Protein AF-0000000083213639 (afdb_homodimer)

pLDDT: mean 84.42, std 16.59, range [25.47, 98.56]

Organism: NCBI:txid56615

Foldseek 3Di:
DDDPPPCVVCPVPVVVVVVVVVPLPDPLLLLLLLLVLLLLQLLLLQLDDQADPLSDADPDLQDDGHVVLLSLLLNLLSLLLRVLSVVVVDPDDLVVVLVVLLVQLVVLQVVFQCLQQVLCVVLVNDVPDSPPPQQGARQGSSNLSSLLSNLLSVCVSVVPDPPLQLLVLQVVLLVQQVVWDPPPVLGTSQQVVQCVPPNLSRAPHSVSRAHLRGDSCSNRQSNSSSNVSNVVNPPCVPPDDQDPSNVVSVVSLVCQCVCVVPDRQHSSNSGSVVSNVSSVVSVVSSVVSSVLCPDPDPVSPVSSVLSSLCSVASVVLSSCSSNVLSVCVSVPNLVVQLVVQLVVVVVVPDDDPSVSSSVSSSVSSSVSSVVCSVVSVVCVVVVDDD/DDPPPPCPVPCVPVVVVVVVVVPLPDPLLLLLLLLVLLLLQLLLLQLDDQADPLSDADPDLQDDGHVVLLSLLLNLLSLLLRVLSVVVPDPDDLVVVLVVLLVQLVVLQVVFQCLQQVLCVVLVNDVPDSPPPQQGARQGSSNLSSLLSNLLSVCVSVVPDPPLQLLVLQVVLLVQQVVWDPPPVLGTSQQVVQCVPPNLSRAPHSVSRAHLRGDSCSNRQSNSSSNVSNVVNNPCVPPDDCDPSNVVSVVSLVCQCCCVVPDRQHSSNSGSVVSNVSSVVSVVSSVVSSVLCPDPDPVSPVSSVLSSLCSVASVVLSSCSSNVLSVCVSVPNLVVQLVVQLVVVVVVPDDDPSVSSSVSSSVSSSVSSVVCSVVSVVCVVVPDDD

Structure (mmCIF, N/CA/C/O backbone):
data_AF-0000000083213639-model_v1
#
loop_
_entity.id
_entity.type
_entity.pdbx_description
1 polymer 'Unchara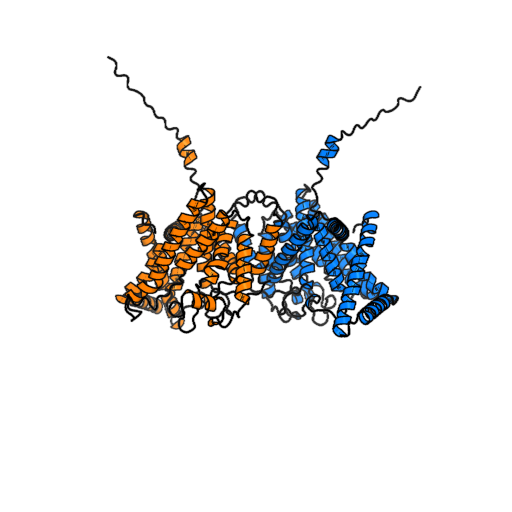cterized protein'
#
loop_
_atom_site.group_PDB
_atom_site.id
_atom_site.type_symbol
_atom_site.label_atom_id
_atom_site.label_alt_id
_atom_site.label_comp_id
_atom_site.label_asym_id
_atom_site.label_entity_id
_atom_site.label_seq_id
_atom_site.pdbx_PDB_ins_code
_atom_site.Cartn_x
_atom_site.Cartn_y
_atom_site.Cartn_z
_atom_site.occupancy
_atom_site.B_iso_or_equiv
_atom_site.auth_seq_id
_atom_site.auth_comp_id
_atom_site.auth_asym_id
_atom_site.auth_atom_id
_atom_site.pdbx_PDB_model_num
ATOM 1 N N . MET A 1 1 ? 17.875 -75.5 29.766 1 25.47 1 MET A N 1
ATOM 2 C CA . MET A 1 1 ? 18.438 -74.375 29 1 25.47 1 MET A CA 1
ATOM 3 C C . MET A 1 1 ? 17.328 -73.438 28.531 1 25.47 1 MET A C 1
ATOM 5 O O . MET A 1 1 ? 17.547 -72.625 27.641 1 25.47 1 MET A O 1
ATOM 9 N N . ALA A 1 2 ? 16.078 -73.562 29.016 1 28.48 2 ALA A N 1
ATOM 10 C CA . ALA A 1 2 ? 14.914 -72.938 28.359 1 28.48 2 ALA A CA 1
ATOM 11 C C . ALA A 1 2 ? 15.031 -71.438 28.297 1 28.48 2 ALA A C 1
ATOM 13 O O . ALA A 1 2 ? 15.75 -70.812 29.094 1 28.48 2 ALA A O 1
ATOM 14 N N . HIS A 1 3 ? 14.305 -70.812 27.25 1 28.39 3 HIS A N 1
ATOM 15 C CA . HIS A 1 3 ? 14.086 -69.625 26.438 1 28.39 3 HIS A CA 1
ATOM 16 C C . HIS A 1 3 ? 13.453 -68.5 27.266 1 28.39 3 HIS A C 1
ATOM 18 O O . HIS A 1 3 ? 12.344 -68.688 27.781 1 28.39 3 HIS A O 1
ATOM 24 N N . LYS A 1 4 ? 14.32 -67.688 28.047 1 30.27 4 LYS A N 1
ATOM 25 C CA . LYS A 1 4 ? 14.086 -66.438 28.734 1 30.27 4 LYS A CA 1
ATOM 26 C C . LYS A 1 4 ? 13.289 -65.5 27.859 1 30.27 4 LYS A C 1
ATOM 28 O O . LYS A 1 4 ? 13.758 -65.062 26.797 1 30.27 4 LYS A O 1
ATOM 33 N N . THR A 1 5 ? 11.984 -65.562 27.875 1 30.14 5 THR A N 1
ATOM 34 C CA . THR A 1 5 ? 11.023 -64.75 27.172 1 30.14 5 THR A CA 1
ATOM 35 C C . THR A 1 5 ? 11.25 -63.281 27.5 1 30.14 5 THR A C 1
ATOM 37 O O . THR A 1 5 ? 11.25 -62.875 28.672 1 30.14 5 THR A O 1
ATOM 40 N N . LYS A 1 6 ? 12.031 -62.438 26.625 1 26.78 6 LYS A N 1
ATOM 41 C CA . LYS A 1 6 ? 12.383 -61.031 26.469 1 26.78 6 LYS A CA 1
ATOM 42 C C . LYS A 1 6 ? 11.141 -60.125 26.562 1 26.78 6 LYS A C 1
ATOM 44 O O . LYS A 1 6 ? 10.297 -60.125 25.672 1 26.78 6 LYS A O 1
ATOM 49 N N . LYS A 1 7 ? 10.578 -60.062 27.75 1 35.59 7 LYS A N 1
ATOM 50 C CA . LYS A 1 7 ? 9.492 -59.125 28.016 1 35.59 7 LYS A CA 1
ATOM 51 C C . LYS A 1 7 ? 9.875 -57.688 27.641 1 35.59 7 LYS A C 1
ATOM 53 O O . LYS A 1 7 ? 10.57 -57 28.406 1 35.59 7 LYS A O 1
ATOM 58 N N . THR A 1 8 ? 10.383 -57.438 26.328 1 28.53 8 THR A N 1
ATOM 59 C CA . THR A 1 8 ? 10.664 -56.062 25.922 1 28.53 8 THR A CA 1
ATOM 60 C C . THR A 1 8 ? 9.391 -55.219 25.969 1 28.53 8 THR A C 1
ATOM 62 O O . THR A 1 8 ? 8.578 -55.281 25.047 1 28.53 8 THR A O 1
ATOM 65 N N . ASP A 1 9 ? 8.648 -55.188 27.047 1 30.16 9 ASP A N 1
ATOM 66 C CA . ASP A 1 9 ? 7.41 -54.406 27.141 1 30.16 9 ASP A CA 1
ATOM 67 C C . ASP A 1 9 ? 7.691 -52.906 26.969 1 30.16 9 ASP A C 1
ATOM 69 O O . ASP A 1 9 ? 8.172 -52.281 27.906 1 30.16 9 ASP A O 1
ATOM 73 N N . LYS A 1 10 ? 8.234 -52.469 25.766 1 32.28 10 LYS A N 1
ATOM 74 C CA . LYS A 1 10 ? 8.336 -51.031 25.469 1 32.28 10 LYS A CA 1
ATOM 75 C C . LYS A 1 10 ? 7.004 -50.312 25.703 1 32.28 10 LYS A C 1
ATOM 77 O O . LYS A 1 10 ? 6.094 -50.406 24.875 1 32.28 10 LYS A O 1
ATOM 82 N N . ASP A 1 11 ? 6.504 -50.344 26.938 1 33.81 11 ASP A N 1
ATOM 83 C CA . ASP A 1 11 ? 5.375 -49.5 27.375 1 33.81 11 ASP A CA 1
ATOM 84 C C . ASP A 1 11 ? 5.59 -48.031 27 1 33.81 11 ASP A C 1
ATOM 86 O O . ASP A 1 11 ? 6.285 -47.312 27.719 1 33.81 11 ASP A O 1
ATOM 90 N N . VAL A 1 12 ? 5.867 -47.812 25.688 1 35.75 12 VAL A N 1
ATOM 91 C CA . VAL A 1 12 ? 5.91 -46.406 25.297 1 35.75 12 VAL A CA 1
ATOM 92 C C . VAL A 1 12 ? 4.668 -45.688 25.828 1 35.75 12 VAL A C 1
ATOM 94 O O . VAL A 1 12 ? 3.541 -46.125 25.562 1 35.75 12 VAL A O 1
ATOM 97 N N . ASP A 1 13 ? 4.773 -45.156 27 1 34.94 13 ASP A N 1
ATOM 98 C CA . ASP A 1 13 ? 3.795 -44.375 27.719 1 34.94 13 ASP A CA 1
ATOM 99 C C . ASP A 1 13 ? 3.047 -43.438 26.781 1 34.94 13 ASP A C 1
ATOM 101 O O . ASP A 1 13 ? 3.666 -42.688 26 1 34.94 13 ASP A O 1
ATOM 105 N N . PRO A 1 14 ? 1.747 -43.625 26.578 1 36.12 14 PRO A N 1
ATOM 106 C CA . PRO A 1 14 ? 0.884 -42.875 25.688 1 36.12 14 PRO A CA 1
ATOM 107 C C . PRO A 1 14 ? 0.997 -41.375 25.906 1 36.12 14 PRO A C 1
ATOM 109 O O . PRO A 1 14 ? 0.531 -40.562 25.078 1 36.12 14 PRO A O 1
ATOM 112 N N . VAL A 1 15 ? 1.339 -40.969 27.125 1 37.34 15 VAL A N 1
ATOM 113 C CA . VAL A 1 15 ? 1.387 -39.531 27.375 1 37.34 15 VAL A CA 1
ATOM 114 C C . VAL A 1 15 ? 2.475 -38.906 26.516 1 37.34 15 VAL A C 1
ATOM 116 O O . VAL A 1 15 ? 2.422 -37.719 26.219 1 37.34 15 VAL A O 1
ATOM 119 N N . LYS A 1 16 ? 3.607 -39.562 26.5 1 35.69 16 LYS A N 1
ATOM 120 C CA . LYS A 1 16 ? 4.672 -38.938 25.703 1 35.69 16 LYS A CA 1
ATOM 121 C C . LYS A 1 16 ? 4.277 -38.844 24.234 1 35.69 16 LYS A C 1
ATOM 123 O O . LYS A 1 16 ? 4.809 -38 23.5 1 35.69 16 LYS A O 1
ATOM 128 N N . VAL A 1 17 ? 3.572 -39.969 23.75 1 35.81 17 VAL A N 1
ATOM 129 C CA . VAL A 1 17 ? 3.145 -39.906 22.359 1 35.81 17 VAL A CA 1
ATOM 130 C C . VAL A 1 17 ? 2.156 -38.75 22.172 1 35.81 17 VAL A C 1
ATOM 132 O O . VAL A 1 17 ? 2.178 -38.062 21.156 1 35.81 17 VAL A O 1
ATOM 135 N N . ALA A 1 18 ? 1.214 -38.625 23.188 1 34.91 18 ALA A N 1
ATOM 136 C CA . ALA A 1 18 ? 0.197 -37.562 23.047 1 34.91 18 ALA A CA 1
ATOM 137 C C . ALA A 1 18 ? 0.821 -36.188 23.125 1 34.91 18 ALA A C 1
ATOM 139 O O . ALA A 1 18 ? 0.376 -35.25 22.438 1 34.91 18 ALA A O 1
ATOM 140 N N . GLU A 1 19 ? 1.646 -35.906 24.078 1 33.06 19 GLU A N 1
ATOM 141 C CA . GLU A 1 19 ? 2.301 -34.594 24.219 1 33.06 19 GLU A CA 1
ATOM 142 C C . GLU A 1 19 ? 3.125 -34.25 22.984 1 33.06 19 GLU A C 1
ATOM 144 O O . GLU A 1 19 ? 3.191 -33.094 22.578 1 33.06 19 GLU A O 1
ATOM 149 N N . SER A 1 20 ? 4.008 -35.125 22.625 1 33.97 20 SER A N 1
ATOM 150 C CA . SER A 1 20 ? 4.91 -34.844 21.516 1 33.97 20 SER A CA 1
ATOM 151 C C . SER A 1 20 ? 4.133 -34.562 20.234 1 33.97 20 SER A C 1
ATOM 153 O O . SER A 1 20 ? 4.652 -33.938 19.297 1 33.97 20 SER A O 1
ATOM 155 N N . ASP A 1 21 ? 3.098 -35.375 20.016 1 31.77 21 ASP A N 1
ATOM 156 C CA . ASP A 1 21 ? 2.318 -35.219 18.797 1 31.77 21 ASP A CA 1
ATOM 157 C C . ASP A 1 21 ? 1.623 -33.844 18.766 1 31.77 21 ASP A C 1
ATOM 159 O O . ASP A 1 21 ? 0.653 -33.656 18.016 1 31.77 21 ASP A O 1
ATOM 163 N N . ILE A 1 22 ? 1.519 -33.156 19.875 1 35.47 22 ILE A N 1
ATOM 164 C CA . ILE A 1 22 ? 1.156 -31.781 19.578 1 35.47 22 ILE A CA 1
ATOM 165 C C . ILE A 1 22 ? 1.924 -31.297 18.344 1 35.47 22 ILE A C 1
ATOM 167 O O . ILE A 1 22 ? 3.066 -30.844 18.453 1 35.47 22 ILE A O 1
ATOM 171 N N . LEU A 1 23 ? 2.275 -32.125 17.516 1 36.22 23 LEU A N 1
ATOM 172 C CA . LEU A 1 23 ? 2.75 -31.844 16.156 1 36.22 23 LEU A CA 1
ATOM 173 C C . LEU A 1 23 ? 2.303 -30.453 15.711 1 36.22 23 LEU A C 1
ATOM 175 O O . LEU A 1 23 ? 1.14 -30.094 15.875 1 36.22 23 LEU A O 1
ATOM 179 N N . ALA A 1 24 ? 3.084 -29.438 15.734 1 42.44 24 ALA A N 1
ATOM 180 C CA . ALA A 1 24 ? 2.998 -28.094 15.195 1 42.44 24 ALA A CA 1
ATOM 181 C C . ALA A 1 24 ? 2.02 -28.031 14.031 1 42.44 24 ALA A C 1
ATOM 183 O O . ALA A 1 24 ? 2.254 -28.625 12.977 1 42.44 24 ALA A O 1
ATOM 184 N N . LYS A 1 25 ? 0.728 -28.156 14.164 1 50.5 25 LYS A N 1
ATOM 185 C CA . LYS A 1 25 ? -0.432 -28.141 13.273 1 50.5 25 LYS A CA 1
ATOM 186 C C . LYS A 1 25 ? -0.209 -27.203 12.094 1 50.5 25 LYS A C 1
ATOM 188 O O . LYS A 1 25 ? -0.109 -25.984 12.273 1 50.5 25 LYS A O 1
ATOM 193 N N . ARG A 1 26 ? 0.481 -27.703 11.102 1 60.97 26 ARG A N 1
ATOM 194 C CA . ARG A 1 26 ? 0.518 -27.078 9.781 1 60.97 26 ARG A CA 1
ATOM 195 C C . ARG A 1 26 ? -0.817 -26.422 9.445 1 60.97 26 ARG A C 1
ATOM 197 O O . ARG A 1 26 ? -1.874 -27.031 9.609 1 60.97 26 ARG A O 1
ATOM 204 N N . ASP A 1 27 ? -0.83 -25.156 9.445 1 79.38 27 ASP A N 1
ATOM 205 C CA . ASP A 1 27 ? -2.02 -24.406 9.047 1 79.38 27 ASP A CA 1
ATOM 206 C C . ASP A 1 27 ? -2.586 -24.938 7.73 1 79.38 27 ASP A C 1
ATOM 208 O O . ASP A 1 27 ? -2.029 -24.688 6.66 1 79.38 27 ASP A O 1
ATOM 212 N N . ARG A 1 28 ? -3.58 -25.812 7.766 1 88.44 28 ARG A N 1
ATOM 213 C CA . ARG A 1 28 ? -4.238 -26.438 6.625 1 88.44 28 ARG A CA 1
ATOM 214 C C . ARG A 1 28 ? -4.645 -25.391 5.59 1 88.44 28 ARG A C 1
ATOM 216 O O . ARG A 1 28 ? -4.77 -25.703 4.402 1 88.44 28 ARG A O 1
ATOM 223 N N . SER A 1 29 ? -4.84 -24.203 6.074 1 91.88 29 SER A N 1
ATOM 224 C CA . SER A 1 29 ? -5.324 -23.156 5.176 1 91.88 29 SER A CA 1
ATOM 225 C C . SER A 1 29 ? -4.277 -22.797 4.129 1 91.88 29 SER A C 1
ATOM 227 O O . SER A 1 29 ? -4.621 -22.359 3.025 1 91.88 29 SER A O 1
ATOM 229 N N . ILE A 1 30 ? -3.023 -22.969 4.426 1 92.5 30 ILE A N 1
ATOM 230 C CA . ILE A 1 30 ? -1.942 -22.641 3.504 1 92.5 30 ILE A CA 1
ATOM 231 C C . ILE A 1 30 ? -1.906 -23.656 2.365 1 92.5 30 ILE A C 1
ATOM 233 O O . ILE A 1 30 ? -1.78 -23.281 1.195 1 92.5 30 ILE A O 1
ATOM 237 N N . ASP A 1 31 ? -2.092 -24.891 2.707 1 92.88 31 ASP A N 1
ATOM 238 C CA . ASP A 1 31 ? -2.121 -25.922 1.681 1 92.88 31 ASP A CA 1
ATOM 239 C C . ASP A 1 31 ? -3.363 -25.797 0.803 1 92.88 31 ASP A C 1
ATOM 241 O O . ASP A 1 31 ? -3.309 -26.047 -0.402 1 92.88 31 ASP A O 1
ATOM 245 N N . VAL A 1 32 ? -4.402 -25.484 1.418 1 95.06 32 VAL A N 1
ATOM 246 C CA . VAL A 1 32 ? -5.637 -25.266 0.669 1 95.06 32 VAL A CA 1
ATOM 247 C C . VAL A 1 32 ? -5.461 -24.094 -0.301 1 95.06 32 VAL A C 1
ATOM 249 O O . VAL A 1 32 ? -5.91 -24.172 -1.446 1 95.06 32 VAL A O 1
ATOM 252 N N . LEU A 1 33 ? -4.844 -23.078 0.166 1 95.94 33 LEU A N 1
ATOM 253 C CA . LEU A 1 33 ? -4.574 -21.922 -0.696 1 95.94 33 LEU A CA 1
ATOM 254 C C . LEU A 1 33 ? -3.678 -22.328 -1.863 1 95.94 33 LEU A C 1
ATOM 256 O O . LEU A 1 33 ? -3.918 -21.922 -3.002 1 95.94 33 LEU A O 1
ATOM 260 N N . ARG A 1 34 ? -2.707 -23.016 -1.59 1 94.69 34 ARG A N 1
ATOM 261 C CA . ARG A 1 34 ? -1.811 -23.5 -2.635 1 94.69 34 ARG A CA 1
ATOM 262 C C . ARG A 1 34 ? -2.566 -24.344 -3.66 1 94.69 34 ARG A C 1
ATOM 264 O O . ARG A 1 34 ? -2.326 -24.234 -4.863 1 94.69 34 ARG A O 1
ATOM 271 N N . GLY A 1 35 ? -3.385 -25.203 -3.162 1 94.69 35 GLY A N 1
ATOM 272 C CA . GLY A 1 35 ? -4.199 -26.016 -4.051 1 94.69 35 GLY A CA 1
ATOM 273 C C . GLY A 1 35 ? -5.125 -25.203 -4.934 1 94.69 35 GLY A C 1
ATOM 274 O O . GLY A 1 35 ? -5.254 -25.484 -6.125 1 94.69 35 GLY A O 1
ATOM 275 N N . LEU A 1 36 ? -5.746 -24.25 -4.312 1 94.94 36 LEU A N 1
ATOM 276 C CA . LEU A 1 36 ? -6.621 -23.344 -5.059 1 94.94 36 LEU A CA 1
ATOM 277 C C . LEU A 1 36 ? -5.844 -22.609 -6.148 1 94.94 36 LEU A C 1
ATOM 279 O O . LEU A 1 36 ? -6.336 -22.453 -7.27 1 94.94 36 LEU A O 1
ATOM 283 N N . THR A 1 37 ? -4.699 -22.141 -5.785 1 95.44 37 THR A N 1
ATOM 284 C CA . THR A 1 37 ? -3.861 -21.406 -6.727 1 95.44 37 THR A CA 1
ATOM 285 C C . THR A 1 37 ? -3.408 -22.312 -7.863 1 95.44 37 THR A C 1
ATOM 287 O O . THR A 1 37 ? -3.371 -21.891 -9.023 1 95.44 37 THR A O 1
ATOM 290 N N . CYS A 1 38 ? -3.121 -23.484 -7.555 1 93.19 38 CYS A N 1
ATOM 291 C CA . CYS A 1 38 ? -2.705 -24.453 -8.562 1 93.19 38 CYS A CA 1
ATOM 292 C C . CYS A 1 38 ? -3.836 -24.75 -9.539 1 93.19 38 CYS A C 1
ATOM 294 O O . CYS A 1 38 ? -3.621 -24.781 -10.75 1 93.19 38 CYS A O 1
ATOM 296 N N . LEU A 1 39 ? -4.969 -24.984 -9.016 1 92.94 39 LEU A N 1
ATOM 297 C CA . LEU A 1 39 ? -6.129 -25.234 -9.859 1 92.94 39 LEU A CA 1
ATOM 298 C C . LEU A 1 39 ? -6.391 -24.047 -10.781 1 92.94 39 LEU A C 1
ATOM 300 O O . LEU A 1 39 ? -6.734 -24.219 -11.953 1 92.94 39 LEU A O 1
ATOM 304 N N . ALA A 1 40 ? -6.277 -22.891 -10.211 1 94.19 40 ALA A N 1
ATOM 305 C CA . ALA A 1 40 ? -6.488 -21.688 -11 1 94.19 40 ALA A CA 1
ATOM 306 C C . ALA A 1 40 ? -5.418 -21.531 -12.086 1 94.19 40 ALA A C 1
ATOM 308 O O . ALA A 1 40 ? -5.703 -21.062 -13.188 1 94.19 40 ALA A O 1
ATOM 309 N N . MET A 1 41 ? -4.258 -21.906 -11.75 1 92.88 41 MET A N 1
ATOM 310 C CA . MET A 1 41 ? -3.18 -21.844 -12.734 1 92.88 41 MET A CA 1
ATOM 311 C C . MET A 1 41 ? -3.434 -22.812 -13.875 1 92.88 41 MET A C 1
ATOM 313 O O . MET A 1 41 ? -3.174 -22.5 -15.039 1 92.88 41 MET A O 1
ATOM 317 N N . VAL A 1 42 ? -3.889 -23.953 -13.57 1 91 42 VAL A N 1
ATOM 318 C CA . VAL A 1 42 ? -4.23 -24.938 -14.594 1 91 42 VAL A CA 1
ATOM 319 C C . VAL A 1 42 ? -5.309 -24.359 -15.516 1 91 42 VAL A C 1
ATOM 321 O O . VAL A 1 42 ? -5.227 -24.5 -16.734 1 91 42 VAL A O 1
ATOM 324 N N . LEU A 1 43 ? -6.238 -23.75 -14.93 1 90.88 43 LEU A N 1
ATOM 325 C CA . LEU A 1 43 ? -7.32 -23.141 -15.695 1 90.88 43 LEU A CA 1
ATOM 326 C C . LEU A 1 43 ? -6.781 -22.078 -16.641 1 90.88 43 LEU A C 1
ATOM 328 O O . LEU A 1 43 ? -7.145 -22.047 -17.828 1 90.88 43 LEU A O 1
ATOM 332 N N . VAL A 1 44 ? -5.93 -21.234 -16.156 1 90.94 44 VAL A N 1
ATOM 333 C CA . VAL A 1 44 ? -5.402 -20.125 -16.938 1 90.94 44 VAL A CA 1
ATOM 334 C C . VAL A 1 44 ? -4.496 -20.656 -18.047 1 90.94 44 VAL A C 1
ATOM 336 O O . VAL A 1 44 ? -4.531 -20.156 -19.188 1 90.94 44 VAL A O 1
ATOM 339 N N . ASN A 1 45 ? -3.74 -21.672 -17.812 1 87.31 45 ASN A N 1
ATOM 340 C CA . ASN A 1 45 ? -2.748 -22.188 -18.75 1 87.31 45 ASN A CA 1
ATOM 341 C C . ASN A 1 45 ? -3.398 -23.016 -19.859 1 87.31 45 ASN A C 1
ATOM 343 O O . ASN A 1 45 ? -2.883 -23.078 -20.969 1 87.31 45 ASN A O 1
ATOM 347 N N . THR A 1 46 ? -4.586 -23.562 -19.609 1 86.06 46 THR A N 1
ATOM 348 C CA . THR A 1 46 ? -5.145 -24.5 -20.578 1 86.06 46 THR A CA 1
ATOM 349 C C . THR A 1 46 ? -6.488 -24 -21.094 1 86.06 46 THR A C 1
ATOM 351 O O . THR A 1 46 ? -7.191 -24.734 -21.797 1 86.06 46 THR A O 1
ATOM 354 N N . ALA A 1 47 ? -7.062 -22.797 -20.734 1 80.88 47 ALA A N 1
ATOM 355 C CA . ALA A 1 47 ? -8.375 -22.266 -21.109 1 80.88 47 ALA A CA 1
ATOM 356 C C . ALA A 1 47 ? -8.477 -22.078 -22.609 1 80.88 47 ALA A C 1
ATOM 358 O O . ALA A 1 47 ? -9.578 -21.922 -23.156 1 80.88 47 ALA A O 1
ATOM 359 N N . GLY A 1 48 ? -7.672 -22.359 -23.438 1 74 48 GLY A N 1
ATOM 360 C CA . GLY A 1 48 ? -7.762 -22.266 -24.875 1 74 48 GLY A CA 1
ATOM 361 C C . GLY A 1 48 ? -7.488 -20.875 -25.406 1 74 48 GLY A C 1
ATOM 362 O O . GLY A 1 48 ? -7.238 -19.953 -24.641 1 74 48 GLY A O 1
ATOM 363 N N . PRO A 1 49 ? -7.605 -20.734 -26.688 1 75.81 49 PRO A N 1
ATOM 364 C CA . PRO A 1 49 ? -7.246 -19.469 -27.344 1 75.81 49 PRO A CA 1
ATOM 365 C C . PRO A 1 49 ? -8.305 -18.391 -27.141 1 75.81 49 PRO A C 1
ATOM 367 O O . PRO A 1 49 ? -7.965 -17.203 -27.047 1 75.81 49 PRO A O 1
ATOM 370 N N . VAL A 1 50 ? -9.539 -18.828 -27.109 1 79.19 50 VAL A N 1
ATOM 371 C CA . VAL A 1 50 ? -10.609 -17.859 -26.891 1 79.19 50 VAL A CA 1
ATOM 372 C C . VAL A 1 50 ? -10.953 -17.797 -25.406 1 79.19 50 VAL A C 1
ATOM 374 O O . VAL A 1 50 ? -11.586 -18.719 -24.875 1 79.19 50 VAL A O 1
ATOM 377 N N . ARG A 1 51 ? -10.406 -16.766 -24.781 1 83.06 51 ARG A N 1
ATOM 378 C CA . ARG A 1 51 ? -10.625 -16.688 -23.344 1 83.06 51 ARG A CA 1
ATOM 379 C C . ARG A 1 51 ? -10.992 -15.273 -22.922 1 83.06 51 ARG A C 1
ATOM 381 O O . ARG A 1 51 ? -10.641 -14.305 -23.594 1 83.06 51 ARG A O 1
ATOM 388 N N . PRO A 1 52 ? -11.758 -15.219 -21.906 1 85.94 52 PRO A N 1
ATOM 389 C CA . PRO A 1 52 ? -12.078 -13.891 -21.359 1 85.94 52 PRO A CA 1
ATOM 390 C C . PRO A 1 52 ? -10.844 -13.125 -20.906 1 85.94 52 PRO A C 1
ATOM 392 O O . PRO A 1 52 ? -9.797 -13.719 -20.641 1 85.94 52 PRO A O 1
ATOM 395 N N . SER A 1 53 ? -10.977 -11.875 -20.797 1 85.69 53 SER A N 1
ATOM 396 C CA . SER A 1 53 ? -9.867 -10.977 -20.484 1 85.69 53 SER A CA 1
ATOM 397 C C . SER A 1 53 ? -9.305 -11.266 -19.094 1 85.69 53 SER A C 1
ATOM 399 O O . SER A 1 53 ? -8.102 -11.117 -18.859 1 85.69 53 SER A O 1
ATOM 401 N N . TRP A 1 54 ? -10.172 -11.711 -18.188 1 88.38 54 TRP A N 1
ATOM 402 C CA . TRP A 1 54 ? -9.719 -11.914 -16.812 1 88.38 54 TRP A CA 1
ATOM 403 C C . TRP A 1 54 ? -8.859 -13.172 -16.719 1 88.38 54 TRP A C 1
ATOM 405 O O . TRP A 1 54 ? -8.133 -13.352 -15.734 1 88.38 54 TRP A O 1
ATOM 415 N N . LEU A 1 55 ? -8.852 -14 -17.75 1 90.75 55 LEU A N 1
ATOM 416 C CA . LEU A 1 55 ? -8.047 -15.211 -17.766 1 90.75 55 LEU A CA 1
ATOM 417 C C . LEU A 1 55 ? -6.789 -15.023 -18.609 1 90.75 55 LEU A C 1
ATOM 419 O O . LEU A 1 55 ? -5.949 -15.922 -18.688 1 90.75 55 LEU A O 1
ATOM 423 N N . SER A 1 56 ? -6.684 -13.906 -19.172 1 88.75 56 SER A N 1
ATOM 424 C CA . SER A 1 56 ? -5.535 -13.633 -20.031 1 88.75 56 SER A CA 1
ATOM 425 C C . SER A 1 56 ? -4.574 -12.648 -19.359 1 88.75 56 SER A C 1
ATOM 427 O O . SER A 1 56 ? -4.992 -11.812 -18.562 1 88.75 56 SER A O 1
ATOM 429 N N . HIS A 1 57 ? -3.35 -12.82 -19.734 1 87.62 57 HIS A N 1
ATOM 430 C CA . HIS A 1 57 ? -2.338 -11.883 -19.266 1 87.62 57 HIS A CA 1
ATOM 431 C C . HIS A 1 57 ? -2.289 -10.633 -20.141 1 87.62 57 HIS A C 1
ATOM 433 O O . HIS A 1 57 ? -2.389 -10.734 -21.359 1 87.62 57 HIS A O 1
ATOM 439 N N . PRO A 1 58 ? -2.158 -9.5 -19.516 1 87.88 58 PRO A N 1
ATOM 440 C CA . PRO A 1 58 ? -1.995 -8.289 -20.312 1 87.88 58 PRO A CA 1
ATOM 441 C C . PRO A 1 58 ? -0.694 -8.281 -21.125 1 87.88 58 PRO A C 1
ATOM 443 O O . PRO A 1 58 ? 0.318 -8.82 -20.656 1 87.88 58 PRO A O 1
ATOM 446 N N . THR A 1 59 ? -0.795 -7.621 -22.25 1 84.38 59 THR A N 1
ATOM 447 C CA . THR A 1 59 ? 0.363 -7.574 -23.141 1 84.38 59 THR A CA 1
ATOM 448 C C . THR A 1 59 ? 1.102 -6.25 -23 1 84.38 59 THR A C 1
ATOM 450 O O . THR A 1 59 ? 2.213 -6.094 -23.516 1 84.38 59 THR A O 1
ATOM 453 N N . SER A 1 60 ? 0.462 -5.355 -22.297 1 89.31 60 SER A N 1
ATOM 454 C CA . SER A 1 60 ? 1.059 -4.039 -22.125 1 89.31 60 SER A CA 1
ATOM 455 C C . SER A 1 60 ? 1.14 -3.664 -20.641 1 89.31 60 SER A C 1
ATOM 457 O O . SER A 1 60 ? 0.346 -4.145 -19.828 1 89.31 60 SER A O 1
ATOM 459 N N . ILE A 1 61 ? 2.127 -2.799 -20.391 1 90.75 61 ILE A N 1
ATOM 460 C CA . ILE A 1 61 ? 2.35 -2.375 -19 1 90.75 61 ILE A CA 1
ATOM 461 C C . ILE A 1 61 ? 1.28 -1.364 -18.594 1 90.75 61 ILE A C 1
ATOM 463 O O . ILE A 1 61 ? 1.128 -1.056 -17.422 1 90.75 61 ILE A O 1
ATOM 467 N N . HIS A 1 62 ? 0.529 -0.885 -19.516 1 88.31 62 HIS A N 1
ATOM 468 C CA . HIS A 1 62 ? -0.466 0.149 -19.25 1 88.31 62 HIS A CA 1
ATOM 469 C C . HIS A 1 62 ? -1.831 -0.464 -18.953 1 88.31 62 HIS A C 1
ATOM 471 O O . HIS A 1 62 ? -2.762 0.244 -18.562 1 88.31 62 HIS A O 1
ATOM 477 N N . GLN A 1 63 ? -1.975 -1.748 -19.109 1 89.38 63 GLN A N 1
ATOM 478 C CA . GLN A 1 63 ? -3.221 -2.445 -18.812 1 89.38 63 GLN A CA 1
ATOM 479 C C . GLN A 1 63 ? -3.275 -2.867 -17.344 1 89.38 63 GLN A C 1
ATOM 481 O O . GLN A 1 63 ? -2.248 -3.195 -16.75 1 89.38 63 GLN A O 1
ATOM 486 N N . PRO A 1 64 ? -4.438 -2.789 -16.828 1 89.94 64 PRO A N 1
ATOM 487 C CA . PRO A 1 64 ? -4.57 -3.211 -15.43 1 89.94 64 PRO A CA 1
ATOM 488 C C . PRO A 1 64 ? -4.293 -4.699 -15.234 1 89.94 64 PRO A C 1
ATOM 490 O O . PRO A 1 64 ? -4.383 -5.477 -16.188 1 89.94 64 PRO A O 1
ATOM 493 N N . ILE A 1 65 ? -3.973 -5.027 -14.047 1 93.94 65 ILE A N 1
ATOM 494 C CA . ILE A 1 65 ? -3.68 -6.426 -13.742 1 93.94 65 ILE A CA 1
ATOM 495 C C . ILE A 1 65 ? -4.961 -7.25 -13.82 1 93.94 65 ILE A C 1
ATOM 497 O O . ILE A 1 65 ? -6.051 -6.746 -13.539 1 93.94 65 ILE A O 1
ATOM 501 N N . THR A 1 66 ? -4.852 -8.445 -14.219 1 94.75 66 THR A N 1
ATOM 502 C CA . THR A 1 66 ? -5.984 -9.359 -14.344 1 94.75 66 THR A CA 1
ATOM 503 C C . THR A 1 66 ? -5.91 -10.461 -13.289 1 94.75 66 THR A C 1
ATOM 505 O O . THR A 1 66 ? -4.953 -10.523 -12.516 1 94.75 66 THR A O 1
ATOM 508 N N . PHE A 1 67 ? -6.953 -11.281 -13.266 1 95.44 67 PHE A N 1
ATOM 509 C CA . PHE A 1 67 ? -7.004 -12.406 -12.344 1 95.44 67 PHE A CA 1
ATOM 510 C C . PHE A 1 67 ? -5.824 -13.344 -12.57 1 95.44 67 PHE A C 1
ATOM 512 O O . PHE A 1 67 ? -5.195 -13.797 -11.609 1 95.44 67 PHE A O 1
ATOM 519 N N . ALA A 1 68 ? -5.473 -13.57 -13.781 1 94.94 68 ALA A N 1
ATOM 520 C CA . ALA A 1 68 ? -4.375 -14.461 -14.141 1 94.94 68 ALA A CA 1
ATOM 521 C C . ALA A 1 68 ? -3.049 -13.961 -13.578 1 94.94 68 ALA A C 1
ATOM 523 O O . ALA A 1 68 ? -2.182 -14.758 -13.211 1 94.94 68 ALA A O 1
ATOM 524 N N . ASP A 1 69 ? -2.943 -12.727 -13.422 1 96 69 ASP A N 1
ATOM 525 C CA . ASP A 1 69 ? -1.693 -12.117 -12.977 1 96 69 ASP A CA 1
ATOM 526 C C . ASP A 1 69 ? -1.513 -12.266 -11.469 1 96 69 ASP A C 1
ATOM 528 O O . ASP A 1 69 ? -0.413 -12.07 -10.945 1 96 69 ASP A O 1
ATOM 532 N N . THR A 1 70 ? -2.564 -12.594 -10.766 1 97.12 70 THR A N 1
ATOM 533 C CA . THR A 1 70 ? -2.502 -12.609 -9.305 1 97.12 70 THR A CA 1
ATOM 534 C C . THR A 1 70 ? -2.082 -13.992 -8.805 1 97.12 70 THR A C 1
ATOM 536 O O . THR A 1 70 ? -1.726 -14.148 -7.637 1 97.12 70 THR A O 1
ATOM 539 N N . LEU A 1 71 ? -2.014 -14.961 -9.664 1 96.44 71 LEU A N 1
ATOM 540 C CA . LEU A 1 71 ? -1.836 -16.344 -9.234 1 96.44 71 LEU A CA 1
ATOM 541 C C . LEU A 1 71 ? -0.375 -16.625 -8.898 1 96.44 71 LEU A C 1
ATOM 543 O O . LEU A 1 71 ? -0.071 -17.203 -7.855 1 96.44 71 LEU A O 1
ATOM 547 N N . PHE A 1 72 ? 0.545 -16.188 -9.766 1 96.38 72 PHE A N 1
ATOM 548 C CA . PHE A 1 72 ? 1.967 -16.422 -9.539 1 96.38 72 PHE A CA 1
ATOM 549 C C . PHE A 1 72 ? 2.428 -15.758 -8.242 1 96.38 72 PHE A C 1
ATOM 551 O O . PHE A 1 72 ? 3.029 -16.406 -7.391 1 96.38 72 PHE A O 1
ATOM 558 N N . PRO A 1 73 ? 2.111 -14.523 -8.047 1 97 73 PRO A N 1
ATOM 559 C CA . PRO A 1 73 ? 2.512 -13.883 -6.789 1 97 73 PRO A CA 1
ATOM 560 C C . PRO A 1 73 ? 1.857 -14.523 -5.566 1 97 73 PRO A C 1
ATOM 562 O O . PRO A 1 73 ? 2.451 -14.547 -4.488 1 97 73 PRO A O 1
ATOM 565 N N . CYS A 1 74 ? 0.668 -14.984 -5.746 1 97.38 74 CYS A N 1
ATOM 566 C CA . CYS A 1 74 ? 0.001 -15.672 -4.645 1 97.38 74 CYS A CA 1
ATOM 567 C C . CYS A 1 74 ? 0.751 -16.938 -4.254 1 97.38 74 CYS A C 1
ATOM 569 O O . CYS A 1 74 ? 0.878 -17.25 -3.07 1 97.38 74 CYS A O 1
ATOM 571 N N . PHE A 1 75 ? 1.197 -17.625 -5.203 1 95.94 75 PHE A N 1
ATOM 572 C CA . PHE A 1 75 ? 1.969 -18.844 -4.934 1 95.94 75 PHE A CA 1
ATOM 573 C C . PHE A 1 75 ? 3.254 -18.516 -4.188 1 95.9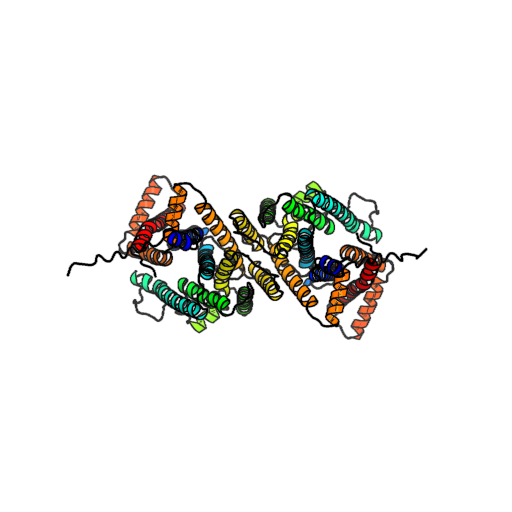4 75 PHE A C 1
ATOM 575 O O . PHE A 1 75 ? 3.621 -19.203 -3.234 1 95.94 75 PHE A O 1
ATOM 582 N N . VAL A 1 76 ? 3.898 -17.484 -4.656 1 96.19 76 VAL A N 1
ATOM 583 C CA . VAL A 1 76 ? 5.133 -17.047 -4.012 1 96.19 76 VAL A CA 1
ATOM 584 C C . VAL A 1 76 ? 4.832 -16.578 -2.588 1 96.19 76 VAL A C 1
ATOM 586 O O . VAL A 1 76 ? 5.59 -16.875 -1.66 1 96.19 76 VAL A O 1
ATOM 589 N N . PHE A 1 77 ? 3.781 -15.875 -2.412 1 96.44 77 PHE A N 1
ATOM 590 C CA . PHE A 1 77 ? 3.318 -15.43 -1.104 1 96.44 77 PHE A CA 1
ATOM 591 C C . PHE A 1 77 ? 3.082 -16.609 -0.177 1 96.44 77 PHE A C 1
ATOM 593 O O . PHE A 1 77 ? 3.463 -16.578 0.995 1 96.44 77 PHE A O 1
ATOM 600 N N . THR A 1 78 ? 2.479 -17.641 -0.659 1 94.38 78 THR A N 1
ATOM 601 C CA . THR A 1 78 ? 2.176 -18.828 0.118 1 94.38 78 THR A CA 1
ATOM 602 C C . THR A 1 78 ? 3.459 -19.547 0.53 1 94.38 78 THR A C 1
ATOM 604 O O . THR A 1 78 ? 3.527 -20.141 1.609 1 94.38 78 THR A O 1
ATOM 607 N N . SER A 1 79 ? 4.41 -19.531 -0.356 1 91.56 79 SER A N 1
ATOM 608 C CA . SER A 1 79 ? 5.703 -20.094 0.002 1 91.56 79 SER A CA 1
ATOM 609 C C . SER A 1 79 ? 6.309 -19.375 1.206 1 91.56 79 SER A C 1
ATOM 611 O O . SER A 1 79 ? 6.949 -20.016 2.049 1 91.56 79 SER A O 1
ATOM 613 N N . GLY A 1 80 ? 6.125 -18.125 1.261 1 91.75 80 GLY A N 1
ATOM 614 C CA . GLY A 1 80 ? 6.559 -17.359 2.42 1 91.75 80 GLY A CA 1
ATOM 615 C C . GLY A 1 80 ? 5.812 -17.719 3.689 1 91.75 80 GLY A C 1
ATOM 616 O O . GLY A 1 80 ? 6.418 -17.859 4.754 1 91.75 80 GLY A O 1
ATOM 617 N N . LEU A 1 81 ? 4.512 -17.891 3.564 1 90.69 81 LEU A N 1
ATOM 618 C CA . LEU A 1 81 ? 3.691 -18.297 4.699 1 90.69 81 LEU A CA 1
ATOM 619 C C . LEU A 1 81 ? 4.184 -19.625 5.266 1 90.69 81 LEU A C 1
ATOM 621 O O . LEU A 1 81 ? 4.312 -19.781 6.484 1 90.69 81 LEU A O 1
ATOM 625 N N . ALA A 1 82 ? 4.508 -20.531 4.379 1 86.62 82 ALA A N 1
ATOM 626 C CA . ALA A 1 82 ? 4.93 -21.875 4.758 1 86.62 82 ALA A CA 1
ATOM 627 C C . ALA A 1 82 ? 6.309 -21.844 5.414 1 86.62 82 ALA A C 1
ATOM 629 O O . ALA A 1 82 ? 6.562 -22.594 6.363 1 86.62 82 ALA A O 1
ATOM 630 N N . SER A 1 83 ? 7.129 -21.016 4.91 1 83.94 83 SER A N 1
ATOM 631 C CA . SER A 1 83 ? 8.484 -20.938 5.445 1 83.94 83 SER A CA 1
ATOM 632 C C . SER A 1 83 ? 8.484 -20.406 6.875 1 83.94 83 SER A C 1
ATOM 634 O O . SER A 1 83 ? 9.305 -20.812 7.695 1 83.94 83 SER A O 1
ATOM 636 N N . ALA A 1 84 ? 7.641 -19.531 7.156 1 80.56 84 ALA A N 1
ATOM 637 C CA . ALA A 1 84 ? 7.539 -18.969 8.5 1 80.56 84 ALA A CA 1
ATOM 638 C C . ALA A 1 84 ? 7.094 -20.031 9.5 1 80.56 84 ALA A C 1
ATOM 640 O O . ALA A 1 84 ? 7.582 -20.062 10.633 1 80.56 84 ALA A O 1
ATOM 641 N N . GLN A 1 85 ? 6.285 -20.859 9.109 1 74.88 85 GLN A N 1
ATOM 642 C CA . GLN A 1 85 ? 5.785 -21.922 9.977 1 74.88 85 GLN A CA 1
ATOM 643 C C . GLN A 1 85 ? 6.859 -22.969 10.242 1 74.88 85 GLN A C 1
ATOM 645 O O . GLN A 1 85 ? 6.961 -23.5 11.352 1 74.88 85 GLN A O 1
ATOM 650 N N . SER A 1 86 ? 7.672 -23.188 9.266 1 72.5 86 SER A N 1
ATOM 651 C CA . SER A 1 86 ? 8.742 -24.156 9.398 1 72.5 86 SER A CA 1
ATOM 652 C C . SER A 1 86 ? 9.852 -23.656 10.312 1 72.5 86 SER A C 1
ATOM 654 O O . SER A 1 86 ? 10.422 -24.422 11.094 1 72.5 86 SER A O 1
ATOM 656 N N . LYS A 1 87 ? 10.172 -22.406 10.156 1 69.44 87 LYS A N 1
ATOM 657 C CA . LYS A 1 87 ? 11.227 -21.797 10.969 1 69.44 87 LYS A CA 1
ATOM 658 C C . LYS A 1 87 ? 10.844 -21.812 12.445 1 69.44 87 LYS A C 1
ATOM 660 O O . LYS A 1 87 ? 11.711 -21.906 13.312 1 69.44 87 LYS A O 1
ATOM 665 N N . LYS A 1 88 ? 9.633 -21.656 12.625 1 63.34 88 LYS A N 1
ATOM 666 C CA . LYS A 1 88 ? 9.156 -21.688 14 1 63.34 88 LYS A CA 1
ATOM 667 C C . LYS A 1 88 ? 9.445 -23.047 14.648 1 63.34 88 LYS A C 1
ATOM 669 O O . LYS A 1 88 ? 9.734 -23.109 15.844 1 63.34 88 LYS A O 1
ATOM 674 N N . ASN A 1 89 ? 9.586 -24.031 13.734 1 58.47 89 ASN A N 1
ATOM 675 C CA . ASN A 1 89 ? 9.703 -25.406 14.25 1 58.47 89 ASN A CA 1
ATOM 676 C C . ASN A 1 89 ? 11.141 -25.891 14.203 1 58.47 89 ASN A C 1
ATOM 678 O O . ASN A 1 89 ? 11.492 -26.859 14.875 1 58.47 89 ASN A O 1
ATOM 682 N N . GLU A 1 90 ? 11.844 -25.266 13.219 1 61.72 90 GLU A N 1
ATOM 683 C CA . GLU A 1 90 ? 13.156 -25.859 12.984 1 61.72 90 GLU A CA 1
ATOM 684 C C . GLU A 1 90 ? 14.258 -25.031 13.633 1 61.72 90 GLU A C 1
ATOM 686 O O . GLU A 1 90 ? 14.266 -23.797 13.531 1 61.72 90 GLU A O 1
ATOM 691 N N . GLN A 1 91 ? 14.844 -25.516 14.531 1 59.38 91 GLN A N 1
ATOM 692 C CA . GLN A 1 91 ? 16.062 -24.984 15.133 1 59.38 91 GLN A CA 1
ATOM 693 C C . GLN A 1 91 ? 17.281 -25.266 14.258 1 59.38 91 GLN A C 1
ATOM 695 O O . GLN A 1 91 ? 18.312 -25.719 14.758 1 59.38 91 GLN A O 1
ATOM 700 N N . SER A 1 92 ? 17.016 -25.422 12.992 1 61.41 92 SER A N 1
ATOM 701 C CA . SER A 1 92 ? 18.188 -25.828 12.242 1 61.41 92 SER A CA 1
ATOM 702 C C . SER A 1 92 ? 19.172 -24.672 12.086 1 61.41 92 SER A C 1
ATOM 704 O O . SER A 1 92 ? 18.781 -23.5 12.148 1 61.41 92 SER A O 1
ATOM 706 N N . GLY A 1 93 ? 20.422 -24.922 12.016 1 71.5 93 GLY A N 1
ATOM 707 C CA . GLY A 1 93 ? 21.5 -23.953 11.852 1 71.5 93 GLY A CA 1
ATOM 708 C C . GLY A 1 93 ? 21.375 -23.141 10.57 1 71.5 93 GLY A C 1
ATOM 709 O O . GLY A 1 93 ? 20.75 -23.594 9.609 1 71.5 93 GLY A O 1
ATOM 710 N N . ARG A 1 94 ? 21.781 -22.031 10.461 1 76.44 94 ARG A N 1
ATOM 711 C CA . ARG A 1 94 ? 21.719 -21.078 9.359 1 76.44 94 ARG A CA 1
ATOM 712 C C . ARG A 1 94 ? 22.344 -21.656 8.094 1 76.44 94 ARG A C 1
ATOM 714 O O . ARG A 1 94 ? 21.781 -21.531 7.004 1 76.44 94 ARG A O 1
ATOM 721 N N . ASN A 1 95 ? 23.406 -22.375 8.18 1 79.56 95 ASN A N 1
ATOM 722 C CA . ASN A 1 95 ? 24.125 -22.906 7.02 1 79.56 95 ASN A CA 1
ATOM 723 C C . ASN A 1 95 ? 23.391 -24.078 6.395 1 79.56 95 ASN A C 1
ATOM 725 O O . ASN A 1 95 ? 23.375 -24.234 5.172 1 79.56 95 ASN A O 1
ATOM 729 N N . THR A 1 96 ? 22.828 -24.812 7.16 1 78.56 96 THR A N 1
ATOM 730 C CA . THR A 1 96 ? 22.094 -25.969 6.664 1 78.56 96 THR A CA 1
ATOM 731 C C . THR A 1 96 ? 20.859 -25.531 5.891 1 78.56 96 THR A C 1
ATOM 733 O O . THR A 1 96 ? 20.531 -26.109 4.852 1 78.56 96 THR A O 1
ATOM 736 N N . SER A 1 97 ? 20.312 -24.531 6.348 1 84.94 97 SER A N 1
ATOM 737 C CA . SER A 1 97 ? 19.141 -24.016 5.668 1 84.94 97 SER A CA 1
ATOM 738 C C . SER A 1 97 ? 19.5 -23.438 4.301 1 84.94 97 SER A C 1
ATOM 740 O O . SER A 1 97 ? 18.766 -23.625 3.33 1 84.94 97 SER A O 1
ATOM 742 N N . LEU A 1 98 ? 20.641 -22.781 4.234 1 90 98 LEU A N 1
ATOM 743 C CA . LEU A 1 98 ? 21.078 -22.172 2.982 1 90 98 LEU A CA 1
ATOM 744 C C . LEU A 1 98 ? 21.422 -23.234 1.95 1 90 98 LEU A C 1
ATOM 746 O O . LEU A 1 98 ? 21.094 -23.094 0.771 1 90 98 LEU A O 1
ATOM 750 N N . LYS A 1 99 ? 22.078 -24.281 2.359 1 91.31 99 LYS A N 1
ATOM 751 C CA . LYS A 1 99 ? 22.438 -25.359 1.448 1 91.31 99 LYS A CA 1
ATOM 752 C C . LYS A 1 99 ? 21.203 -26.062 0.914 1 91.31 99 LYS A C 1
ATOM 754 O O . LYS A 1 99 ? 21.125 -26.375 -0.277 1 91.31 99 LYS A O 1
ATOM 759 N N . ARG A 1 100 ? 20.297 -26.281 1.732 1 88.44 100 ARG A N 1
ATOM 760 C CA . ARG A 1 100 ? 19.047 -26.953 1.33 1 88.44 100 ARG A CA 1
ATOM 761 C C . ARG A 1 100 ? 18.281 -26.094 0.328 1 88.44 100 ARG A C 1
ATOM 763 O O . ARG A 1 100 ? 17.734 -26.625 -0.649 1 88.44 100 ARG A O 1
ATOM 770 N N . THR A 1 101 ? 18.234 -24.859 0.576 1 91.38 101 THR A N 1
ATOM 771 C CA . THR A 1 101 ? 17.5 -23.953 -0.305 1 91.38 101 THR A CA 1
ATOM 772 C C . THR A 1 101 ? 18.219 -23.797 -1.642 1 91.38 101 THR A C 1
ATOM 774 O O . THR A 1 101 ? 17.578 -23.656 -2.686 1 91.38 101 THR A O 1
ATOM 777 N N . LEU A 1 102 ? 19.547 -23.844 -1.578 1 93.94 102 LEU A N 1
ATOM 778 C CA . LEU A 1 102 ? 20.328 -23.75 -2.807 1 93.94 102 LEU A CA 1
ATOM 779 C C . LEU A 1 102 ? 20.078 -24.969 -3.701 1 93.94 102 LEU A C 1
ATOM 781 O O . LEU A 1 102 ? 19.891 -24.812 -4.91 1 93.94 102 LEU A O 1
ATOM 785 N N . ILE A 1 103 ? 20.031 -26.094 -3.141 1 93.94 103 ILE A N 1
ATOM 786 C CA . ILE A 1 103 ? 19.781 -27.312 -3.893 1 93.94 103 ILE A CA 1
ATOM 787 C C . ILE A 1 103 ? 18.375 -27.281 -4.473 1 93.94 103 ILE A C 1
ATOM 789 O O . ILE A 1 103 ? 18.156 -27.641 -5.629 1 93.94 103 ILE A O 1
ATOM 793 N N . ARG A 1 104 ? 17.469 -26.875 -3.689 1 90.19 104 ARG A N 1
ATOM 794 C CA . ARG A 1 104 ? 16.094 -26.75 -4.16 1 90.19 104 ARG A CA 1
ATOM 795 C C . ARG A 1 104 ? 16 -25.766 -5.316 1 90.19 104 ARG A C 1
ATOM 797 O O . ARG A 1 104 ? 15.273 -26 -6.285 1 90.19 104 ARG A O 1
ATOM 804 N N . ALA A 1 105 ? 16.719 -24.672 -5.195 1 94.31 105 ALA A N 1
ATOM 805 C CA . ALA A 1 105 ? 16.703 -23.656 -6.242 1 94.31 105 ALA A CA 1
ATOM 806 C C . ALA A 1 105 ? 17.281 -24.203 -7.547 1 94.31 105 ALA A C 1
ATOM 808 O O . ALA A 1 105 ? 16.734 -23.938 -8.625 1 94.31 105 ALA A O 1
ATOM 809 N N . ILE A 1 106 ? 18.312 -24.953 -7.414 1 94.94 106 ILE A N 1
ATOM 810 C CA . ILE A 1 106 ? 18.938 -25.547 -8.594 1 94.94 106 ILE A CA 1
ATOM 811 C C . ILE A 1 106 ? 17.984 -26.547 -9.227 1 94.94 106 ILE A C 1
ATOM 813 O O . ILE A 1 106 ? 17.812 -26.562 -10.453 1 94.94 106 ILE A O 1
ATOM 817 N N . LYS A 1 107 ? 17.359 -27.328 -8.461 1 93.81 107 LYS A N 1
ATOM 818 C CA . LYS A 1 107 ? 16.391 -28.312 -8.961 1 93.81 107 LYS A CA 1
ATOM 819 C C . LYS A 1 107 ? 15.227 -27.625 -9.656 1 93.81 107 LYS A C 1
ATOM 821 O O . LYS A 1 107 ? 14.812 -28.047 -10.742 1 93.81 107 LYS A O 1
ATOM 826 N N . LEU A 1 108 ? 14.711 -26.609 -9.078 1 93.5 108 LEU A N 1
ATOM 827 C CA . LEU A 1 108 ? 13.578 -25.906 -9.648 1 93.5 108 LEU A CA 1
ATOM 828 C C . LEU A 1 108 ? 13.961 -25.234 -10.969 1 93.5 108 LEU A C 1
ATOM 830 O O . LEU A 1 108 ? 13.164 -25.203 -11.914 1 93.5 108 LEU A O 1
ATOM 834 N N . ASN A 1 109 ? 15.188 -24.688 -10.969 1 93.94 109 ASN A N 1
ATOM 835 C CA . ASN A 1 109 ? 15.656 -24.062 -12.203 1 93.94 109 ASN A CA 1
ATOM 836 C C . ASN A 1 109 ? 15.789 -25.078 -13.328 1 93.94 109 ASN A C 1
ATOM 838 O O . ASN A 1 109 ? 15.391 -24.797 -14.469 1 93.94 109 ASN A O 1
ATOM 842 N N . LEU A 1 110 ? 16.312 -26.203 -13.023 1 93.38 110 LEU A N 1
ATOM 843 C CA . LEU A 1 110 ? 16.5 -27.25 -14.023 1 93.38 110 LEU A CA 1
ATOM 844 C C . LEU A 1 110 ? 15.148 -27.781 -14.508 1 93.38 110 LEU A C 1
ATOM 846 O O . LEU A 1 110 ? 14.945 -27.984 -15.711 1 93.38 110 LEU A O 1
ATOM 850 N N . ILE A 1 111 ? 14.242 -27.969 -13.633 1 91.62 111 ILE A N 1
ATOM 851 C CA . ILE A 1 111 ? 12.906 -28.438 -13.992 1 91.62 111 ILE A CA 1
ATOM 852 C C . ILE A 1 111 ? 12.195 -27.391 -14.828 1 91.62 111 ILE A C 1
ATOM 854 O O . ILE A 1 111 ? 11.477 -27.719 -15.773 1 91.62 111 ILE A O 1
ATOM 858 N N . GLY A 1 112 ? 12.391 -26.156 -14.484 1 92.06 112 GLY A N 1
ATOM 859 C CA . GLY A 1 112 ? 11.781 -25.078 -15.242 1 92.06 112 GLY A CA 1
ATOM 860 C C . GLY A 1 112 ? 12.273 -25 -16.672 1 92.06 112 GLY A C 1
ATOM 861 O O . GLY A 1 112 ? 11.484 -24.797 -17.594 1 92.06 112 GLY A O 1
ATOM 862 N N . ILE A 1 113 ? 13.547 -25.172 -16.828 1 90.62 113 ILE A N 1
ATOM 863 C CA . ILE A 1 113 ? 14.133 -25.172 -18.172 1 90.62 113 ILE A CA 1
ATOM 864 C C . ILE A 1 113 ? 13.609 -26.359 -18.969 1 90.62 113 ILE A C 1
ATOM 866 O O . ILE A 1 113 ? 13.273 -26.234 -20.141 1 90.62 113 ILE A O 1
ATOM 870 N N . ALA A 1 114 ? 13.516 -27.484 -18.297 1 87.31 114 ALA A N 1
ATOM 871 C CA . ALA A 1 114 ? 12.992 -28.672 -18.969 1 87.31 114 ALA A CA 1
ATOM 872 C C . ALA A 1 114 ? 11.523 -28.5 -19.344 1 87.31 114 ALA A C 1
ATOM 874 O O . ALA A 1 114 ? 11.094 -28.922 -20.406 1 87.31 114 ALA A O 1
ATOM 875 N N . TYR A 1 115 ? 10.828 -27.875 -18.5 1 85.25 115 TYR A N 1
ATOM 876 C CA . TYR A 1 115 ? 9.406 -27.625 -18.703 1 85.25 115 TYR A CA 1
ATOM 877 C C . TYR A 1 115 ? 9.18 -26.734 -19.922 1 85.25 115 TYR A C 1
ATOM 879 O O . TYR A 1 115 ? 8.305 -27.016 -20.75 1 85.25 115 TYR A O 1
ATOM 887 N N . ASN A 1 116 ? 9.938 -25.734 -20.094 1 85.19 116 ASN A N 1
ATOM 888 C CA . ASN A 1 116 ? 9.742 -24.766 -21.156 1 85.19 116 ASN A CA 1
ATOM 889 C C . ASN A 1 116 ? 10.25 -25.297 -22.5 1 85.19 116 ASN A C 1
ATOM 891 O O . ASN A 1 116 ? 9.773 -24.875 -23.547 1 85.19 116 ASN A O 1
ATOM 895 N N . ASN A 1 117 ? 11.164 -26.188 -22.484 1 84.62 117 ASN A N 1
ATOM 896 C CA . ASN A 1 117 ? 11.812 -26.578 -23.734 1 84.62 117 ASN A CA 1
ATOM 897 C C . ASN A 1 117 ? 11.5 -28.016 -24.109 1 84.62 117 ASN A C 1
ATOM 899 O O . ASN A 1 117 ? 11.211 -28.312 -25.266 1 84.62 117 ASN A O 1
ATOM 903 N N . LEU A 1 118 ? 11.469 -28.844 -23.203 1 78.25 118 LEU A N 1
ATOM 904 C CA . LEU A 1 118 ? 11.344 -30.266 -23.516 1 78.25 118 LEU A CA 1
ATOM 905 C C . LEU A 1 118 ? 9.891 -30.641 -23.797 1 78.25 118 LEU A C 1
ATOM 907 O O . LEU A 1 118 ? 9.609 -31.375 -24.734 1 78.25 118 LEU A O 1
ATOM 911 N N . ILE A 1 119 ? 8.984 -30.062 -23.094 1 72.31 119 ILE A N 1
ATOM 912 C CA . ILE A 1 119 ? 7.582 -30.469 -23.203 1 72.31 119 ILE A CA 1
ATOM 913 C C . ILE A 1 119 ? 7.023 -30.047 -24.562 1 72.31 119 ILE A C 1
ATOM 915 O O . ILE A 1 119 ? 6.465 -30.875 -25.281 1 72.31 119 ILE A O 1
ATOM 919 N N . PRO A 1 120 ? 7.242 -28.859 -24.938 1 72.19 120 PRO A N 1
ATOM 920 C CA . PRO A 1 120 ? 6.727 -28.484 -26.25 1 72.19 120 PRO A CA 1
ATOM 921 C C . PRO A 1 120 ? 7.434 -29.203 -27.391 1 72.19 120 PRO A C 1
ATOM 923 O O . PRO A 1 120 ? 6.82 -29.484 -28.422 1 72.19 120 PRO A O 1
ATOM 926 N N . ARG A 1 121 ? 8.594 -29.516 -27.281 1 74 121 ARG A N 1
ATOM 927 C CA . ARG A 1 121 ? 9.344 -30.172 -28.344 1 74 121 ARG A CA 1
ATOM 928 C C . ARG A 1 121 ? 8.945 -31.641 -28.453 1 74 121 ARG A C 1
ATOM 930 O O . ARG A 1 121 ? 8.906 -32.188 -29.562 1 74 121 ARG A O 1
ATOM 937 N N . LEU A 1 122 ? 8.727 -32.188 -27.328 1 70.81 122 LEU A N 1
ATOM 938 C CA . LEU A 1 122 ? 8.258 -33.562 -27.344 1 70.81 122 LEU A CA 1
ATOM 939 C C . LEU A 1 122 ? 6.867 -33.656 -27.969 1 70.81 122 LEU A C 1
ATOM 941 O O . LEU A 1 122 ? 6.527 -34.656 -28.594 1 70.81 122 LEU A O 1
ATOM 945 N N . ALA A 1 123 ? 6.141 -32.562 -27.781 1 64.5 123 ALA A N 1
ATOM 946 C CA . ALA A 1 123 ? 4.793 -32.531 -28.344 1 64.5 123 ALA A CA 1
ATOM 947 C C . ALA A 1 123 ? 4.828 -32.188 -29.828 1 64.5 123 ALA A C 1
ATOM 949 O O . ALA A 1 123 ? 3.797 -32.219 -30.5 1 64.5 123 ALA A O 1
ATOM 950 N N . GLY A 1 124 ? 5.992 -32.031 -30.359 1 61.62 124 GLY A N 1
ATOM 951 C CA . GLY A 1 124 ? 6.152 -31.797 -31.797 1 61.62 124 GLY A CA 1
ATOM 952 C C . GLY A 1 124 ? 5.891 -30.359 -32.188 1 61.62 124 GLY A C 1
ATOM 953 O O . GLY A 1 124 ? 5.699 -30.062 -33.375 1 61.62 124 GLY A O 1
ATOM 954 N N . LEU A 1 125 ? 5.633 -29.516 -31.234 1 57.78 125 LEU A N 1
ATOM 955 C CA . LEU A 1 125 ? 5.227 -28.156 -31.562 1 57.78 125 LEU A CA 1
ATOM 956 C C . LEU A 1 125 ? 6.414 -27.328 -32.031 1 57.78 125 LEU A C 1
ATOM 958 O O . LEU A 1 125 ? 6.242 -26.344 -32.781 1 57.78 125 LEU A O 1
ATOM 962 N N . HIS A 1 126 ? 7.578 -27.594 -31.5 1 58 126 HIS A N 1
ATOM 963 C CA . HIS A 1 126 ? 8.742 -26.875 -31.984 1 58 126 HIS A CA 1
ATOM 964 C C . HIS A 1 126 ? 9.562 -27.734 -32.938 1 58 126 HIS A C 1
ATOM 966 O O . HIS A 1 126 ? 9.836 -28.906 -32.656 1 58 126 HIS A O 1
ATOM 972 N N . GLY A 1 127 ? 9.453 -27.594 -34.156 1 54.22 127 GLY A N 1
ATOM 973 C CA . GLY A 1 127 ? 10.125 -28.312 -35.219 1 54.22 127 GLY A CA 1
ATOM 974 C C . GLY A 1 127 ? 11.617 -28.469 -34.969 1 54.22 127 GLY A C 1
ATOM 975 O O . GLY A 1 127 ? 12.305 -29.188 -35.719 1 54.22 127 GLY A O 1
ATOM 976 N N . ASP A 1 128 ? 12.086 -27.625 -34.156 1 58.62 128 ASP A N 1
ATOM 977 C CA . ASP A 1 128 ? 13.539 -27.719 -34.094 1 58.62 128 ASP A CA 1
ATOM 978 C C . ASP A 1 128 ? 13.961 -28.828 -33.125 1 58.62 128 ASP A C 1
ATOM 980 O O . ASP A 1 128 ? 13.234 -29.141 -32.156 1 58.62 128 ASP A O 1
ATOM 984 N N . GLY A 1 129 ? 14.664 -29.75 -33.5 1 57.19 129 GLY A N 1
ATOM 985 C CA . GLY A 1 129 ? 15.203 -30.938 -32.844 1 57.19 129 GLY A CA 1
ATOM 986 C C . GLY A 1 129 ? 15.328 -30.766 -31.344 1 57.19 129 GLY A C 1
ATOM 987 O O . GLY A 1 129 ? 15.367 -29.641 -30.844 1 57.19 129 GLY A O 1
ATOM 988 N N . LEU A 1 130 ? 14.914 -31.781 -30.516 1 59.56 130 LEU A N 1
ATOM 989 C CA . LEU A 1 130 ? 14.992 -31.906 -29.062 1 59.56 130 LEU A CA 1
ATOM 990 C C . LEU A 1 130 ? 16.297 -31.328 -28.531 1 59.56 130 LEU A C 1
ATOM 992 O O . LEU A 1 130 ? 16.344 -30.766 -27.438 1 59.56 130 LEU A O 1
ATOM 996 N N . LEU A 1 131 ? 17.344 -31.25 -29.469 1 62.38 131 LEU A N 1
ATOM 997 C CA . LEU A 1 131 ? 18.688 -31 -28.953 1 62.38 131 LEU A CA 1
ATOM 998 C C . LEU A 1 131 ? 19.203 -29.641 -29.422 1 62.38 131 LEU A C 1
ATOM 1000 O O . LEU A 1 131 ? 20.406 -29.375 -29.359 1 62.38 131 LEU A O 1
ATOM 1004 N N . ASN A 1 132 ? 18.359 -28.797 -29.938 1 66.88 132 ASN A N 1
ATOM 1005 C CA . ASN A 1 132 ? 18.922 -27.5 -30.297 1 66.88 132 ASN A CA 1
ATOM 1006 C C . ASN A 1 132 ? 19.016 -26.562 -29.094 1 66.88 132 ASN A C 1
ATOM 1008 O O . ASN A 1 132 ? 18.109 -25.781 -28.828 1 66.88 132 ASN A O 1
ATOM 1012 N N . LEU A 1 133 ? 20.016 -26.719 -28.328 1 75.5 133 LEU A N 1
ATOM 1013 C CA . LEU A 1 133 ? 20.297 -26.016 -27.078 1 75.5 133 LEU A CA 1
ATOM 1014 C C . LEU A 1 133 ? 20.484 -24.516 -27.344 1 75.5 133 LEU A C 1
ATOM 1016 O O . LEU A 1 133 ? 20.438 -23.719 -26.406 1 75.5 133 LEU A O 1
ATOM 1020 N N . LYS A 1 134 ? 20.531 -24.094 -28.547 1 78.56 134 LYS A N 1
ATOM 1021 C CA . LYS A 1 134 ? 20.828 -22.703 -28.875 1 78.56 134 LYS A CA 1
ATOM 1022 C C . LYS A 1 134 ? 19.578 -21.844 -28.734 1 78.56 134 LYS A C 1
ATOM 1024 O O . LYS A 1 134 ? 19.672 -20.609 -28.609 1 78.56 134 LYS A O 1
ATOM 1029 N N . THR A 1 135 ? 18.484 -22.469 -28.547 1 80.62 135 THR A N 1
ATOM 1030 C CA . THR A 1 135 ? 17.266 -21.672 -28.5 1 80.62 135 THR A CA 1
ATOM 1031 C C . THR A 1 135 ? 16.484 -21.953 -27.234 1 80.62 135 THR A C 1
ATOM 1033 O O . THR A 1 135 ? 15.305 -21.578 -27.125 1 80.62 135 THR A O 1
ATOM 1036 N N . TYR A 1 136 ? 17.109 -22.484 -26.25 1 85.75 136 TYR A N 1
ATOM 1037 C CA . TYR A 1 136 ? 16.406 -22.844 -25.016 1 85.75 136 TYR A CA 1
ATOM 1038 C C . TYR A 1 136 ? 16.078 -21.609 -24.188 1 85.75 136 TYR A C 1
ATOM 1040 O O . TYR A 1 136 ? 16.938 -20.75 -23.969 1 85.75 136 TYR A O 1
ATOM 1048 N N . ARG A 1 137 ? 14.836 -21.516 -23.875 1 89.12 137 ARG A N 1
ATOM 1049 C CA . ARG A 1 137 ? 14.445 -20.469 -22.922 1 89.12 137 ARG A CA 1
ATOM 1050 C C . ARG A 1 137 ? 14.914 -20.812 -21.516 1 89.12 137 ARG A C 1
ATOM 1052 O O . ARG A 1 137 ? 14.523 -21.844 -20.953 1 89.12 137 ARG A O 1
ATOM 1059 N N . ILE A 1 138 ? 15.695 -19.969 -20.906 1 90.69 138 ILE A N 1
ATOM 1060 C CA . ILE A 1 138 ? 16.328 -20.281 -19.625 1 90.69 138 ILE A CA 1
ATOM 1061 C C . ILE A 1 138 ? 15.477 -19.75 -18.484 1 90.69 138 ILE A C 1
ATOM 1063 O O . ILE A 1 138 ? 15.156 -20.484 -17.547 1 90.69 138 ILE A O 1
ATOM 1067 N N . PRO A 1 139 ? 15.117 -18.438 -18.578 1 93.25 139 PRO A N 1
ATOM 1068 C CA . PRO A 1 139 ? 14.25 -17.984 -17.5 1 93.25 139 PRO A CA 1
ATOM 1069 C C . PRO A 1 139 ? 12.906 -18.703 -17.469 1 93.25 139 PRO A C 1
ATOM 1071 O O . PRO A 1 139 ? 12.336 -19 -18.531 1 93.25 139 PRO A O 1
ATOM 1074 N N . SER A 1 140 ? 12.508 -19.109 -16.297 1 93 140 SER A N 1
ATOM 1075 C CA . SER A 1 140 ? 11.242 -19.828 -16.125 1 93 140 SER A CA 1
ATOM 1076 C C . SER A 1 140 ? 10.562 -19.422 -14.82 1 93 140 SER A C 1
ATOM 1078 O O . SER A 1 140 ? 11.195 -18.828 -13.938 1 93 140 SER A O 1
ATOM 1080 N N . VAL A 1 141 ? 9.312 -19.688 -14.734 1 93.5 141 VAL A N 1
ATOM 1081 C CA . VAL A 1 141 ? 8.523 -19.406 -13.539 1 93.5 141 VAL A CA 1
ATOM 1082 C C . VAL A 1 141 ? 9.094 -20.188 -12.352 1 93.5 141 VAL A C 1
ATOM 1084 O O . VAL A 1 141 ? 9.297 -19.625 -11.273 1 93.5 141 VAL A O 1
ATOM 1087 N N . LEU A 1 142 ? 9.344 -21.484 -12.586 1 93.62 142 LEU A N 1
ATOM 1088 C CA . LEU A 1 142 ? 9.891 -22.312 -11.523 1 93.62 142 LEU A CA 1
ATOM 1089 C C . LEU A 1 142 ? 11.281 -21.844 -11.125 1 93.62 142 LEU A C 1
ATOM 1091 O O . LEU A 1 142 ? 11.641 -21.875 -9.945 1 93.62 142 LEU A O 1
ATOM 1095 N N . GLY A 1 143 ? 12.062 -21.422 -12.102 1 95.12 143 GLY A N 1
ATOM 1096 C CA . GLY A 1 143 ? 13.367 -20.859 -11.797 1 95.12 143 GLY A CA 1
ATOM 1097 C C . GLY A 1 143 ? 13.289 -19.594 -10.961 1 95.12 143 GLY A C 1
ATOM 1098 O O . GLY A 1 143 ? 14.086 -19.406 -10.039 1 95.12 143 GLY A O 1
ATOM 1099 N N . THR A 1 144 ? 12.344 -18.766 -11.281 1 96.38 144 THR A N 1
ATOM 1100 C CA . THR A 1 144 ? 12.133 -17.531 -10.531 1 96.38 144 THR A CA 1
ATOM 1101 C C . THR A 1 144 ? 11.773 -17.844 -9.078 1 96.38 144 THR A C 1
ATOM 1103 O O . THR A 1 144 ? 12.258 -17.172 -8.164 1 96.38 144 THR A O 1
ATOM 1106 N N . ILE A 1 145 ? 10.961 -18.828 -8.891 1 94.75 145 ILE A N 1
ATOM 1107 C CA . ILE A 1 145 ? 10.586 -19.25 -7.543 1 94.75 145 ILE A CA 1
ATOM 1108 C C . ILE A 1 145 ? 11.82 -19.734 -6.785 1 94.75 145 ILE A C 1
ATOM 1110 O O . ILE A 1 145 ? 12.008 -19.406 -5.613 1 94.75 145 ILE A O 1
ATOM 1114 N N . GLY A 1 146 ? 12.617 -20.516 -7.461 1 95.06 146 GLY A N 1
ATOM 1115 C CA . GLY A 1 146 ? 13.844 -21.016 -6.852 1 95.06 146 GLY A CA 1
ATOM 1116 C C . GLY A 1 146 ? 14.781 -19.891 -6.434 1 95.06 146 GLY A C 1
ATOM 1117 O O . GLY A 1 146 ? 15.273 -19.891 -5.305 1 95.06 146 GLY A O 1
ATOM 1118 N N . ILE A 1 147 ? 15.039 -18.984 -7.324 1 96.25 147 ILE A N 1
ATOM 1119 C CA . ILE A 1 147 ? 15.93 -17.859 -7.051 1 96.25 147 ILE A CA 1
ATOM 1120 C C . ILE A 1 147 ? 15.359 -17.031 -5.906 1 96.25 147 ILE A C 1
ATOM 1122 O O . ILE A 1 147 ? 16.094 -16.625 -5.004 1 96.25 147 ILE A O 1
ATOM 1126 N N . SER A 1 148 ? 14.094 -16.781 -5.957 1 95.94 148 SER A N 1
ATOM 1127 C CA . SER A 1 148 ? 13.438 -15.992 -4.918 1 95.94 148 SER A CA 1
ATOM 1128 C C . SER A 1 148 ? 13.578 -16.656 -3.551 1 95.94 148 SER A C 1
ATOM 1130 O O . SER A 1 148 ? 13.805 -15.969 -2.549 1 95.94 148 SER A O 1
ATOM 1132 N N . SER A 1 149 ? 13.422 -17.969 -3.498 1 93.75 149 SER A N 1
ATOM 1133 C CA . SER A 1 149 ? 13.562 -18.672 -2.23 1 93.75 149 SER A CA 1
ATOM 1134 C C . SER A 1 149 ? 14.969 -18.531 -1.669 1 93.75 149 SER A C 1
ATOM 1136 O O . SER A 1 149 ? 15.156 -18.422 -0.456 1 93.75 149 SER A O 1
ATOM 1138 N N . LEU A 1 150 ? 15.891 -18.547 -2.529 1 94.81 150 LEU A N 1
ATOM 1139 C CA . LEU A 1 150 ? 17.281 -18.375 -2.123 1 94.81 150 LEU A CA 1
ATOM 1140 C C . LEU A 1 150 ? 17.516 -16.984 -1.546 1 94.81 150 LEU A C 1
ATOM 1142 O O . LEU A 1 150 ? 18.172 -16.828 -0.509 1 94.81 150 LEU A O 1
ATOM 1146 N N . VAL A 1 151 ? 17.016 -16 -2.17 1 96.56 151 VAL A N 1
ATOM 1147 C CA . VAL A 1 151 ? 17.156 -14.617 -1.71 1 96.56 151 VAL A CA 1
ATOM 1148 C C . VAL A 1 151 ? 16.469 -14.453 -0.354 1 96.56 151 VAL A C 1
ATOM 1150 O O . VAL A 1 151 ? 17.016 -13.789 0.54 1 96.56 151 VAL A O 1
ATOM 1153 N N . CYS A 1 152 ? 15.336 -15.031 -0.185 1 94.94 152 CYS A N 1
ATOM 1154 C CA . CYS A 1 152 ? 14.594 -14.93 1.068 1 94.94 152 CYS A CA 1
ATOM 1155 C C . CYS A 1 152 ? 15.383 -15.555 2.215 1 94.94 152 CYS A C 1
ATOM 1157 O O . CYS A 1 152 ? 15.32 -15.078 3.35 1 94.94 152 CYS A O 1
ATOM 1159 N N . THR A 1 153 ? 16.094 -16.625 1.947 1 92.94 153 THR A N 1
ATOM 1160 C CA . THR A 1 153 ? 16.875 -17.297 2.975 1 92.94 153 THR A CA 1
ATOM 1161 C C . THR A 1 153 ? 18.031 -16.422 3.453 1 92.94 153 THR A C 1
ATOM 1163 O O . THR A 1 153 ? 18.5 -16.562 4.586 1 92.94 153 THR A O 1
ATOM 1166 N N . LEU A 1 154 ? 18.453 -15.469 2.639 1 93.56 154 LEU A N 1
ATOM 1167 C CA . LEU A 1 154 ? 19.547 -14.562 2.998 1 93.56 154 LEU A CA 1
ATOM 1168 C C . LEU A 1 154 ? 19.125 -13.625 4.125 1 93.56 154 LEU A C 1
ATOM 1170 O O . LEU A 1 154 ? 19.953 -13.188 4.918 1 93.56 154 LEU A O 1
ATOM 1174 N N . GLU A 1 155 ? 17.812 -13.258 4.18 1 91.75 155 GLU A N 1
ATOM 1175 C CA . GLU A 1 155 ? 17.328 -12.414 5.266 1 91.75 155 GLU A CA 1
ATOM 1176 C C . GLU A 1 155 ? 17.594 -13.07 6.625 1 91.75 155 GLU A C 1
ATOM 1178 O O . GLU A 1 155 ? 18.062 -12.414 7.555 1 91.75 155 GLU A O 1
ATOM 1183 N N . SER A 1 156 ? 17.234 -14.344 6.723 1 86.62 156 SER A N 1
ATOM 1184 C CA . SER A 1 156 ? 17.422 -15.086 7.965 1 86.62 156 SER A CA 1
ATOM 1185 C C . SER A 1 156 ? 18.906 -15.344 8.234 1 86.62 156 SER A C 1
ATOM 1187 O O . SER A 1 156 ? 19.328 -15.344 9.383 1 86.62 156 SER A O 1
ATOM 1189 N N . TYR A 1 157 ? 19.609 -15.578 7.125 1 88.62 157 TYR A N 1
ATOM 1190 C CA . TYR A 1 157 ? 21.031 -15.859 7.246 1 88.62 157 TYR A CA 1
ATOM 1191 C C . TYR A 1 157 ? 21.766 -14.664 7.832 1 88.62 157 TYR A C 1
ATOM 1193 O O . TYR A 1 157 ? 22.625 -14.828 8.719 1 88.62 157 TYR A O 1
ATOM 1201 N N . TRP A 1 158 ? 21.438 -13.438 7.477 1 91.31 158 TRP A N 1
ATOM 1202 C CA . TRP A 1 158 ? 22.109 -12.227 7.934 1 91.31 158 TRP A CA 1
ATOM 1203 C C . TRP A 1 158 ? 21.359 -11.594 9.102 1 91.31 158 TRP A C 1
ATOM 1205 O O . TRP A 1 158 ? 21.734 -10.523 9.586 1 91.31 158 TRP A O 1
ATOM 1215 N N . ILE A 1 159 ? 20.281 -12.07 9.547 1 89.25 159 ILE A N 1
ATOM 1216 C CA . ILE A 1 159 ? 19.469 -11.648 10.688 1 89.25 159 ILE A CA 1
ATOM 1217 C C . ILE A 1 159 ? 19.062 -10.188 10.523 1 89.25 159 ILE A C 1
ATOM 1219 O O . ILE A 1 159 ? 19.203 -9.391 11.445 1 89.25 159 ILE A O 1
ATOM 1223 N N . ILE A 1 160 ? 18.594 -9.961 9.391 1 91.94 160 ILE A N 1
ATOM 1224 C CA . ILE A 1 160 ? 18.094 -8.617 9.117 1 91.94 160 ILE A CA 1
ATOM 1225 C C . ILE A 1 160 ? 16.688 -8.477 9.68 1 91.94 160 ILE A C 1
ATOM 1227 O O . ILE A 1 160 ? 15.812 -9.312 9.414 1 91.94 160 ILE A O 1
ATOM 1231 N N . LYS A 1 161 ? 16.438 -7.469 10.453 1 89.5 161 LYS A N 1
ATOM 1232 C CA . LYS A 1 161 ? 15.125 -7.246 11.047 1 89.5 161 LYS A CA 1
ATOM 1233 C C . LYS A 1 161 ? 14.109 -6.852 9.977 1 89.5 161 LYS A C 1
ATOM 1235 O O . LYS A 1 161 ? 14.391 -6.023 9.117 1 89.5 161 LYS A O 1
ATOM 1240 N N . PRO A 1 162 ? 13.008 -7.48 10.016 1 89.62 162 PRO A N 1
ATOM 1241 C CA . PRO A 1 162 ? 11.945 -7.074 9.094 1 89.62 162 PRO A CA 1
ATOM 1242 C C . PRO A 1 162 ? 11.422 -5.664 9.367 1 89.62 162 PRO A C 1
ATOM 1244 O O . PRO A 1 162 ? 11.406 -5.227 10.523 1 89.62 162 PRO A O 1
ATOM 1247 N N . PRO A 1 163 ? 11.047 -4.902 8.273 1 92.88 163 PRO A N 1
ATOM 1248 C CA . PRO A 1 163 ? 11.047 -5.211 6.844 1 92.88 163 PRO A CA 1
ATOM 1249 C C . PRO A 1 163 ? 12.148 -4.484 6.078 1 92.88 163 PRO A C 1
ATOM 1251 O O . PRO A 1 163 ? 11.914 -3.971 4.984 1 92.88 163 PRO A O 1
ATOM 1254 N N . ILE A 1 164 ? 13.328 -4.445 6.688 1 95.56 164 ILE A N 1
ATOM 1255 C CA . ILE A 1 164 ? 14.445 -3.693 6.121 1 95.56 164 ILE A CA 1
ATOM 1256 C C . ILE A 1 164 ? 14.883 -4.328 4.805 1 95.56 164 ILE A C 1
ATOM 1258 O O . ILE A 1 164 ? 15.125 -3.629 3.818 1 95.56 164 ILE A O 1
ATOM 1262 N N . PHE A 1 165 ? 14.922 -5.645 4.797 1 96.69 165 PHE A N 1
ATOM 1263 C CA . PHE A 1 165 ? 15.453 -6.359 3.645 1 96.69 165 PHE A CA 1
ATOM 1264 C C . PHE A 1 165 ? 14.57 -6.141 2.42 1 96.69 165 PHE A C 1
ATOM 1266 O O . PHE A 1 165 ? 15.062 -5.777 1.351 1 96.69 165 PHE A O 1
ATOM 1273 N N . PRO A 1 166 ? 13.273 -6.332 2.471 1 97.69 166 PRO A N 1
ATOM 1274 C CA . PRO A 1 166 ? 12.445 -6.062 1.297 1 97.69 166 PRO A CA 1
ATOM 1275 C C . PRO A 1 166 ? 12.5 -4.602 0.855 1 97.69 166 PRO A C 1
ATOM 1277 O O . PRO A 1 166 ? 12.375 -4.309 -0.337 1 97.69 166 PRO A O 1
ATOM 1280 N N . ALA A 1 167 ? 12.664 -3.705 1.785 1 98 167 ALA A N 1
ATOM 1281 C CA . ALA A 1 167 ? 12.812 -2.297 1.426 1 98 167 ALA A CA 1
ATOM 1282 C C . ALA A 1 167 ? 14.062 -2.076 0.579 1 98 167 ALA A C 1
ATOM 1284 O O . ALA A 1 167 ? 14.023 -1.35 -0.417 1 98 167 ALA A O 1
ATOM 1285 N N . ILE A 1 168 ? 15.102 -2.707 0.967 1 98.06 168 ILE A N 1
ATOM 1286 C CA . ILE A 1 168 ? 16.359 -2.588 0.244 1 98.06 168 ILE A CA 1
ATOM 1287 C C . ILE A 1 168 ? 16.219 -3.203 -1.146 1 98.06 168 ILE A C 1
ATOM 1289 O O . ILE A 1 168 ? 16.656 -2.619 -2.139 1 98.06 168 ILE A O 1
ATOM 1293 N N . LEU A 1 169 ? 15.617 -4.387 -1.197 1 98.56 169 LEU A N 1
ATOM 1294 C CA . LEU A 1 169 ? 15.422 -5.062 -2.475 1 98.56 169 LEU A CA 1
ATOM 1295 C C . LEU A 1 169 ? 14.57 -4.211 -3.414 1 98.56 169 LEU A C 1
ATOM 1297 O O . LEU A 1 169 ? 14.922 -4.027 -4.582 1 98.56 169 LEU A O 1
ATOM 1301 N N . GLY A 1 170 ? 13.477 -3.701 -2.871 1 98.31 170 GLY A N 1
ATOM 1302 C CA . GLY A 1 170 ? 12.586 -2.881 -3.676 1 98.31 170 GLY A CA 1
ATOM 1303 C C . GLY A 1 170 ? 13.227 -1.597 -4.16 1 98.31 170 GLY A C 1
ATOM 1304 O O . GLY A 1 170 ? 13.062 -1.211 -5.32 1 98.31 170 GLY A O 1
ATOM 1305 N N . LEU A 1 171 ? 13.914 -0.935 -3.254 1 98.06 171 LEU A N 1
ATOM 1306 C CA . LEU A 1 171 ? 14.578 0.315 -3.611 1 98.06 171 LEU A CA 1
ATOM 1307 C C . LEU A 1 171 ? 15.656 0.077 -4.66 1 98.06 171 LEU A C 1
ATOM 1309 O O . LEU A 1 171 ? 15.836 0.887 -5.57 1 98.06 171 LEU A O 1
ATOM 1313 N N . SER A 1 172 ? 16.375 -1.012 -4.512 1 98.19 172 SER A N 1
ATOM 1314 C CA . SER A 1 172 ? 17.391 -1.371 -5.5 1 98.19 172 SER A CA 1
ATOM 1315 C C . SER A 1 172 ? 16.766 -1.601 -6.875 1 98.19 172 SER A C 1
ATOM 1317 O O . SER A 1 172 ? 17.297 -1.134 -7.887 1 98.19 172 SER A O 1
ATOM 1319 N N . TRP A 1 173 ? 15.727 -2.355 -6.871 1 98 173 TRP A N 1
ATOM 1320 C CA . TRP A 1 173 ? 15.031 -2.576 -8.141 1 98 173 TRP A CA 1
ATOM 1321 C C . TRP A 1 173 ? 14.594 -1.253 -8.758 1 98 173 TRP A C 1
ATOM 1323 O O . TRP A 1 173 ? 14.758 -1.038 -9.961 1 98 173 TRP A O 1
ATOM 1333 N N . TYR A 1 174 ? 14 -0.36 -7.895 1 97.5 174 TYR A N 1
ATOM 1334 C CA . TYR A 1 174 ? 13.484 0.917 -8.375 1 97.5 174 TYR A CA 1
ATOM 1335 C C . TYR A 1 174 ? 14.594 1.763 -8.984 1 97.5 174 TYR A C 1
ATOM 1337 O O . TYR A 1 174 ? 14.414 2.367 -10.047 1 97.5 174 TYR A O 1
ATOM 1345 N N . MET A 1 175 ? 15.734 1.784 -8.383 1 97.62 175 MET A N 1
ATOM 1346 C CA . MET A 1 175 ? 16.875 2.576 -8.859 1 97.62 175 MET A CA 1
ATOM 1347 C C . MET A 1 175 ? 17.406 2.014 -10.172 1 97.62 175 MET A C 1
ATOM 1349 O O . MET A 1 175 ? 17.688 2.764 -11.109 1 97.62 175 MET A O 1
ATOM 1353 N N . ILE A 1 176 ? 17.531 0.737 -10.273 1 97.19 176 ILE A N 1
ATOM 1354 C CA . ILE A 1 176 ? 18.078 0.098 -11.469 1 97.19 176 ILE A CA 1
ATOM 1355 C C . ILE A 1 176 ? 17.078 0.225 -12.625 1 97.19 176 ILE A C 1
ATOM 1357 O O . ILE A 1 176 ? 17.469 0.491 -13.758 1 97.19 176 ILE A O 1
ATOM 1361 N N . SER A 1 177 ? 15.844 0.005 -12.336 1 95.44 177 SER A N 1
ATOM 1362 C CA . SER A 1 177 ? 14.812 0.037 -13.367 1 95.44 177 SER A CA 1
ATOM 1363 C C . SER A 1 177 ? 14.664 1.435 -13.961 1 95.44 177 SER A C 1
ATOM 1365 O O . SER A 1 177 ? 14.25 1.587 -15.109 1 95.44 177 SER A O 1
ATOM 1367 N N . ARG A 1 178 ? 15.031 2.443 -13.195 1 94.25 178 ARG A N 1
ATOM 1368 C CA . ARG A 1 178 ? 14.859 3.818 -13.656 1 94.25 178 ARG A CA 1
ATOM 1369 C C . ARG A 1 178 ? 16.016 4.246 -14.562 1 94.25 178 ARG A C 1
ATOM 1371 O O . ARG A 1 178 ? 15.945 5.289 -15.211 1 94.25 178 ARG A O 1
ATOM 1378 N N . LEU A 1 179 ? 16.984 3.455 -14.695 1 95.56 179 LEU A N 1
ATOM 1379 C CA . LEU A 1 179 ? 18.109 3.766 -15.57 1 95.56 179 LEU A CA 1
ATOM 1380 C C . LEU A 1 179 ? 17.672 3.742 -17.031 1 95.56 179 LEU A C 1
ATOM 1382 O O . LEU A 1 179 ? 18.281 4.418 -17.875 1 95.56 179 LEU A O 1
ATOM 1386 N N . ARG A 1 180 ? 16.672 2.932 -17.312 1 94.75 180 ARG A N 1
ATOM 1387 C CA . ARG A 1 180 ? 16.078 2.826 -18.641 1 94.75 180 ARG A CA 1
ATOM 1388 C C . ARG A 1 180 ? 14.57 2.955 -18.594 1 94.75 180 ARG A C 1
ATOM 1390 O O . ARG A 1 180 ? 13.969 2.861 -17.516 1 94.75 180 ARG A O 1
ATOM 1397 N N . PRO A 1 181 ? 13.992 3.199 -19.734 1 93.56 181 PRO A N 1
ATOM 1398 C CA . PRO A 1 181 ? 12.539 3.367 -19.703 1 93.56 181 PRO A CA 1
ATOM 1399 C C . PRO A 1 181 ? 11.797 2.055 -19.453 1 93.56 181 PRO A C 1
ATOM 1401 O O . PRO A 1 181 ? 12.312 0.979 -19.766 1 93.56 181 PRO A O 1
ATOM 1404 N N . PHE A 1 182 ? 10.625 2.189 -18.891 1 91.69 182 PHE A N 1
ATOM 1405 C CA . PHE A 1 182 ? 9.773 1.024 -18.672 1 91.69 182 PHE A CA 1
ATOM 1406 C C . PHE A 1 182 ? 9.172 0.538 -19.984 1 91.69 182 PHE A C 1
ATOM 1408 O O . PHE A 1 182 ? 8.93 -0.658 -20.156 1 91.69 182 PHE A O 1
ATOM 1415 N N . ASP A 1 183 ? 8.891 1.47 -20.844 1 90.81 183 ASP A N 1
ATOM 1416 C CA . ASP A 1 183 ? 8.281 1.185 -22.141 1 90.81 183 ASP A CA 1
ATOM 1417 C C . ASP A 1 183 ? 9.039 1.879 -23.266 1 90.81 183 ASP A C 1
ATOM 1419 O O . ASP A 1 183 ? 9.445 3.037 -23.125 1 90.81 183 ASP A O 1
ATOM 1423 N N . PRO A 1 184 ? 9.227 1.16 -24.328 1 93.31 184 PRO A N 1
ATOM 1424 C CA . PRO A 1 184 ? 8.852 -0.218 -24.656 1 93.31 184 PRO A CA 1
ATOM 1425 C C . PRO A 1 184 ? 9.656 -1.249 -23.859 1 93.31 184 PRO A C 1
ATOM 1427 O O . PRO A 1 184 ? 10.805 -0.993 -23.5 1 93.31 184 PRO A O 1
ATOM 1430 N N . LEU A 1 185 ? 9.164 -2.367 -23.703 1 92.44 185 LEU A N 1
ATOM 1431 C CA . LEU A 1 185 ? 9.664 -3.428 -22.844 1 92.44 185 LEU A CA 1
ATOM 1432 C C . LEU A 1 185 ? 11.07 -3.855 -23.266 1 92.44 185 LEU A C 1
ATOM 1434 O O . LEU A 1 185 ? 11.906 -4.176 -22.422 1 92.44 185 LEU A O 1
ATOM 1438 N N . HIS A 1 186 ? 11.312 -3.854 -24.578 1 91.94 186 HIS A N 1
ATOM 1439 C CA . HIS A 1 186 ? 12.594 -4.336 -25.094 1 91.94 186 HIS A CA 1
ATOM 1440 C C . HIS A 1 186 ? 13.727 -3.381 -24.734 1 91.94 186 HIS A C 1
ATOM 1442 O O . HIS A 1 186 ? 14.898 -3.748 -24.812 1 91.94 186 HIS A O 1
ATOM 1448 N N . LEU A 1 187 ? 13.406 -2.197 -24.312 1 93.62 187 LEU A N 1
ATOM 1449 C CA . LEU A 1 187 ? 14.414 -1.208 -23.938 1 93.62 187 LEU A CA 1
ATOM 1450 C C . LEU A 1 187 ? 14.516 -1.095 -22.422 1 93.62 187 LEU A C 1
ATOM 1452 O O . LEU A 1 187 ? 15.305 -0.298 -21.906 1 93.62 187 LEU A O 1
ATOM 1456 N N . SER A 1 188 ? 13.836 -1.861 -21.75 1 94.75 188 SER A N 1
ATOM 1457 C CA . SER A 1 188 ? 13.828 -1.808 -20.281 1 94.75 188 SER A CA 1
ATOM 1458 C C . SER A 1 188 ? 15.141 -2.322 -19.703 1 94.75 188 SER A C 1
ATOM 1460 O O . SER A 1 188 ? 15.922 -2.965 -20.406 1 94.75 188 SER A O 1
ATOM 1462 N N . SER A 1 189 ? 15.414 -1.917 -18.453 1 96.31 189 SER A N 1
ATOM 1463 C CA . SER A 1 189 ? 16.609 -2.389 -17.75 1 96.31 189 SER A CA 1
ATOM 1464 C C . SER A 1 189 ? 16.609 -3.908 -17.641 1 96.31 189 SER A C 1
ATOM 1466 O O . SER A 1 189 ? 17.672 -4.539 -17.688 1 96.31 189 SER A O 1
ATOM 1468 N N . GLN A 1 190 ? 15.461 -4.469 -17.453 1 95.06 190 GLN A N 1
ATOM 1469 C CA . GLN A 1 190 ? 15.328 -5.918 -17.359 1 95.06 190 GLN A CA 1
ATOM 1470 C C . GLN A 1 190 ? 15.758 -6.59 -18.656 1 95.06 190 GLN A C 1
ATOM 1472 O O . GLN A 1 190 ? 16.5 -7.578 -18.641 1 95.06 190 GLN A O 1
ATOM 1477 N N . ALA A 1 191 ? 15.266 -6.086 -19.766 1 95.19 191 ALA A N 1
ATOM 1478 C CA . ALA A 1 191 ? 15.625 -6.641 -21.078 1 95.19 191 ALA A CA 1
ATOM 1479 C C . ALA A 1 191 ? 17.125 -6.504 -21.328 1 95.19 191 ALA A C 1
ATOM 1481 O O . ALA A 1 191 ? 17.75 -7.426 -21.859 1 95.19 191 ALA A O 1
ATOM 1482 N N . TRP A 1 192 ? 17.609 -5.352 -20.984 1 95.25 192 TRP A N 1
ATOM 1483 C CA . TRP A 1 192 ? 19.031 -5.098 -21.172 1 95.25 192 TRP A CA 1
ATOM 1484 C C . TRP A 1 192 ? 19.875 -6.094 -20.375 1 95.25 192 TRP A C 1
ATOM 1486 O O . TRP A 1 192 ? 20.828 -6.668 -20.906 1 95.25 192 TRP A O 1
ATOM 1496 N N . LEU A 1 193 ? 19.547 -6.312 -19.172 1 95.19 193 LEU A N 1
ATOM 1497 C CA . LEU A 1 193 ? 20.281 -7.223 -18.312 1 95.19 193 LEU A CA 1
ATOM 1498 C C . LEU A 1 193 ? 20.156 -8.664 -18.797 1 95.19 193 LEU A C 1
ATOM 1500 O O . LEU A 1 193 ? 21.125 -9.406 -18.828 1 95.19 193 LEU A O 1
ATOM 1504 N N . ASP A 1 194 ? 18.969 -9.102 -19.125 1 95.62 194 ASP A N 1
ATOM 1505 C CA . ASP A 1 194 ? 18.719 -10.469 -19.562 1 95.62 194 ASP A CA 1
ATOM 1506 C C . ASP A 1 194 ? 19.453 -10.781 -20.859 1 95.62 194 ASP A C 1
ATOM 1508 O O . ASP A 1 194 ? 19.953 -11.898 -21.047 1 95.62 194 ASP A O 1
ATOM 1512 N N . ARG A 1 195 ? 19.484 -9.844 -21.781 1 94.38 195 ARG A N 1
ATOM 1513 C CA . ARG A 1 195 ? 20.203 -10.039 -23.047 1 94.38 195 ARG A CA 1
ATOM 1514 C C . ARG A 1 195 ? 21.688 -10.211 -22.797 1 94.38 195 ARG A C 1
ATOM 1516 O O . ARG A 1 195 ? 22.359 -10.969 -23.516 1 94.38 195 ARG A O 1
ATOM 1523 N N . ARG A 1 196 ? 22.188 -9.547 -21.844 1 93.19 196 ARG A N 1
ATOM 1524 C CA . ARG A 1 196 ? 23.625 -9.609 -21.547 1 93.19 196 ARG A CA 1
ATOM 1525 C C . ARG A 1 196 ? 23.969 -10.906 -20.828 1 93.19 196 ARG A C 1
ATOM 1527 O O . ARG A 1 196 ? 25.062 -11.461 -21.031 1 93.19 196 ARG A O 1
ATOM 1534 N N . ILE A 1 197 ? 23.109 -11.375 -20.016 1 93.06 197 ILE A N 1
ATOM 1535 C CA . ILE A 1 197 ? 23.406 -12.539 -19.203 1 93.06 197 ILE A CA 1
ATOM 1536 C C . ILE A 1 197 ? 23.078 -13.812 -19.984 1 93.06 197 ILE A C 1
ATOM 1538 O O . ILE A 1 197 ? 23.875 -14.75 -20.016 1 93.06 197 ILE A O 1
ATOM 1542 N N . PHE A 1 198 ? 21.922 -13.922 -20.609 1 91.88 198 PHE A N 1
ATOM 1543 C CA . PHE A 1 198 ? 21.453 -15.148 -21.234 1 91.88 198 PHE A CA 1
ATOM 1544 C C . PHE A 1 198 ? 21.641 -15.086 -22.75 1 91.88 198 PHE A C 1
ATOM 1546 O O . PHE A 1 198 ? 21.812 -16.125 -23.406 1 91.88 198 PHE A O 1
ATOM 1553 N N . GLY A 1 199 ? 21.484 -13.938 -23.344 1 90.38 199 GLY A N 1
ATOM 1554 C CA . GLY A 1 199 ? 21.438 -13.789 -24.797 1 90.38 199 GLY A CA 1
ATOM 1555 C C . GLY A 1 199 ? 20.031 -13.727 -25.344 1 90.38 199 GLY A C 1
ATOM 1556 O O . GLY A 1 199 ? 19.109 -14.328 -24.781 1 90.38 199 GLY A O 1
ATOM 1557 N N . PRO A 1 200 ? 19.812 -13.047 -26.391 1 88.81 200 PRO A N 1
ATOM 1558 C CA . PRO A 1 200 ? 18.469 -12.844 -26.938 1 88.81 200 PRO A CA 1
ATOM 1559 C C . PRO A 1 200 ? 17.812 -14.148 -27.359 1 88.81 200 PRO A C 1
ATOM 1561 O O . PRO A 1 200 ? 16.578 -14.273 -27.312 1 88.81 200 PRO A O 1
ATOM 1564 N N . SER A 1 201 ? 18.547 -15.18 -27.688 1 88.19 201 SER A N 1
ATOM 1565 C CA . SER A 1 201 ? 18 -16.438 -28.203 1 88.19 201 SER A CA 1
ATOM 1566 C C . SER A 1 201 ? 17.438 -17.297 -27.078 1 88.19 201 SER A C 1
ATOM 1568 O O . SER A 1 201 ? 16.703 -18.25 -27.328 1 88.19 201 SER A O 1
ATOM 1570 N N . HIS A 1 202 ? 17.719 -16.938 -25.906 1 89.56 202 HIS A N 1
ATOM 1571 C CA . HIS A 1 202 ? 17.328 -17.781 -24.781 1 89.56 202 HIS A CA 1
ATOM 1572 C C . HIS A 1 202 ? 16.219 -17.125 -23.953 1 89.56 202 HIS A C 1
ATOM 1574 O O . HIS A 1 202 ? 16.016 -17.469 -22.797 1 89.56 202 HIS A O 1
ATOM 1580 N N . LEU A 1 203 ? 15.602 -16.172 -24.625 1 90.56 203 LEU A N 1
ATOM 1581 C CA . LEU A 1 203 ? 14.547 -15.43 -23.938 1 90.56 203 LEU A CA 1
ATOM 1582 C C . LEU A 1 203 ? 13.18 -15.766 -24.516 1 90.56 203 LEU A C 1
ATOM 1584 O O . LEU A 1 203 ? 13.086 -16.516 -25.484 1 90.56 203 LEU A O 1
ATOM 1588 N N . TYR A 1 204 ? 12.133 -15.273 -23.859 1 85.19 204 TYR A N 1
ATOM 1589 C CA . TYR A 1 204 ? 10.758 -15.547 -24.25 1 85.19 204 TYR A CA 1
ATOM 1590 C C . TYR A 1 204 ? 10.477 -15.008 -25.656 1 85.19 204 TYR A C 1
ATOM 1592 O O . TYR A 1 204 ? 9.867 -15.695 -26.484 1 85.19 204 TYR A O 1
ATOM 1600 N N . ASP A 1 205 ? 10.789 -13.766 -25.844 1 85.81 205 ASP A N 1
ATOM 1601 C CA . ASP A 1 205 ? 10.711 -13.133 -27.156 1 85.81 205 ASP A CA 1
ATOM 1602 C C . ASP A 1 205 ? 12.102 -12.844 -27.703 1 85.81 205 ASP A C 1
ATOM 1604 O O . ASP A 1 205 ? 12.648 -11.766 -27.484 1 85.81 205 ASP A O 1
ATOM 1608 N N . PRO A 1 206 ? 12.523 -13.797 -28.469 1 79 206 PRO A N 1
ATOM 1609 C CA . PRO A 1 206 ? 13.898 -13.648 -28.938 1 79 206 PRO A CA 1
ATOM 1610 C C . PRO A 1 206 ? 14.055 -12.492 -29.922 1 79 206 PRO A C 1
ATOM 1612 O O . PRO A 1 206 ? 15.141 -11.922 -30.047 1 79 206 PRO A O 1
ATOM 1615 N N . VAL A 1 207 ? 13.016 -12.156 -30.547 1 76.38 207 VAL A N 1
ATOM 1616 C CA . VAL A 1 207 ? 13.086 -11.102 -31.547 1 76.38 207 VAL A CA 1
ATOM 1617 C C . VAL A 1 207 ? 13.188 -9.742 -30.859 1 76.38 207 VAL A C 1
ATOM 1619 O O . VAL A 1 207 ? 14.07 -8.938 -31.172 1 76.38 207 VAL A O 1
ATOM 1622 N N . ARG A 1 208 ? 12.516 -9.594 -29.844 1 84 208 ARG A N 1
ATOM 1623 C CA . ARG A 1 208 ? 12.516 -8.312 -29.141 1 84 208 ARG A CA 1
ATOM 1624 C C . ARG A 1 208 ? 13.484 -8.336 -27.953 1 84 208 ARG A C 1
ATOM 1626 O O . ARG A 1 208 ? 13.914 -7.281 -27.484 1 84 208 ARG A O 1
ATOM 1633 N N . GLY A 1 209 ? 13.75 -9.531 -27.578 1 88.38 209 GLY A N 1
ATOM 1634 C CA . GLY A 1 209 ? 14.727 -9.688 -26.5 1 88.38 209 GLY A CA 1
ATOM 1635 C C . GLY A 1 209 ? 14.156 -9.391 -25.125 1 88.38 209 GLY A C 1
ATOM 1636 O O . GLY A 1 209 ? 14.75 -8.641 -24.359 1 88.38 209 GLY A O 1
ATOM 1637 N N . PHE A 1 210 ? 13.031 -9.859 -24.844 1 92.5 210 PHE A N 1
ATOM 1638 C CA . PHE A 1 210 ? 12.383 -9.602 -23.562 1 92.5 210 PHE A CA 1
ATOM 1639 C C . PHE A 1 210 ? 11.844 -10.898 -22.969 1 92.5 210 PHE A C 1
ATOM 1641 O O . PHE A 1 210 ? 11.383 -11.781 -23.688 1 92.5 210 PHE A O 1
ATOM 1648 N N . ASP A 1 211 ? 12.016 -10.984 -21.672 1 93.12 211 ASP A N 1
ATOM 1649 C CA . ASP A 1 211 ? 11.453 -12.102 -20.922 1 93.12 211 ASP A CA 1
ATOM 1650 C C . ASP A 1 211 ? 10.773 -11.609 -19.641 1 93.12 211 ASP A C 1
ATOM 1652 O O . ASP A 1 211 ? 11.406 -10.961 -18.797 1 93.12 211 ASP A O 1
ATOM 1656 N N . PRO A 1 212 ? 9.523 -11.883 -19.406 1 91.69 212 PRO A N 1
ATOM 1657 C CA . PRO A 1 212 ? 8.82 -11.469 -18.188 1 91.69 212 PRO A CA 1
ATOM 1658 C C . PRO A 1 212 ? 9.391 -12.117 -16.922 1 91.69 212 PRO A C 1
ATOM 1660 O O . PRO A 1 212 ? 9.188 -11.609 -15.82 1 91.69 212 PRO A O 1
ATOM 1663 N N . GLU A 1 213 ? 10.008 -13.258 -17.062 1 92.44 213 GLU A N 1
ATOM 1664 C CA . GLU A 1 213 ? 10.617 -13.938 -15.922 1 92.44 213 GLU A CA 1
ATOM 1665 C C . GLU A 1 213 ? 12.117 -13.672 -15.867 1 92.44 213 GLU A C 1
ATOM 1667 O O . GLU A 1 213 ? 12.898 -14.562 -15.508 1 92.44 213 GLU A O 1
ATOM 1672 N N . GLY A 1 214 ? 12.484 -12.484 -16.094 1 91.5 214 GLY A N 1
ATOM 1673 C CA . GLY A 1 214 ? 13.883 -12.094 -16.125 1 91.5 214 GLY A CA 1
ATOM 1674 C C . GLY A 1 214 ? 14.547 -12.141 -14.758 1 91.5 214 GLY A C 1
ATOM 1675 O O . GLY A 1 214 ? 13.867 -12.273 -13.734 1 91.5 214 GLY A O 1
ATOM 1676 N N . ILE A 1 215 ? 15.805 -11.945 -14.797 1 94.94 215 ILE A N 1
ATOM 1677 C CA . ILE A 1 215 ? 16.641 -12.148 -13.609 1 94.94 215 ILE A CA 1
ATOM 1678 C C . ILE A 1 215 ? 16.453 -10.977 -12.648 1 94.94 215 ILE A C 1
ATOM 1680 O O . ILE A 1 215 ? 16.562 -11.148 -11.43 1 94.94 215 ILE A O 1
ATOM 1684 N N . LEU A 1 216 ? 16.25 -9.781 -13.156 1 96.5 216 LEU A N 1
ATOM 1685 C CA . LEU A 1 216 ? 16.141 -8.594 -12.312 1 96.5 216 LEU A CA 1
ATOM 1686 C C . LEU A 1 216 ? 15 -8.734 -11.312 1 96.5 216 LEU A C 1
ATOM 1688 O O . LEU A 1 216 ? 15.195 -8.555 -10.109 1 96.5 216 LEU A O 1
ATOM 1692 N N . ALA A 1 217 ? 13.867 -9.109 -11.781 1 96.56 217 ALA A N 1
ATOM 1693 C CA . ALA A 1 217 ? 12.695 -9.289 -10.914 1 96.56 217 ALA A CA 1
ATOM 1694 C C . ALA A 1 217 ? 12.867 -10.5 -10.008 1 96.56 217 ALA A C 1
ATOM 1696 O O . ALA A 1 217 ? 12.461 -10.469 -8.844 1 96.56 217 ALA A O 1
ATOM 1697 N N . ALA A 1 218 ? 13.445 -11.57 -10.516 1 97.12 218 ALA A N 1
ATOM 1698 C CA . ALA A 1 218 ? 13.648 -12.797 -9.758 1 97.12 218 ALA A CA 1
ATOM 1699 C C . ALA A 1 218 ? 14.516 -12.555 -8.523 1 97.12 218 ALA A C 1
ATOM 1701 O O . ALA A 1 218 ? 14.281 -13.141 -7.465 1 97.12 218 ALA A O 1
ATOM 1702 N N . LEU A 1 219 ? 15.414 -11.617 -8.664 1 97.5 219 LEU A N 1
ATOM 1703 C CA . LEU A 1 219 ? 16.391 -11.367 -7.605 1 97.5 219 LEU A CA 1
ATOM 1704 C C . LEU A 1 219 ? 15.867 -10.305 -6.641 1 97.5 219 LEU A C 1
ATOM 1706 O O . LEU A 1 219 ? 16.203 -10.32 -5.453 1 97.5 219 LEU A O 1
ATOM 1710 N N . LEU A 1 220 ? 15.039 -9.422 -7.156 1 98.25 220 LEU A N 1
ATOM 1711 C CA . LEU A 1 220 ? 14.836 -8.219 -6.355 1 98.25 220 LEU A CA 1
ATOM 1712 C C . LEU A 1 220 ? 13.375 -8.094 -5.93 1 98.25 220 LEU A C 1
ATOM 1714 O O . LEU A 1 220 ? 13.078 -7.984 -4.738 1 98.25 220 LEU A O 1
ATOM 1718 N N . THR A 1 221 ? 12.391 -8.219 -6.789 1 98.19 221 THR A N 1
ATOM 1719 C CA . THR A 1 221 ? 11.031 -7.855 -6.426 1 98.19 221 THR A CA 1
ATOM 1720 C C . THR A 1 221 ? 10.203 -9.102 -6.133 1 98.19 221 THR A C 1
ATOM 1722 O O . THR A 1 221 ? 9.289 -9.07 -5.301 1 98.19 221 THR A O 1
ATOM 1725 N N . VAL A 1 222 ? 10.461 -10.266 -6.746 1 98.06 222 VAL A N 1
ATOM 1726 C CA . VAL A 1 222 ? 9.695 -11.484 -6.504 1 98.06 222 VAL A CA 1
ATOM 1727 C C . VAL A 1 222 ? 9.875 -11.93 -5.051 1 98.06 222 VAL A C 1
ATOM 1729 O O . VAL A 1 222 ? 8.906 -12.289 -4.379 1 98.06 222 VAL A O 1
ATOM 1732 N N . PRO A 1 223 ? 11.078 -11.836 -4.527 1 98.12 223 PRO A N 1
ATOM 1733 C CA . PRO A 1 223 ? 11.273 -12.242 -3.133 1 98.12 223 PRO A CA 1
ATOM 1734 C C . PRO A 1 223 ? 10.469 -11.391 -2.152 1 98.12 223 PRO A C 1
ATOM 1736 O O . PRO A 1 223 ? 10.148 -11.852 -1.052 1 98.12 223 PRO A O 1
ATOM 1739 N N . ILE A 1 224 ? 10.148 -10.148 -2.508 1 98.25 224 ILE A N 1
ATOM 1740 C CA . ILE A 1 224 ? 9.391 -9.273 -1.619 1 98.25 224 ILE A CA 1
ATOM 1741 C C . ILE A 1 224 ? 8.031 -9.898 -1.319 1 98.25 224 ILE A C 1
ATOM 1743 O O . ILE A 1 224 ? 7.555 -9.852 -0.182 1 98.25 224 ILE A O 1
ATOM 1747 N N . SER A 1 225 ? 7.383 -10.516 -2.309 1 97.12 225 SER A N 1
ATOM 1748 C CA . SER A 1 225 ? 6.098 -11.172 -2.109 1 97.12 225 SER A CA 1
ATOM 1749 C C . SER A 1 225 ? 6.203 -12.305 -1.095 1 97.12 225 SER A C 1
ATOM 1751 O O . SER A 1 225 ? 5.344 -12.453 -0.222 1 97.12 225 SER A O 1
ATOM 1753 N N . SER A 1 226 ? 7.25 -13.078 -1.166 1 96.06 226 SER A N 1
ATOM 1754 C CA . SER A 1 226 ? 7.469 -14.172 -0.234 1 96.06 226 SER A CA 1
ATOM 1755 C C . SER A 1 226 ? 7.773 -13.656 1.168 1 96.06 226 SER A C 1
ATOM 1757 O O . SER A 1 226 ? 7.273 -14.203 2.156 1 96.06 226 SER A O 1
ATOM 1759 N N . LEU A 1 227 ? 8.562 -12.648 1.253 1 96.19 227 LEU A N 1
ATOM 1760 C CA . LEU A 1 227 ? 8.93 -12.078 2.543 1 96.19 227 LEU A CA 1
ATOM 1761 C C . LEU A 1 227 ? 7.711 -11.508 3.252 1 96.19 227 LEU A C 1
ATOM 1763 O O . LEU A 1 227 ? 7.543 -11.695 4.461 1 96.19 227 LEU A O 1
ATOM 1767 N N . LEU A 1 228 ? 6.875 -10.828 2.506 1 94.81 228 LEU A N 1
ATOM 1768 C CA . LEU A 1 228 ? 5.664 -10.266 3.092 1 94.81 228 LEU A CA 1
ATOM 1769 C C . LEU A 1 228 ? 4.754 -11.367 3.621 1 94.81 228 LEU A C 1
ATOM 1771 O O . LEU A 1 228 ? 4.137 -11.219 4.68 1 94.81 228 LEU A O 1
ATOM 1775 N N . GLY A 1 229 ? 4.664 -12.469 2.873 1 92.88 229 GLY A N 1
ATOM 1776 C CA . GLY A 1 229 ? 3.922 -13.609 3.373 1 92.88 229 GLY A CA 1
ATOM 1777 C C . GLY A 1 229 ? 4.477 -14.164 4.672 1 92.88 229 GLY A C 1
ATOM 1778 O O . GLY A 1 229 ? 3.721 -14.484 5.59 1 92.88 229 GLY A O 1
ATOM 1779 N N . SER A 1 230 ? 5.762 -14.203 4.773 1 91.44 230 SER A N 1
ATOM 1780 C CA . SER A 1 230 ? 6.418 -14.727 5.969 1 91.44 230 SER A CA 1
ATOM 1781 C C . SER A 1 230 ? 6.184 -13.812 7.168 1 91.44 230 SER A C 1
ATOM 1783 O O . SER A 1 230 ? 6.027 -14.281 8.297 1 91.44 230 SER A O 1
ATOM 1785 N N . TYR A 1 231 ? 6.176 -12.508 6.938 1 88.5 231 TYR A N 1
ATOM 1786 C CA . TYR A 1 231 ? 5.992 -11.539 8.008 1 88.5 231 TYR A CA 1
ATOM 1787 C C . TYR A 1 231 ? 4.578 -11.617 8.57 1 88.5 231 TYR A C 1
ATOM 1789 O O . TYR A 1 231 ? 4.363 -11.375 9.766 1 88.5 231 TYR A O 1
ATOM 1797 N N . LEU A 1 232 ? 3.678 -11.93 7.773 1 84.12 232 LEU A N 1
ATOM 1798 C CA . LEU A 1 232 ? 2.279 -11.945 8.195 1 84.12 232 LEU A CA 1
ATOM 1799 C C . LEU A 1 232 ? 1.952 -13.234 8.945 1 84.12 232 LEU A C 1
ATOM 1801 O O . LEU A 1 232 ? 1 -13.273 9.727 1 84.12 232 LEU A O 1
ATOM 1805 N N . ALA A 1 233 ? 2.674 -14.273 8.648 1 81.44 233 ALA A N 1
ATOM 1806 C CA . ALA A 1 233 ? 2.445 -15.562 9.305 1 81.44 233 ALA A CA 1
ATOM 1807 C C . ALA A 1 233 ? 3.068 -15.586 10.695 1 81.44 233 ALA A C 1
ATOM 1809 O O . ALA A 1 233 ? 2.678 -16.391 11.547 1 81.44 233 ALA A O 1
ATOM 1810 N N . ARG A 1 234 ? 4.121 -14.781 10.859 1 71.25 234 ARG A N 1
ATOM 1811 C CA . ARG A 1 234 ? 4.816 -14.789 12.141 1 71.25 234 ARG A CA 1
ATOM 1812 C C . ARG A 1 234 ? 4.023 -14.031 13.203 1 71.25 234 ARG A C 1
ATOM 1814 O O . ARG A 1 234 ? 3.551 -12.922 12.961 1 71.25 234 ARG A O 1
ATOM 1821 N N . PRO A 1 235 ? 3.531 -14.883 14.32 1 54.34 235 PRO A N 1
ATOM 1822 C CA . PRO A 1 235 ? 2.881 -14.141 15.406 1 54.34 235 PRO A CA 1
ATOM 1823 C C . PRO A 1 235 ? 3.619 -12.859 15.773 1 54.34 235 PRO A C 1
ATOM 1825 O O . PRO A 1 235 ? 4.848 -12.859 15.891 1 54.34 235 PRO A O 1
ATOM 1828 N N . ILE A 1 236 ? 3.164 -11.789 15.266 1 49.53 236 ILE A N 1
ATOM 1829 C CA . ILE A 1 236 ? 3.791 -10.547 15.703 1 49.53 236 ILE A CA 1
ATOM 1830 C C . ILE A 1 236 ? 4.094 -10.617 17.203 1 49.53 236 ILE A C 1
ATOM 1832 O O . ILE A 1 236 ? 3.234 -10.312 18.031 1 49.53 236 ILE A O 1
ATOM 1836 N N . GLN A 1 237 ? 4.355 -11.836 17.797 1 47.22 237 GLN A N 1
ATOM 1837 C CA . GLN A 1 237 ? 4.5 -11.914 19.25 1 47.22 237 GLN A CA 1
ATOM 1838 C C . GLN A 1 237 ? 5.188 -10.672 19.797 1 47.22 237 GLN A C 1
ATOM 1840 O O . GLN A 1 237 ? 4.73 -10.094 20.781 1 47.22 237 GLN A O 1
ATOM 1845 N N . ASN A 1 238 ? 6.516 -10.617 19.641 1 45.91 238 ASN A N 1
ATOM 1846 C CA . ASN A 1 238 ? 7.32 -9.672 20.406 1 45.91 238 ASN A CA 1
ATOM 1847 C C . ASN A 1 238 ? 7.68 -8.438 19.578 1 45.91 238 ASN A C 1
ATOM 1849 O O . ASN A 1 238 ? 8.852 -8.211 19.281 1 45.91 238 ASN A O 1
ATOM 1853 N N . LEU A 1 239 ? 6.738 -8.188 18.75 1 48.88 239 LEU A N 1
ATOM 1854 C CA . LEU A 1 239 ? 7.312 -7.012 18.109 1 48.88 239 LEU A CA 1
ATOM 1855 C C . LEU A 1 239 ? 7.684 -5.949 19.125 1 48.88 239 LEU A C 1
ATOM 1857 O O . LEU A 1 239 ? 6.805 -5.352 19.766 1 48.88 239 LEU A O 1
ATOM 1861 N N . ALA A 1 240 ? 8.781 -6.188 19.797 1 55.03 240 ALA A N 1
ATOM 1862 C CA . ALA A 1 240 ? 9.469 -5.129 20.531 1 55.03 240 ALA A CA 1
ATOM 1863 C C . ALA A 1 240 ? 9.258 -3.771 19.875 1 55.03 240 ALA A C 1
ATOM 1865 O O . ALA A 1 240 ? 8.594 -3.68 18.828 1 55.03 240 ALA A O 1
ATOM 1866 N N . THR A 1 241 ? 9.891 -2.756 20.375 1 67.19 241 THR A N 1
ATOM 1867 C CA . THR A 1 241 ? 9.961 -1.358 19.969 1 67.19 241 THR A CA 1
ATOM 1868 C C . THR A 1 241 ? 10.5 -1.239 18.547 1 67.19 241 THR A C 1
ATOM 1870 O O . THR A 1 241 ? 11.547 -1.805 18.234 1 67.19 241 THR A O 1
ATOM 1873 N N . ILE A 1 242 ? 9.578 -1.018 17.578 1 78.94 242 ILE A N 1
ATOM 1874 C CA . ILE A 1 242 ? 10.023 -0.73 16.219 1 78.94 242 ILE A CA 1
ATOM 1875 C C . ILE A 1 242 ? 11.18 0.267 16.266 1 78.94 242 ILE A C 1
ATOM 1877 O O . ILE A 1 242 ? 11.055 1.35 16.844 1 78.94 242 ILE A O 1
ATOM 1881 N N . GLU A 1 243 ? 12.312 -0.185 15.781 1 88 243 GLU A N 1
ATOM 1882 C CA . GLU A 1 243 ? 13.484 0.68 15.75 1 88 243 GLU A CA 1
ATOM 1883 C C . GLU A 1 243 ? 13.453 1.61 14.539 1 88 243 GLU A C 1
ATOM 1885 O O . GLU A 1 243 ? 12.648 1.419 13.625 1 88 243 GLU A O 1
ATOM 1890 N N . THR A 1 244 ? 14.32 2.559 14.57 1 91.31 244 THR A N 1
ATOM 1891 C CA . THR A 1 244 ? 14.336 3.605 13.555 1 91.31 244 THR A CA 1
ATOM 1892 C C . THR A 1 244 ? 14.586 3.012 12.172 1 91.31 244 THR A C 1
ATOM 1894 O O . THR A 1 244 ? 13.898 3.355 11.211 1 91.31 244 THR A O 1
ATOM 1897 N N . PRO A 1 245 ? 15.555 2.047 12.047 1 92.69 245 PRO A N 1
ATOM 1898 C CA . PRO A 1 245 ? 15.773 1.488 10.711 1 92.69 245 PRO A CA 1
ATOM 1899 C C . PRO A 1 245 ? 14.562 0.732 10.172 1 92.69 245 PRO A C 1
ATOM 1901 O O . PRO A 1 245 ? 14.32 0.723 8.969 1 92.69 245 PRO A O 1
ATOM 1904 N N . GLN A 1 246 ? 13.828 0.135 11.039 1 92.62 246 GLN A N 1
ATOM 1905 C CA . GLN A 1 246 ? 12.625 -0.578 10.625 1 92.62 246 GLN A CA 1
ATOM 1906 C C . GLN A 1 246 ? 11.547 0.392 10.141 1 92.62 246 GLN A C 1
ATOM 1908 O O . GLN A 1 246 ? 10.812 0.092 9.195 1 92.62 246 GLN A O 1
ATOM 1913 N N . LEU A 1 247 ? 11.531 1.523 10.797 1 93 247 LEU A N 1
ATOM 1914 C CA . LEU A 1 247 ? 10.578 2.545 10.383 1 93 247 LEU A CA 1
ATOM 1915 C C . LEU A 1 247 ? 10.93 3.082 9 1 93 247 LEU A C 1
ATOM 1917 O O . LEU A 1 247 ? 10.039 3.293 8.172 1 93 247 LEU A O 1
ATOM 1921 N N . ILE A 1 248 ? 12.188 3.27 8.797 1 95.44 248 ILE A N 1
ATOM 1922 C CA . ILE A 1 248 ? 12.656 3.715 7.484 1 95.44 248 ILE A CA 1
ATOM 1923 C C . ILE A 1 248 ? 12.305 2.668 6.43 1 95.44 248 ILE A C 1
ATOM 1925 O O . ILE A 1 248 ? 11.805 3.004 5.352 1 95.44 248 ILE A O 1
ATOM 1929 N N . GLY A 1 249 ? 12.594 1.433 6.82 1 95.88 249 GLY A N 1
ATOM 1930 C CA . GLY A 1 249 ? 12.258 0.344 5.914 1 95.88 249 GLY A CA 1
ATOM 1931 C C . GLY A 1 249 ? 10.781 0.279 5.582 1 95.88 249 GLY A C 1
ATOM 1932 O O . GLY A 1 249 ? 10.406 0.069 4.426 1 95.88 249 GLY A O 1
ATOM 1933 N N . LEU A 1 250 ? 9.953 0.511 6.559 1 94.81 250 LEU A N 1
ATOM 1934 C CA . LEU A 1 250 ? 8.508 0.505 6.363 1 94.81 250 LEU A CA 1
ATOM 1935 C C . LEU A 1 250 ? 8.078 1.657 5.461 1 94.81 250 LEU A C 1
ATOM 1937 O O . LEU A 1 250 ? 7.203 1.489 4.605 1 94.81 250 LEU A O 1
ATOM 1941 N N . GLY A 1 251 ? 8.68 2.799 5.719 1 96.81 251 GLY A N 1
ATOM 1942 C CA . GLY A 1 251 ? 8.367 3.955 4.895 1 96.81 251 GLY A CA 1
ATOM 1943 C C . GLY A 1 251 ? 8.75 3.773 3.439 1 96.81 251 GLY A C 1
ATOM 1944 O O . GLY A 1 251 ? 7.973 4.094 2.539 1 96.81 251 GLY A O 1
ATOM 1945 N N . ILE A 1 252 ? 9.93 3.215 3.236 1 97.31 252 ILE A N 1
ATOM 1946 C CA . ILE A 1 252 ? 10.422 2.982 1.882 1 97.31 252 ILE A CA 1
ATOM 1947 C C . ILE A 1 252 ? 9.555 1.925 1.197 1 97.31 252 ILE A C 1
ATOM 1949 O O . ILE A 1 252 ? 9.117 2.113 0.06 1 97.31 252 ILE A O 1
ATOM 1953 N N . LEU A 1 253 ? 9.305 0.878 1.921 1 96.94 253 LEU A N 1
ATOM 1954 C CA . LEU A 1 253 ? 8.484 -0.192 1.375 1 96.94 253 LEU A CA 1
ATOM 1955 C C . LEU A 1 253 ? 7.078 0.315 1.058 1 96.94 253 LEU A C 1
ATOM 1957 O O . LEU A 1 253 ? 6.531 0.014 -0.006 1 96.94 253 LEU A O 1
ATOM 1961 N N . GLY A 1 254 ? 6.543 1.089 1.983 1 96.94 254 GLY A N 1
ATOM 1962 C CA . GLY A 1 254 ? 5.234 1.679 1.738 1 96.94 254 GLY A CA 1
ATOM 1963 C C . GLY A 1 254 ? 5.203 2.576 0.516 1 96.94 254 GLY A C 1
ATOM 1964 O O . GLY A 1 254 ? 4.242 2.553 -0.254 1 96.94 254 GLY A O 1
ATOM 1965 N N . SER A 1 255 ? 6.266 3.359 0.323 1 97.25 255 SER A N 1
ATOM 1966 C CA . SER A 1 255 ? 6.348 4.254 -0.827 1 97.25 255 SER A CA 1
ATOM 1967 C C . SER A 1 255 ? 6.375 3.475 -2.135 1 97.25 255 SER A C 1
ATOM 1969 O O . SER A 1 255 ? 5.809 3.91 -3.139 1 97.25 255 SER A O 1
ATOM 1971 N N . LEU A 1 256 ? 6.996 2.33 -2.068 1 97.38 256 LEU A N 1
ATOM 1972 C CA . LEU A 1 256 ? 7.129 1.492 -3.256 1 97.38 256 LEU A CA 1
ATOM 1973 C C . LEU A 1 256 ? 5.816 0.779 -3.562 1 97.38 256 LEU A C 1
ATOM 1975 O O . LEU A 1 256 ? 5.359 0.771 -4.711 1 97.38 256 LEU A O 1
ATOM 1979 N N . LEU A 1 257 ? 5.117 0.257 -2.568 1 96.94 257 LEU A N 1
ATOM 1980 C CA . LEU A 1 257 ? 3.93 -0.569 -2.746 1 96.94 257 LEU A CA 1
ATOM 1981 C C . LEU A 1 257 ? 2.717 0.291 -3.088 1 96.94 257 LEU A C 1
ATOM 1983 O O . LEU A 1 257 ? 1.793 -0.171 -3.762 1 96.94 257 LEU A O 1
ATOM 1987 N N . THR A 1 258 ? 2.711 1.558 -2.688 1 95.44 258 THR A N 1
ATOM 1988 C CA . THR A 1 258 ? 1.541 2.408 -2.869 1 95.44 258 THR A CA 1
ATOM 1989 C C . THR A 1 258 ? 1.678 3.252 -4.133 1 95.44 258 THR A C 1
ATOM 1991 O O . THR A 1 258 ? 0.721 3.904 -4.559 1 95.44 258 THR A O 1
ATOM 1994 N N . GLY A 1 259 ? 2.854 3.297 -4.684 1 94.25 259 GLY A N 1
ATOM 1995 C CA . GLY A 1 259 ? 3.049 4.047 -5.914 1 94.25 259 GLY A CA 1
ATOM 1996 C C . GLY A 1 259 ? 3.473 5.484 -5.68 1 94.25 259 GLY A C 1
ATOM 1997 O O . GLY A 1 259 ? 3.375 6.32 -6.578 1 94.25 259 GLY A O 1
ATOM 1998 N N . LEU A 1 260 ? 3.826 5.777 -4.379 1 93.81 260 LEU A N 1
ATOM 1999 C CA . LEU A 1 260 ? 4.453 7.078 -4.18 1 93.81 260 LEU A CA 1
ATOM 2000 C C . LEU A 1 260 ? 5.695 7.223 -5.047 1 93.81 260 LEU A C 1
ATOM 2002 O O . LEU A 1 260 ? 5.945 8.297 -5.609 1 93.81 260 LEU A O 1
ATOM 2006 N N . LEU A 1 261 ? 6.5 6.203 -5.016 1 94.56 261 LEU A N 1
ATOM 2007 C CA . LEU A 1 261 ? 7.5 6.043 -6.066 1 94.56 261 LEU A CA 1
ATOM 2008 C C . LEU A 1 261 ? 6.891 5.391 -7.305 1 94.56 261 LEU A C 1
ATOM 2010 O O . LEU A 1 261 ? 6.727 4.172 -7.352 1 94.56 261 LEU A O 1
ATOM 2014 N N . PRO A 1 262 ? 6.605 6.129 -8.258 1 91.62 262 PRO A N 1
ATOM 2015 C CA . PRO A 1 262 ? 5.715 5.703 -9.336 1 91.62 262 PRO A CA 1
ATOM 2016 C C . PRO A 1 262 ? 6.297 4.559 -10.164 1 91.62 262 PRO A C 1
ATOM 2018 O O . PRO A 1 262 ? 7.465 4.609 -10.562 1 91.62 262 PRO A O 1
ATOM 2021 N N . SER A 1 263 ? 5.57 3.58 -10.336 1 93.44 263 SER A N 1
ATOM 2022 C CA . SER A 1 263 ? 5.809 2.445 -11.219 1 93.44 263 SER A CA 1
ATOM 2023 C C . SER A 1 263 ? 4.496 1.845 -11.711 1 93.44 263 SER A C 1
ATOM 2025 O O . SER A 1 263 ? 3.5 1.833 -10.984 1 93.44 263 SER A O 1
ATOM 2027 N N . PRO A 1 264 ? 4.473 1.464 -12.984 1 92.75 264 PRO A N 1
ATOM 2028 C CA . PRO A 1 264 ? 3.244 0.816 -13.453 1 92.75 264 PRO A CA 1
ATOM 2029 C C . PRO A 1 264 ? 2.984 -0.524 -12.766 1 92.75 264 PRO A C 1
ATOM 2031 O O . PRO A 1 264 ? 3.922 -1.173 -12.297 1 92.75 264 PRO A O 1
ATOM 2034 N N . ALA A 1 265 ? 1.761 -0.877 -12.617 1 94.19 265 ALA A N 1
ATOM 2035 C CA . ALA A 1 265 ? 1.426 -2.191 -12.078 1 94.19 265 ALA A CA 1
ATOM 2036 C C . ALA A 1 265 ? 1.414 -3.25 -13.172 1 94.19 265 ALA A C 1
ATOM 2038 O O . ALA A 1 265 ? 0.443 -3.363 -13.922 1 94.19 265 ALA A O 1
ATOM 2039 N N . SER A 1 266 ? 2.479 -3.994 -13.242 1 94.44 266 SER A N 1
ATOM 2040 C CA . SER A 1 266 ? 2.572 -4.961 -14.328 1 94.44 266 SER A CA 1
ATOM 2041 C C . SER A 1 266 ? 3.359 -6.195 -13.906 1 94.44 266 SER A C 1
ATOM 2043 O O . SER A 1 266 ? 4.395 -6.082 -13.25 1 94.44 266 SER A O 1
ATOM 2045 N N . LYS A 1 267 ? 2.842 -7.312 -14.312 1 94.25 267 LYS A N 1
ATOM 2046 C CA . LYS A 1 267 ? 3.535 -8.578 -14.07 1 94.25 267 LYS A CA 1
ATOM 2047 C C . LYS A 1 267 ? 4.762 -8.711 -14.969 1 94.25 267 LYS A C 1
ATOM 2049 O O . LYS A 1 267 ? 5.738 -9.367 -14.602 1 94.25 267 LYS A O 1
ATOM 2054 N N . LEU A 1 268 ? 4.734 -8.055 -16.125 1 93.75 268 LEU A N 1
ATOM 2055 C CA . LEU A 1 268 ? 5.789 -8.18 -17.125 1 93.75 268 LEU A CA 1
ATOM 2056 C C . LEU A 1 268 ? 7.129 -7.723 -16.547 1 93.75 268 LEU A C 1
ATOM 2058 O O . LEU A 1 268 ? 8.164 -8.328 -16.828 1 93.75 268 LEU A O 1
ATOM 2062 N N . LEU A 1 269 ? 7.066 -6.73 -15.75 1 94.44 269 LEU A N 1
ATOM 2063 C CA . LEU A 1 269 ? 8.289 -6.219 -15.141 1 94.44 269 LEU A CA 1
ATOM 2064 C C . LEU A 1 269 ? 8.312 -6.5 -13.641 1 94.44 269 LEU A C 1
ATOM 2066 O O . LEU A 1 269 ? 9.273 -6.145 -12.953 1 94.44 269 LEU A O 1
ATOM 2070 N N . TRP A 1 270 ? 7.25 -7.172 -13.141 1 96.06 270 TRP A N 1
ATOM 2071 C CA . TRP A 1 270 ? 7.09 -7.473 -11.719 1 96.06 270 TRP A CA 1
ATOM 2072 C C . TRP A 1 270 ? 7.438 -6.258 -10.867 1 96.06 270 TRP A C 1
ATOM 2074 O O . TRP A 1 270 ? 8.32 -6.324 -10.008 1 96.06 270 TRP A O 1
ATOM 2084 N N . THR A 1 271 ? 6.73 -5.191 -11.117 1 97.12 271 THR A N 1
ATOM 2085 C CA . THR A 1 271 ? 7 -3.895 -10.5 1 97.12 271 THR A CA 1
ATOM 2086 C C . THR A 1 271 ? 6.609 -3.902 -9.023 1 97.12 271 THR A C 1
ATOM 2088 O O . THR A 1 271 ? 5.938 -4.824 -8.562 1 97.12 271 THR A O 1
ATOM 2091 N N . THR A 1 272 ? 7.062 -2.891 -8.336 1 97.38 272 THR A N 1
ATOM 2092 C CA . THR A 1 272 ? 6.801 -2.822 -6.898 1 97.38 272 THR A CA 1
ATOM 2093 C C . THR A 1 272 ? 5.324 -2.545 -6.629 1 97.38 272 THR A C 1
ATOM 2095 O O . THR A 1 272 ? 4.758 -3.064 -5.668 1 97.38 272 THR A O 1
ATOM 2098 N N . THR A 1 273 ? 4.691 -1.717 -7.406 1 96.56 273 THR A N 1
ATOM 2099 C CA . THR A 1 273 ? 3.258 -1.479 -7.273 1 96.56 273 THR A CA 1
ATOM 2100 C C . THR A 1 273 ? 2.471 -2.762 -7.52 1 96.56 273 THR A C 1
ATOM 2102 O O . THR A 1 273 ? 1.479 -3.029 -6.84 1 96.56 273 THR A O 1
ATOM 2105 N N . TYR A 1 274 ? 2.973 -3.541 -8.523 1 97.31 274 TYR A N 1
ATOM 2106 C CA . TYR A 1 274 ? 2.377 -4.844 -8.789 1 97.31 274 TYR A CA 1
ATOM 2107 C C . TYR A 1 274 ? 2.473 -5.754 -7.574 1 97.31 274 TYR A C 1
ATOM 2109 O O . TYR A 1 274 ? 1.51 -6.441 -7.227 1 97.31 274 TYR A O 1
ATOM 2117 N N . VAL A 1 275 ? 3.588 -5.715 -6.895 1 97.81 275 VAL A N 1
ATOM 2118 C CA . VAL A 1 275 ? 3.797 -6.523 -5.695 1 97.81 275 VAL A CA 1
ATOM 2119 C C . VAL A 1 275 ? 2.805 -6.105 -4.613 1 97.81 275 VAL A C 1
ATOM 2121 O O . VAL A 1 275 ? 2.215 -6.957 -3.943 1 97.81 275 VAL A O 1
ATOM 2124 N N . GLY A 1 276 ? 2.629 -4.844 -4.453 1 97.5 276 GLY A N 1
ATOM 2125 C CA . GLY A 1 276 ? 1.676 -4.352 -3.471 1 97.5 276 GLY A CA 1
ATOM 2126 C C . GLY A 1 276 ? 0.253 -4.805 -3.738 1 97.5 276 GLY A C 1
ATOM 2127 O O . GLY A 1 276 ? -0.418 -5.32 -2.842 1 97.5 276 GLY A O 1
ATOM 2128 N N . GLN A 1 277 ? -0.184 -4.668 -4.926 1 97.62 277 GLN A N 1
ATOM 2129 C CA . GLN A 1 277 ? -1.548 -5.023 -5.301 1 97.62 277 GLN A CA 1
ATOM 2130 C C . GLN A 1 277 ? -1.78 -6.527 -5.176 1 97.62 277 GLN A C 1
ATOM 2132 O O . GLN A 1 277 ? -2.826 -6.961 -4.688 1 97.62 277 GLN A O 1
ATOM 2137 N N . THR A 1 278 ? -0.802 -7.277 -5.562 1 97.81 278 THR A N 1
ATOM 2138 C CA . THR A 1 278 ? -0.982 -8.727 -5.535 1 97.81 278 THR A CA 1
ATOM 2139 C C . THR A 1 278 ? -0.841 -9.266 -4.117 1 97.81 278 THR A C 1
ATOM 2141 O O . THR A 1 278 ? -1.36 -10.336 -3.799 1 97.81 278 THR A O 1
ATOM 2144 N N . THR A 1 279 ? -0.127 -8.555 -3.301 1 97.12 279 THR A N 1
ATOM 2145 C CA . THR A 1 279 ? -0.115 -8.93 -1.891 1 97.12 279 THR A CA 1
ATOM 2146 C C . THR A 1 279 ? -1.503 -8.773 -1.277 1 97.12 279 THR A C 1
ATOM 2148 O O . THR A 1 279 ? -1.948 -9.625 -0.508 1 97.12 279 THR A O 1
ATOM 2151 N N . ALA A 1 280 ? -2.158 -7.727 -1.634 1 97.25 280 ALA A N 1
ATOM 2152 C CA . ALA A 1 280 ? -3.516 -7.496 -1.146 1 97.25 280 ALA A CA 1
ATOM 2153 C C . ALA A 1 280 ? -4.461 -8.602 -1.606 1 97.25 280 ALA A C 1
ATOM 2155 O O . ALA A 1 280 ? -5.27 -9.102 -0.823 1 97.25 280 ALA A O 1
ATOM 2156 N N . THR A 1 281 ? -4.32 -9.016 -2.826 1 97.62 281 THR A N 1
ATOM 2157 C CA . THR A 1 281 ? -5.172 -10.086 -3.332 1 97.62 281 THR A CA 1
ATOM 2158 C C . THR A 1 281 ? -4.84 -11.414 -2.65 1 97.62 281 THR A C 1
ATOM 2160 O O . THR A 1 281 ? -5.73 -12.211 -2.361 1 97.62 281 THR A O 1
ATOM 2163 N N . SER A 1 282 ? -3.564 -11.625 -2.449 1 97.94 282 SER A N 1
ATOM 2164 C CA . SER A 1 282 ? -3.152 -12.859 -1.781 1 97.94 282 SER A CA 1
ATOM 2165 C C . SER A 1 282 ? -3.723 -12.938 -0.369 1 97.94 282 SER A C 1
ATOM 2167 O O . SER A 1 282 ? -4.086 -14.016 0.101 1 97.94 282 SER A O 1
ATOM 2169 N N . LEU A 1 283 ? -3.82 -11.805 0.285 1 96.25 283 LEU A N 1
ATOM 2170 C CA . LEU A 1 283 ? -4.418 -11.758 1.615 1 96.25 283 LEU A CA 1
ATOM 2171 C C . LEU A 1 283 ? -5.898 -12.109 1.56 1 96.25 283 LEU A C 1
ATOM 2173 O O . LEU A 1 283 ? -6.402 -12.828 2.428 1 96.25 283 LEU A O 1
ATOM 2177 N N . LEU A 1 284 ? -6.504 -11.633 0.586 1 97.12 284 LEU A N 1
ATOM 2178 C CA . LEU A 1 284 ? -7.918 -11.945 0.416 1 97.12 284 LEU A CA 1
ATOM 2179 C C . LEU A 1 284 ? -8.109 -13.422 0.107 1 97.12 284 LEU A C 1
ATOM 2181 O O . LEU A 1 284 ? -9.008 -14.062 0.655 1 97.12 284 LEU A O 1
ATOM 2185 N N . TYR A 1 285 ? -7.223 -13.961 -0.779 1 97.56 285 TYR A N 1
ATOM 2186 C CA . TYR A 1 285 ? -7.297 -15.383 -1.092 1 97.56 285 TYR A CA 1
ATOM 2187 C C . TYR A 1 285 ? -7.023 -16.234 0.147 1 97.56 285 TYR A C 1
ATOM 2189 O O . TYR A 1 285 ? -7.668 -17.266 0.359 1 97.56 285 TYR A O 1
ATOM 2197 N N . TRP A 1 286 ? -6.039 -15.836 0.902 1 95.94 286 TRP A N 1
ATOM 2198 C CA . TRP A 1 286 ? -5.715 -16.547 2.131 1 95.94 286 TRP A CA 1
ATOM 2199 C C . TRP A 1 286 ? -6.891 -16.531 3.104 1 95.94 286 TRP A C 1
ATOM 2201 O O . TRP A 1 286 ? -7.195 -17.531 3.744 1 95.94 286 TRP A O 1
ATOM 2211 N N . SER A 1 287 ? -7.594 -15.352 3.205 1 95.62 287 SER A N 1
ATOM 2212 C CA . SER A 1 287 ? -8.773 -15.242 4.059 1 95.62 287 SER A CA 1
ATOM 2213 C C . SER A 1 287 ? -9.883 -16.172 3.592 1 95.62 287 SER A C 1
ATOM 2215 O O . SER A 1 287 ? -10.594 -16.766 4.414 1 95.62 287 SER A O 1
ATOM 2217 N N . PHE A 1 288 ? -10.023 -16.297 2.338 1 95.31 288 PHE A N 1
ATOM 2218 C CA . PHE A 1 288 ? -11.023 -17.203 1.773 1 95.31 288 PHE A CA 1
ATOM 2219 C C . PHE A 1 288 ? -10.695 -18.656 2.109 1 95.31 288 PHE A C 1
ATOM 2221 O O . PHE A 1 288 ? -11.578 -19.422 2.488 1 95.31 288 PHE A O 1
ATOM 2228 N N . SER A 1 289 ? -9.461 -19.016 1.93 1 95.38 289 SER A N 1
ATOM 2229 C CA . SER A 1 289 ? -9.031 -20.375 2.246 1 95.38 289 SER A CA 1
ATOM 2230 C C . SER A 1 289 ? -9.242 -20.688 3.723 1 95.38 289 SER A C 1
ATOM 2232 O O . SER A 1 289 ? -9.719 -21.781 4.066 1 95.38 289 SER A O 1
ATOM 2234 N N . ARG A 1 290 ? -8.898 -19.781 4.562 1 92.88 290 ARG A N 1
ATOM 2235 C CA . ARG A 1 290 ? -9.102 -19.969 5.996 1 92.88 290 ARG A CA 1
ATOM 2236 C C . ARG A 1 290 ? -10.578 -20.109 6.328 1 92.88 290 ARG A C 1
ATOM 2238 O O . ARG A 1 290 ? -10.953 -20.922 7.176 1 92.88 290 ARG A O 1
ATOM 2245 N N . ALA A 1 291 ? -11.383 -19.312 5.695 1 92.62 291 ALA A N 1
ATOM 2246 C CA . ALA A 1 291 ? -12.828 -19.406 5.898 1 92.62 291 ALA A CA 1
ATOM 2247 C C . ALA A 1 291 ? -13.359 -20.766 5.434 1 92.62 291 ALA A C 1
ATOM 2249 O O . ALA A 1 291 ? -14.227 -21.359 6.086 1 92.62 291 ALA A O 1
ATOM 2250 N N . LEU A 1 292 ? -12.836 -21.203 4.359 1 92.44 292 LEU A N 1
ATOM 2251 C CA . LEU A 1 292 ? -13.25 -22.484 3.803 1 92.44 292 LEU A CA 1
ATOM 2252 C C . LEU A 1 292 ? -12.906 -23.625 4.754 1 92.44 292 LEU A C 1
ATOM 2254 O O . LEU A 1 292 ? -13.711 -24.547 4.949 1 92.44 292 LEU A O 1
ATOM 2258 N N . VAL A 1 293 ? -11.75 -23.562 5.355 1 92.12 293 VAL A N 1
ATOM 2259 C CA . VAL A 1 293 ? -11.281 -24.609 6.258 1 92.12 293 VAL A CA 1
ATOM 2260 C C . VAL A 1 293 ? -12.07 -24.562 7.562 1 92.12 293 VAL A C 1
ATOM 2262 O O . VAL A 1 293 ? -12.297 -25.594 8.203 1 92.12 293 VAL A O 1
ATOM 2265 N N . SER A 1 294 ? -12.531 -23.391 7.957 1 90.31 294 SER A N 1
ATOM 2266 C CA . SER A 1 294 ? -13.195 -23.219 9.242 1 90.31 294 SER A CA 1
ATOM 2267 C C . SER A 1 294 ? -14.664 -23.609 9.172 1 90.31 294 SER A C 1
ATOM 2269 O O . SER A 1 294 ? -15.305 -23.844 10.195 1 90.31 294 SER A O 1
ATOM 2271 N N . LEU A 1 295 ? -15.219 -23.734 8.031 1 88.94 295 LEU A N 1
ATOM 2272 C CA . LEU A 1 295 ? -16.625 -24.094 7.879 1 88.94 295 LEU A CA 1
ATOM 2273 C C . LEU A 1 295 ? -16.812 -25.594 8.055 1 88.94 295 LEU A C 1
ATOM 2275 O O . LEU A 1 295 ? -16.188 -26.391 7.348 1 88.94 295 LEU A O 1
ATOM 2279 N N . PRO A 1 296 ? -17.672 -25.953 8.938 1 86.31 296 PRO A N 1
ATOM 2280 C CA . PRO A 1 296 ? -17.781 -27.359 9.328 1 86.31 296 PRO A CA 1
ATOM 2281 C C . PRO A 1 296 ? -18.781 -28.141 8.477 1 86.31 296 PRO A C 1
ATOM 2283 O O . PRO A 1 296 ? -19.234 -29.219 8.875 1 86.31 296 PRO A O 1
ATOM 2286 N N . THR A 1 297 ? -19 -27.797 7.277 1 90.25 297 THR A N 1
ATOM 2287 C CA . THR A 1 297 ? -19.938 -28.562 6.477 1 90.25 297 THR A CA 1
ATOM 2288 C C . THR A 1 297 ? -19.219 -29.688 5.734 1 90.25 297 THR A C 1
ATOM 2290 O O . THR A 1 297 ? -18.047 -29.578 5.414 1 90.25 297 THR A O 1
ATOM 2293 N N . ARG A 1 298 ? -19.938 -30.766 5.527 1 90.38 298 ARG A N 1
ATOM 2294 C CA . ARG A 1 298 ? -19.375 -31.906 4.84 1 90.38 298 ARG A CA 1
ATOM 2295 C C . ARG A 1 298 ? -18.828 -31.516 3.473 1 90.38 298 ARG A C 1
ATOM 2297 O O . ARG A 1 298 ? -17.75 -31.984 3.076 1 90.38 298 ARG A O 1
ATOM 2304 N N . LEU A 1 299 ? -19.516 -30.812 2.826 1 90.19 299 LEU A N 1
ATOM 2305 C CA . LEU A 1 299 ? -19.109 -30.375 1.495 1 90.19 299 LEU A CA 1
ATOM 2306 C C . LEU A 1 299 ? -17.812 -29.578 1.561 1 90.19 299 LEU A C 1
ATOM 2308 O O . LEU A 1 299 ? -16.891 -29.828 0.782 1 90.19 299 LEU A O 1
ATOM 2312 N N . THR A 1 300 ? -17.781 -28.688 2.465 1 90.25 300 THR A N 1
ATOM 2313 C CA . THR A 1 300 ? -16.609 -27.828 2.568 1 90.25 300 THR A CA 1
ATOM 2314 C C . THR A 1 300 ? -15.398 -28.625 3.039 1 90.25 300 THR A C 1
ATOM 2316 O O . THR A 1 300 ? -14.273 -28.344 2.633 1 90.25 300 THR A O 1
ATOM 2319 N N . LEU A 1 301 ? -15.664 -29.562 3.775 1 91.12 301 LEU A N 1
ATOM 2320 C CA . LEU A 1 301 ? -14.578 -30.406 4.258 1 91.12 301 LEU A CA 1
ATOM 2321 C C . LEU A 1 301 ? -13.984 -31.234 3.121 1 91.12 301 LEU A C 1
ATOM 2323 O O . LEU A 1 301 ? -12.758 -31.391 3.037 1 91.12 301 LEU A O 1
ATOM 2327 N N . ASN A 1 302 ? -14.844 -31.734 2.275 1 92.38 302 ASN A N 1
ATOM 2328 C CA . ASN A 1 302 ? -14.367 -32.5 1.134 1 92.38 302 ASN A CA 1
ATOM 2329 C C . ASN A 1 302 ? -13.586 -31.641 0.153 1 92.38 302 ASN A C 1
ATOM 2331 O O . ASN A 1 302 ? -12.555 -32.062 -0.368 1 92.38 302 ASN A O 1
ATOM 2335 N N . ILE A 1 303 ? -14.109 -30.5 -0.055 1 93.31 303 ILE A N 1
ATOM 2336 C CA . ILE A 1 303 ? -13.453 -29.578 -0.967 1 93.31 303 ILE A CA 1
ATOM 2337 C C . ILE A 1 303 ? -12.094 -29.172 -0.406 1 93.31 303 ILE A C 1
ATOM 2339 O O . ILE A 1 303 ? -11.094 -29.156 -1.133 1 93.31 303 ILE A O 1
ATOM 2343 N N . SER A 1 304 ? -12.078 -28.844 0.867 1 93.88 304 SER A N 1
ATOM 2344 C CA . SER A 1 304 ? -10.828 -28.438 1.506 1 93.88 304 SER A CA 1
ATOM 2345 C C . SER A 1 304 ? -9.805 -29.578 1.486 1 93.88 304 SER A C 1
ATOM 2347 O O . SER A 1 304 ? -8.609 -29.328 1.293 1 93.88 304 SER A O 1
ATOM 2349 N N . SER A 1 305 ? -10.289 -30.734 1.632 1 92.81 305 SER A N 1
ATOM 2350 C CA . SER A 1 305 ? -9.383 -31.875 1.616 1 92.81 305 SER A CA 1
ATOM 2351 C C . SER A 1 305 ? -8.805 -32.094 0.224 1 92.81 305 SER A C 1
ATOM 2353 O O . SER A 1 305 ? -7.617 -32.406 0.08 1 92.81 305 SER A O 1
ATOM 2355 N N . ALA A 1 306 ? -9.625 -32 -0.731 1 93.88 306 ALA A N 1
ATOM 2356 C CA . ALA A 1 306 ? -9.172 -32.156 -2.113 1 93.88 306 ALA A CA 1
ATOM 2357 C C . ALA A 1 306 ? -8.148 -31.078 -2.463 1 93.88 306 ALA A C 1
ATOM 2359 O O . ALA A 1 306 ? -7.117 -31.359 -3.08 1 93.88 306 ALA A O 1
ATOM 2360 N N . LEU A 1 307 ? -8.453 -29.891 -2.07 1 94.56 307 LEU A N 1
ATOM 2361 C CA . LEU A 1 307 ? -7.551 -28.781 -2.354 1 94.56 307 LEU A CA 1
ATOM 2362 C C . LEU A 1 307 ? -6.246 -28.922 -1.583 1 94.56 307 LEU A C 1
ATOM 2364 O O . LEU A 1 307 ? -5.18 -28.562 -2.082 1 94.56 307 LEU A O 1
ATOM 2368 N N . GLU A 1 308 ? -6.348 -29.391 -0.427 1 93.81 308 GLU A N 1
ATOM 2369 C CA . GLU A 1 308 ? -5.16 -29.625 0.387 1 93.81 308 GLU A CA 1
ATOM 2370 C C . GLU A 1 308 ? -4.23 -30.641 -0.281 1 93.81 308 GLU A C 1
ATOM 2372 O O . GLU A 1 308 ? -3.01 -30.469 -0.279 1 93.81 308 GLU A O 1
ATOM 2377 N N . MET A 1 309 ? -4.789 -31.688 -0.843 1 92.06 309 MET A N 1
ATOM 2378 C CA . MET A 1 309 ? -3.996 -32.688 -1.528 1 92.06 309 MET A CA 1
ATOM 2379 C C . MET A 1 309 ? -3.295 -32.125 -2.748 1 92.06 309 MET A C 1
ATOM 2381 O O . MET A 1 309 ? -2.125 -32.406 -2.998 1 92.06 309 MET A O 1
ATOM 2385 N N . LEU A 1 310 ? -4.035 -31.312 -3.447 1 92.75 310 LEU A N 1
ATOM 2386 C CA . LEU A 1 310 ? -3.455 -30.641 -4.605 1 92.75 310 LEU A CA 1
ATOM 2387 C C . LEU A 1 310 ? -2.318 -29.719 -4.184 1 92.75 310 LEU A C 1
ATOM 2389 O O . LEU A 1 310 ? -1.297 -29.625 -4.867 1 92.75 310 LEU A O 1
ATOM 2393 N N . GLY A 1 311 ? -2.504 -29.078 -3.074 1 91.81 311 GLY A N 1
ATOM 2394 C CA . GLY A 1 311 ? -1.517 -28.125 -2.578 1 91.81 311 GLY A CA 1
ATOM 2395 C C . GLY A 1 311 ? -0.244 -28.797 -2.09 1 91.81 311 GLY A C 1
ATOM 2396 O O . GLY A 1 311 ? 0.843 -28.219 -2.201 1 91.81 311 GLY A O 1
ATOM 2397 N N . GLN A 1 312 ? -0.36 -29.953 -1.593 1 89.5 312 GLN A N 1
ATOM 2398 C CA . GLN A 1 312 ? 0.791 -30.688 -1.083 1 89.5 312 GLN A CA 1
ATOM 2399 C C . GLN A 1 312 ? 1.665 -31.203 -2.223 1 89.5 312 GLN A C 1
ATOM 2401 O O . GLN A 1 312 ? 2.863 -31.438 -2.039 1 89.5 312 GLN A O 1
ATOM 2406 N N . ARG A 1 313 ? 1.08 -31.344 -3.377 1 92.12 313 ARG A N 1
ATOM 2407 C CA . ARG A 1 313 ? 1.789 -31.812 -4.566 1 92.12 313 ARG A CA 1
ATOM 2408 C C . ARG A 1 313 ? 1.625 -30.828 -5.719 1 92.12 313 ARG A C 1
ATOM 2410 O O . ARG A 1 313 ? 1.331 -31.219 -6.848 1 92.12 313 ARG A O 1
ATOM 2417 N N . SER A 1 314 ? 1.746 -29.594 -5.336 1 89.75 314 SER A N 1
ATOM 2418 C CA . SER A 1 314 ? 1.424 -28.547 -6.297 1 89.75 314 SER A CA 1
ATOM 2419 C C . SER A 1 314 ? 2.387 -28.562 -7.48 1 89.75 314 SER A C 1
ATOM 2421 O O . SER A 1 314 ? 1.977 -28.359 -8.625 1 89.75 314 SER A O 1
ATOM 2423 N N . LEU A 1 315 ? 3.686 -28.828 -7.258 1 88.31 315 LEU A N 1
ATOM 2424 C CA . LEU A 1 315 ? 4.68 -28.812 -8.328 1 88.31 315 LEU A CA 1
ATOM 2425 C C . LEU A 1 315 ? 4.402 -29.938 -9.328 1 88.31 315 LEU A C 1
ATOM 2427 O O . LEU A 1 315 ? 4.395 -29.688 -10.539 1 88.31 315 LEU A O 1
ATOM 2431 N N . GLU A 1 316 ? 4.152 -31.109 -8.828 1 90.31 316 GLU A N 1
ATOM 2432 C CA . GLU A 1 316 ? 3.871 -32.25 -9.688 1 90.31 316 GLU A CA 1
ATOM 2433 C C . GLU A 1 316 ? 2.592 -32.031 -10.492 1 90.31 316 GLU A C 1
ATOM 2435 O O . GLU A 1 316 ? 2.545 -32.344 -11.688 1 90.31 316 GLU A O 1
ATOM 2440 N N . ILE A 1 317 ? 1.678 -31.578 -9.797 1 89.94 317 ILE A N 1
ATOM 2441 C CA . ILE A 1 317 ? 0.396 -31.359 -10.461 1 89.94 317 ILE A CA 1
ATOM 2442 C C . ILE A 1 317 ? 0.56 -30.312 -11.57 1 89.94 317 ILE A C 1
ATOM 2444 O O . ILE A 1 317 ? -0.029 -30.453 -12.641 1 89.94 317 ILE A O 1
ATOM 2448 N N . TYR A 1 318 ? 1.296 -29.344 -11.25 1 88.06 318 TYR A N 1
ATOM 2449 C CA . TYR A 1 318 ? 1.555 -28.297 -12.242 1 88.06 318 TYR A CA 1
ATOM 2450 C C . TYR A 1 318 ? 2.248 -28.875 -13.469 1 88.06 318 TYR A C 1
ATOM 2452 O O . TYR A 1 318 ? 1.861 -28.594 -14.602 1 88.06 318 TYR A O 1
ATOM 2460 N N . LEU A 1 319 ? 3.209 -29.719 -13.336 1 87.25 319 LEU A N 1
ATOM 2461 C CA . LEU A 1 319 ? 3.965 -30.312 -14.422 1 87.25 319 LEU A CA 1
ATOM 2462 C C . LEU A 1 319 ? 3.096 -31.297 -15.211 1 87.25 319 LEU A C 1
ATOM 2464 O O . LEU A 1 319 ? 3.1 -31.281 -16.453 1 87.25 319 LEU A O 1
ATOM 2468 N N . ILE A 1 320 ? 2.33 -32 -14.508 1 88.25 320 ILE A N 1
ATOM 2469 C CA . ILE A 1 320 ? 1.492 -33.031 -15.141 1 88.25 320 ILE A CA 1
ATOM 2470 C C . ILE A 1 320 ? 0.36 -32.344 -15.906 1 88.25 320 ILE A C 1
ATOM 2472 O O . ILE A 1 320 ? 0.035 -32.75 -17.031 1 88.25 320 ILE A O 1
ATOM 2476 N N . SER A 1 321 ? -0.201 -31.391 -15.32 1 88.5 321 SER A N 1
ATOM 2477 C CA . SER A 1 321 ? -1.321 -30.703 -15.953 1 88.5 321 SER A CA 1
ATOM 2478 C C . SER A 1 321 ? -0.888 -30.016 -17.234 1 88.5 321 SER A C 1
ATOM 2480 O O . SER A 1 321 ? -1.698 -29.812 -18.156 1 88.5 321 SER A O 1
ATOM 2482 N N . ALA A 1 322 ? 0.319 -29.609 -17.312 1 84.38 322 ALA A N 1
ATOM 2483 C CA . ALA A 1 322 ? 0.835 -28.984 -18.516 1 84.38 322 ALA A CA 1
ATOM 2484 C C . ALA A 1 322 ? 1.127 -30.016 -19.609 1 84.38 322 ALA A C 1
ATOM 2486 O O . ALA A 1 322 ? 1.012 -29.734 -20.797 1 84.38 322 ALA A O 1
ATOM 2487 N N . SER A 1 323 ? 1.402 -31.203 -19.25 1 84.31 323 SER A N 1
ATOM 2488 C CA . SER A 1 323 ? 1.81 -32.25 -20.188 1 84.31 323 SER A CA 1
ATOM 2489 C C . SER A 1 323 ? 0.605 -33.031 -20.703 1 84.31 323 SER A C 1
ATOM 2491 O O . SER A 1 323 ? 0.622 -33.531 -21.828 1 84.31 323 SER A O 1
ATOM 2493 N N . VAL A 1 324 ? -0.387 -33.094 -19.938 1 85.62 324 VAL A N 1
ATOM 2494 C CA . VAL A 1 324 ? -1.528 -33.938 -20.266 1 85.62 324 VAL A CA 1
ATOM 2495 C C . VAL A 1 324 ? -2.238 -33.406 -21.5 1 85.62 324 VAL A C 1
ATOM 2497 O O . VAL A 1 324 ? -2.521 -34.156 -22.438 1 85.62 324 VAL A O 1
ATOM 2500 N N . PRO A 1 325 ? -2.568 -32.156 -21.547 1 84 325 PRO A N 1
ATOM 2501 C CA . PRO A 1 325 ? -3.227 -31.656 -22.75 1 84 325 PRO A CA 1
ATOM 2502 C C . PRO A 1 325 ? -2.387 -31.859 -24 1 84 325 PRO A C 1
ATOM 2504 O O . PRO A 1 325 ? -2.932 -32.125 -25.078 1 84 325 PRO A O 1
ATOM 2507 N N . LEU A 1 326 ? -1.137 -31.734 -23.891 1 80.19 326 LEU A N 1
ATOM 2508 C CA . LEU A 1 326 ? -0.25 -31.922 -25.031 1 80.19 326 LEU A CA 1
ATOM 2509 C C . LEU A 1 326 ? -0.264 -33.375 -25.484 1 80.19 326 LEU A C 1
ATOM 2511 O O . LEU A 1 326 ? -0.286 -33.656 -26.688 1 80.19 326 LEU A O 1
ATOM 2515 N N . ALA A 1 327 ? -0.258 -34.219 -24.531 1 81.62 327 ALA A N 1
ATOM 2516 C CA . ALA A 1 327 ? -0.315 -35.656 -24.844 1 81.62 327 ALA A CA 1
ATOM 2517 C C . ALA A 1 327 ? -1.661 -36.031 -25.453 1 81.62 327 ALA A C 1
ATOM 2519 O O . ALA A 1 327 ? -1.723 -36.844 -26.391 1 81.62 327 ALA A O 1
ATOM 2520 N N . LEU A 1 328 ? -2.631 -35.438 -24.906 1 83.25 328 LEU A N 1
ATOM 2521 C CA . LEU A 1 328 ? -3.979 -35.719 -25.391 1 83.25 328 LEU A CA 1
ATOM 2522 C C . LEU A 1 328 ? -4.207 -35.125 -26.781 1 83.25 328 LEU A C 1
ATOM 2524 O O . LEU A 1 328 ? -4.98 -35.688 -27.562 1 83.25 328 LEU A O 1
ATOM 2528 N N . THR A 1 329 ? -3.641 -34.062 -27.078 1 81.75 329 THR A N 1
ATOM 2529 C CA . THR A 1 329 ? -3.746 -33.469 -28.406 1 81.75 329 THR A CA 1
ATOM 2530 C C . THR A 1 329 ? -3.072 -34.344 -29.453 1 81.75 329 THR A C 1
ATOM 2532 O O . THR A 1 329 ? -3.557 -34.469 -30.578 1 81.75 329 THR A O 1
ATOM 2535 N N . ARG A 1 330 ? -1.975 -34.906 -29.094 1 79.88 330 ARG A N 1
ATOM 2536 C CA . ARG A 1 330 ? -1.249 -35.781 -30 1 79.88 330 ARG A CA 1
ATOM 2537 C C . ARG A 1 330 ? -2.094 -37 -30.375 1 79.88 330 ARG A C 1
ATOM 2539 O O . ARG A 1 330 ? -2.031 -37.469 -31.516 1 79.88 330 ARG A O 1
ATOM 2546 N N . ILE A 1 331 ? -2.875 -37.406 -29.391 1 81.06 331 ILE A N 1
ATOM 2547 C CA . ILE A 1 331 ? -3.686 -38.594 -29.656 1 81.06 331 ILE A CA 1
ATOM 2548 C C . ILE A 1 331 ? -5.059 -38.188 -30.172 1 81.06 331 ILE A C 1
ATOM 2550 O O . ILE A 1 331 ? -5.879 -39.031 -30.531 1 81.06 331 ILE A O 1
ATOM 2554 N N . GLY A 1 332 ? -5.301 -36.875 -30.203 1 78.12 332 GLY A N 1
ATOM 2555 C CA . GLY A 1 332 ? -6.543 -36.344 -30.75 1 78.12 332 GLY A CA 1
ATOM 2556 C C . GLY A 1 332 ? -7.676 -36.312 -29.75 1 78.12 332 GLY A C 1
ATOM 2557 O O . GLY A 1 332 ? -8.781 -35.875 -30.062 1 78.12 332 GLY A O 1
ATOM 2558 N N . THR A 1 333 ? -7.434 -36.75 -28.609 1 82.56 333 THR A N 1
ATOM 2559 C CA . THR A 1 333 ? -8.461 -36.844 -27.578 1 82.56 333 THR A CA 1
ATOM 2560 C C . THR A 1 333 ? -8.82 -35.469 -27.016 1 82.56 333 THR A C 1
ATOM 2562 O O . THR A 1 333 ? -9.953 -35.25 -26.578 1 82.56 333 THR A O 1
ATOM 2565 N N . TRP A 1 334 ? -7.891 -34.594 -27.031 1 82.88 334 TRP A N 1
ATOM 2566 C CA . TRP A 1 334 ? -8.141 -33.25 -26.484 1 82.88 334 TRP A CA 1
ATOM 2567 C C . TRP A 1 334 ? -9.203 -32.531 -27.312 1 82.88 334 TRP A C 1
ATOM 2569 O O . TRP A 1 334 ? -10.102 -31.891 -26.766 1 82.88 334 TRP A O 1
ATOM 2579 N N . ASP A 1 335 ? -9.18 -32.688 -28.531 1 82.25 335 ASP A N 1
ATOM 2580 C CA . ASP A 1 335 ? -10.148 -32.094 -29.453 1 82.25 335 ASP A CA 1
ATOM 2581 C C . ASP A 1 335 ? -11.5 -32.781 -29.344 1 82.25 335 ASP A C 1
ATOM 2583 O O . ASP A 1 335 ? -12.547 -32.156 -29.5 1 82.25 335 ASP A O 1
ATOM 2587 N N . LEU A 1 336 ? -11.359 -34.094 -29.109 1 84.88 336 LEU A N 1
ATOM 2588 C CA . LEU A 1 336 ? -12.594 -34.875 -28.969 1 84.88 336 LEU A CA 1
ATOM 2589 C C . LEU A 1 336 ? -13.391 -34.375 -27.75 1 84.88 336 LEU A C 1
ATOM 2591 O O . LEU A 1 336 ? -14.609 -34.281 -27.812 1 84.88 336 LEU A O 1
ATOM 2595 N N . ILE A 1 337 ? -12.672 -34.156 -26.719 1 85 337 ILE A N 1
ATOM 2596 C CA . ILE A 1 337 ? -13.305 -33.656 -25.5 1 85 337 ILE A CA 1
ATOM 2597 C C . ILE A 1 337 ? -13.945 -32.312 -25.766 1 85 337 ILE A C 1
ATOM 2599 O O . ILE A 1 337 ? -15.078 -32.062 -25.359 1 85 337 ILE A O 1
ATOM 2603 N N . SER A 1 338 ? -13.281 -31.469 -26.406 1 85.12 338 SER A N 1
ATOM 2604 C CA . SER A 1 338 ? -13.789 -30.141 -26.75 1 85.12 338 SER A CA 1
ATOM 2605 C C . SER A 1 338 ? -15.047 -30.234 -27.594 1 85.12 338 SER A C 1
ATOM 2607 O O . SER A 1 338 ? -16 -29.484 -27.391 1 85.12 338 SER A O 1
ATOM 2609 N N . ARG A 1 339 ? -15.016 -31.125 -28.516 1 85 339 ARG A N 1
ATOM 2610 C CA . ARG A 1 339 ? -16.172 -31.312 -29.391 1 85 339 ARG A CA 1
ATOM 2611 C C . ARG A 1 339 ? -17.375 -31.844 -28.625 1 85 339 ARG A C 1
ATOM 2613 O O . ARG A 1 339 ? -18.5 -31.453 -28.875 1 85 339 ARG A O 1
ATOM 2620 N N . PHE A 1 340 ? -17.031 -32.719 -27.797 1 87.19 340 PHE A N 1
ATOM 2621 C CA . PHE A 1 340 ? -18.094 -33.312 -26.984 1 87.19 340 PHE A CA 1
ATOM 2622 C C . PHE A 1 340 ? -18.766 -32.219 -26.141 1 87.19 340 PHE A C 1
ATOM 2624 O O . PHE A 1 340 ? -20 -32.156 -26.094 1 87.19 340 PHE A O 1
ATOM 2631 N N . ILE A 1 341 ? -18 -31.406 -25.516 1 86.69 341 ILE A N 1
ATOM 2632 C CA . ILE A 1 341 ? -18.516 -30.344 -24.656 1 86.69 341 ILE A CA 1
ATOM 2633 C C . ILE A 1 341 ? -19.297 -29.344 -25.516 1 86.69 341 ILE A C 1
ATOM 2635 O O . ILE A 1 341 ? -20.359 -28.859 -25.109 1 86.69 341 ILE A O 1
ATOM 2639 N N . ASN A 1 342 ? -18.703 -29.031 -26.625 1 85.62 342 ASN A N 1
ATOM 2640 C CA . ASN A 1 342 ? -19.375 -28.109 -27.547 1 85.62 342 ASN A CA 1
ATOM 2641 C C . ASN A 1 342 ? -20.734 -28.625 -27.969 1 85.62 342 ASN A C 1
ATOM 2643 O O . ASN A 1 342 ? -21.703 -27.859 -28.047 1 85.62 342 ASN A O 1
ATOM 2647 N N . ASN A 1 343 ? -20.766 -29.906 -28.203 1 85.25 343 ASN A N 1
ATOM 2648 C CA . ASN A 1 343 ? -22.031 -30.516 -28.594 1 85.25 343 ASN A CA 1
ATOM 2649 C C . ASN A 1 343 ? -23.047 -30.469 -27.453 1 85.25 343 ASN A C 1
ATOM 2651 O O . ASN A 1 343 ? -24.234 -30.25 -27.672 1 85.25 343 ASN A O 1
ATOM 2655 N N . LEU A 1 344 ? -22.578 -30.688 -26.328 1 86.38 344 LEU A N 1
ATOM 2656 C CA . LEU A 1 344 ? -23.453 -30.641 -25.156 1 86.38 344 LEU A CA 1
ATOM 2657 C C . LEU A 1 344 ? -24 -29.234 -24.938 1 86.38 344 LEU A C 1
ATOM 2659 O O . LEU A 1 344 ? -25.156 -29.078 -24.594 1 86.38 344 LEU A O 1
ATOM 2663 N N . LEU A 1 345 ? -23.172 -28.281 -25.094 1 84.75 345 LEU A N 1
ATOM 2664 C CA . LEU A 1 345 ? -23.578 -26.891 -24.891 1 84.75 345 LEU A CA 1
ATOM 2665 C C . LEU A 1 345 ? -24.562 -26.438 -25.969 1 84.75 345 LEU A C 1
ATOM 2667 O O . LEU A 1 345 ? -25.438 -25.625 -25.719 1 84.75 345 LEU A O 1
ATOM 2671 N N . THR A 1 346 ? -24.297 -26.938 -27.188 1 82.56 346 THR A N 1
ATOM 2672 C CA . THR A 1 346 ? -25.219 -26.641 -28.266 1 82.56 346 THR A CA 1
ATOM 2673 C C . THR A 1 346 ? -26.594 -27.234 -28 1 82.56 346 THR A C 1
ATOM 2675 O O . THR A 1 346 ? -27.625 -26.625 -28.297 1 82.56 346 THR A O 1
ATOM 2678 N N . LEU A 1 347 ? -26.547 -28.328 -27.359 1 83.31 347 LEU A N 1
ATOM 2679 C CA . LEU A 1 347 ? -27.797 -29.016 -27.016 1 83.31 347 LEU A CA 1
ATOM 2680 C C . LEU A 1 347 ? -28.562 -28.25 -25.938 1 83.31 347 LEU A C 1
ATOM 2682 O O . LEU A 1 347 ? -29.797 -28.234 -25.938 1 83.31 347 LEU A O 1
ATOM 2686 N N . ILE A 1 348 ? -27.766 -27.547 -24.969 1 83.81 348 ILE A N 1
ATOM 2687 C CA . ILE A 1 348 ? -28.391 -26.812 -23.875 1 83.81 348 ILE A CA 1
ATOM 2688 C C . ILE A 1 348 ? -28.828 -25.438 -24.375 1 83.81 348 ILE A C 1
ATOM 2690 O O . ILE A 1 348 ? -29.578 -24.734 -23.688 1 83.81 348 ILE A O 1
ATOM 2694 N N . GLY A 1 349 ? -28.469 -25.031 -25.641 1 76 349 GLY A N 1
ATOM 2695 C CA . GLY A 1 349 ? -29.062 -23.844 -26.234 1 76 349 GLY A CA 1
ATOM 2696 C C . GLY A 1 349 ? -28.094 -22.672 -26.312 1 76 349 GLY A C 1
ATOM 2697 O O . GLY A 1 349 ? -28.516 -21.531 -26.484 1 76 349 GLY A O 1
ATOM 2698 N N . PHE A 1 350 ? -26.938 -22.906 -25.969 1 75.88 350 PHE A N 1
ATOM 2699 C CA . PHE A 1 350 ? -26.016 -21.781 -26.109 1 75.88 350 PHE A CA 1
ATOM 2700 C C . PHE A 1 350 ? -25.703 -21.484 -27.562 1 75.88 350 PHE A C 1
ATOM 2702 O O . PHE A 1 350 ? -25.062 -22.297 -28.234 1 75.88 350 PHE A O 1
ATOM 2709 N N . LYS A 1 351 ? -26.25 -20.391 -28.141 1 74.12 351 LYS A N 1
ATOM 2710 C CA . LYS A 1 351 ? -26.188 -20.125 -29.578 1 74.12 351 LYS A CA 1
ATOM 2711 C C . LYS A 1 351 ? -25 -19.25 -29.922 1 74.12 351 LYS A C 1
ATOM 2713 O O . LYS A 1 351 ? -24.484 -19.281 -31.047 1 74.12 351 LYS A O 1
ATOM 2718 N N . ASP A 1 352 ? -24.516 -18.484 -29.016 1 78.88 352 ASP A N 1
ATOM 2719 C CA . ASP A 1 352 ? -23.422 -17.578 -29.344 1 78.88 352 ASP A CA 1
ATOM 2720 C C . ASP A 1 352 ? -22.094 -18.312 -29.438 1 78.88 352 ASP A C 1
ATOM 2722 O O . ASP A 1 352 ? -21.625 -18.875 -28.453 1 78.88 352 ASP A O 1
ATOM 2726 N N . ASP A 1 353 ? -21.516 -18.328 -30.625 1 78.75 353 ASP A N 1
ATOM 2727 C CA . ASP A 1 353 ? -20.312 -19.094 -30.906 1 78.75 353 ASP A CA 1
ATOM 2728 C C . ASP A 1 353 ? -19.141 -18.609 -30.062 1 78.75 353 ASP A C 1
ATOM 2730 O O . ASP A 1 353 ? -18.391 -19.422 -29.516 1 78.75 353 ASP A O 1
ATOM 2734 N N . HIS A 1 354 ? -19.062 -17.375 -29.938 1 81.44 354 HIS A N 1
ATOM 2735 C CA . HIS A 1 354 ? -17.938 -16.828 -29.203 1 81.44 354 HIS A CA 1
ATOM 2736 C C . HIS A 1 354 ? -18 -17.219 -27.719 1 81.44 354 HIS A C 1
ATOM 2738 O O . HIS A 1 354 ? -17.031 -17.75 -27.188 1 81.44 354 HIS A O 1
ATOM 2744 N N . ASN A 1 355 ? -19.141 -17.062 -27.156 1 83.44 355 ASN A N 1
ATOM 2745 C CA . ASN A 1 355 ? -19.312 -17.391 -25.75 1 83.44 355 ASN A CA 1
ATOM 2746 C C . ASN A 1 355 ? -19.25 -18.906 -25.531 1 83.44 355 ASN A C 1
ATOM 2748 O O . ASN A 1 355 ? -18.766 -19.359 -24.484 1 83.44 355 ASN A O 1
ATOM 2752 N N . ARG A 1 356 ? -19.688 -19.578 -26.531 1 84.62 356 ARG A N 1
ATOM 2753 C CA . ARG A 1 356 ? -19.641 -21.031 -26.406 1 84.62 356 ARG A CA 1
ATOM 2754 C C . ARG A 1 356 ? -18.188 -21.531 -26.422 1 84.62 356 ARG A C 1
ATOM 2756 O O . ARG A 1 356 ? -17.828 -22.422 -25.641 1 84.62 356 ARG A O 1
ATOM 2763 N N . ASN A 1 357 ? -17.453 -20.969 -27.281 1 83.62 357 ASN A N 1
ATOM 2764 C CA . ASN A 1 357 ? -16.047 -21.359 -27.344 1 83.62 357 ASN A CA 1
ATOM 2765 C C . ASN A 1 357 ? -15.32 -21.047 -26.047 1 83.62 357 ASN A C 1
ATOM 2767 O O . ASN A 1 357 ? -14.453 -21.812 -25.609 1 83.62 357 ASN A O 1
ATOM 2771 N N . VAL A 1 358 ? -15.68 -19.938 -25.469 1 85.88 358 VAL A N 1
ATOM 2772 C CA . VAL A 1 358 ? -15.094 -19.562 -24.188 1 85.88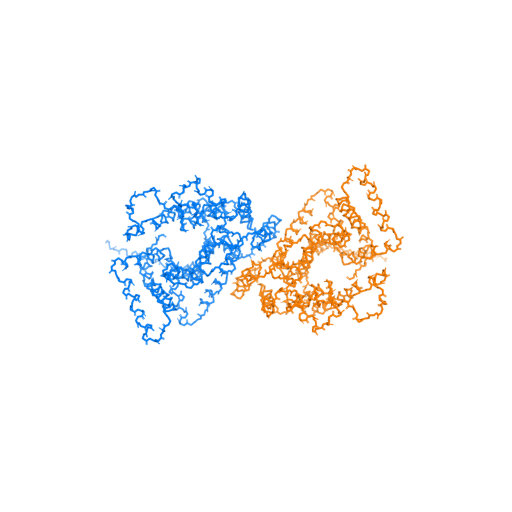 358 VAL A CA 1
ATOM 2773 C C . VAL A 1 358 ? -15.484 -20.578 -23.109 1 85.88 358 VAL A C 1
ATOM 2775 O O . VAL A 1 358 ? -14.633 -21.016 -22.344 1 85.88 358 VAL A O 1
ATOM 2778 N N . LEU A 1 359 ? -16.672 -20.938 -23.156 1 86.19 359 LEU A N 1
ATOM 2779 C CA . LEU A 1 359 ? -17.188 -21.875 -22.156 1 86.19 359 LEU A CA 1
ATOM 2780 C C . LEU A 1 359 ? -16.578 -23.25 -22.359 1 86.19 359 LEU A C 1
ATOM 2782 O O . LEU A 1 359 ? -16.328 -23.969 -21.391 1 86.19 359 LEU A O 1
ATOM 2786 N N . VAL A 1 360 ? -16.406 -23.656 -23.562 1 86.38 360 VAL A N 1
ATOM 2787 C CA . VAL A 1 360 ? -15.789 -24.938 -23.859 1 86.38 360 VAL A CA 1
ATOM 2788 C C . VAL A 1 360 ? -14.367 -24.953 -23.297 1 86.38 360 VAL A C 1
ATOM 2790 O O . VAL A 1 360 ? -13.945 -25.938 -22.688 1 86.38 360 VAL A O 1
ATOM 2793 N N . GLY A 1 361 ? -13.688 -23.906 -23.5 1 85.38 361 GLY A N 1
ATOM 2794 C CA . GLY A 1 361 ? -12.336 -23.812 -22.984 1 85.38 361 GLY A CA 1
ATOM 2795 C C . GLY A 1 361 ? -12.266 -23.875 -21.469 1 85.38 361 GLY A C 1
ATOM 2796 O O . GLY A 1 361 ? -11.445 -24.609 -20.906 1 85.38 361 GLY A O 1
ATOM 2797 N N . ILE A 1 362 ? -13.133 -23.188 -20.859 1 87.44 362 ILE A N 1
ATOM 2798 C CA . ILE A 1 362 ? -13.172 -23.141 -19.406 1 87.44 362 ILE A CA 1
ATOM 2799 C C . ILE A 1 362 ? -13.578 -24.5 -18.859 1 87.44 362 ILE A C 1
ATOM 2801 O O . ILE A 1 362 ? -13 -24.984 -17.891 1 87.44 362 ILE A O 1
ATOM 2805 N N . ALA A 1 363 ? -14.531 -25.109 -19.5 1 88.19 363 ALA A N 1
ATOM 2806 C CA . ALA A 1 363 ? -15.023 -26.406 -19.047 1 88.19 363 ALA A CA 1
ATOM 2807 C C . ALA A 1 363 ? -13.953 -27.484 -19.203 1 88.19 363 ALA A C 1
ATOM 2809 O O . ALA A 1 363 ? -13.758 -28.312 -18.312 1 88.19 363 ALA A O 1
ATOM 2810 N N . ARG A 1 364 ? -13.359 -27.5 -20.328 1 87.94 364 ARG A N 1
ATOM 2811 C CA . ARG A 1 364 ? -12.305 -28.484 -20.594 1 87.94 364 ARG A CA 1
ATOM 2812 C C . ARG A 1 364 ? -11.156 -28.328 -19.594 1 87.94 364 ARG A C 1
ATOM 2814 O O . ARG A 1 364 ? -10.641 -29.312 -19.062 1 87.94 364 ARG A O 1
ATOM 2821 N N . SER A 1 365 ? -10.781 -27.141 -19.375 1 88.94 365 SER A N 1
ATOM 2822 C CA . SER A 1 365 ? -9.703 -26.859 -18.422 1 88.94 365 SER A CA 1
ATOM 2823 C C . SER A 1 365 ? -10.109 -27.219 -17 1 88.94 365 SER A C 1
ATOM 2825 O O . SER A 1 365 ? -9.289 -27.719 -16.219 1 88.94 365 SER A O 1
ATOM 2827 N N . SER A 1 366 ? -11.344 -26.938 -16.672 1 89.94 366 SER A N 1
ATOM 2828 C CA . SER A 1 366 ? -11.836 -27.281 -15.344 1 89.94 366 SER A CA 1
ATOM 2829 C C . SER A 1 366 ? -11.859 -28.781 -15.133 1 89.94 366 SER A C 1
ATOM 2831 O O . SER A 1 366 ? -11.57 -29.266 -14.031 1 89.94 366 SER A O 1
ATOM 2833 N N . LEU A 1 367 ? -12.211 -29.469 -16.172 1 89.38 367 LEU A N 1
ATOM 2834 C CA . LEU A 1 367 ? -12.203 -30.922 -16.094 1 89.38 367 LEU A CA 1
ATOM 2835 C C . LEU A 1 367 ? -10.789 -31.453 -15.875 1 89.38 367 LEU A C 1
ATOM 2837 O O . LEU A 1 367 ? -10.586 -32.406 -15.109 1 89.38 367 LEU A O 1
ATOM 2841 N N . LEU A 1 368 ? -9.898 -30.891 -16.578 1 90.56 368 LEU A N 1
ATOM 2842 C CA . LEU A 1 368 ? -8.508 -31.25 -16.375 1 90.56 368 LEU A CA 1
ATOM 2843 C C . LEU A 1 368 ? -8.078 -30.969 -14.938 1 90.56 368 LEU A C 1
ATOM 2845 O O . LEU A 1 368 ? -7.414 -31.812 -14.312 1 90.56 368 LEU A O 1
ATOM 2849 N N . GLY A 1 369 ? -8.445 -29.844 -14.414 1 90.19 369 GLY A N 1
ATOM 2850 C CA . GLY A 1 369 ? -8.117 -29.484 -13.039 1 90.19 369 GLY A CA 1
ATOM 2851 C C . GLY A 1 369 ? -8.703 -30.453 -12.023 1 90.19 369 GLY A C 1
ATOM 2852 O O . GLY A 1 369 ? -8.008 -30.891 -11.102 1 90.19 369 GLY A O 1
ATOM 2853 N N . ILE A 1 370 ? -9.906 -30.812 -12.242 1 90.06 370 ILE A N 1
ATOM 2854 C CA . ILE A 1 370 ? -10.594 -31.719 -11.328 1 90.06 370 ILE A CA 1
ATOM 2855 C C . ILE A 1 370 ? -9.984 -33.125 -11.43 1 90.06 370 ILE A C 1
ATOM 2857 O O . ILE A 1 370 ? -9.875 -33.844 -10.43 1 90.06 370 ILE A O 1
ATOM 2861 N N . SER A 1 371 ? -9.602 -33.5 -12.602 1 91.12 371 SER A N 1
ATOM 2862 C CA . SER A 1 371 ? -9.008 -34.812 -12.805 1 91.12 371 SER A CA 1
ATOM 2863 C C . SER A 1 371 ? -7.664 -34.938 -12.094 1 91.12 371 SER A C 1
ATOM 2865 O O . SER A 1 371 ? -7.16 -36.031 -11.891 1 91.12 371 SER A O 1
ATOM 2867 N N . MET A 1 372 ? -7.102 -33.781 -11.758 1 92.44 372 MET A N 1
ATOM 2868 C CA . MET A 1 372 ? -5.809 -33.812 -11.078 1 92.44 372 MET A CA 1
ATOM 2869 C C . MET A 1 372 ? -5.961 -34.219 -9.617 1 92.44 372 MET A C 1
ATOM 2871 O O . MET A 1 372 ? -4.977 -34.562 -8.969 1 92.44 372 MET A O 1
ATOM 2875 N N . ILE A 1 373 ? -7.16 -34.188 -9.07 1 91.81 373 ILE A N 1
ATOM 2876 C CA . ILE A 1 373 ? -7.398 -34.5 -7.664 1 91.81 373 ILE A CA 1
ATOM 2877 C C . ILE A 1 373 ? -7.098 -35.969 -7.398 1 91.81 373 ILE A C 1
ATOM 2879 O O . ILE A 1 373 ? -6.324 -36.312 -6.5 1 91.81 373 ILE A O 1
ATOM 2883 N N . PRO A 1 374 ? -7.676 -36.906 -8.195 1 91 374 PRO A N 1
ATOM 2884 C CA . PRO A 1 374 ? -7.309 -38.312 -7.984 1 91 374 PRO A CA 1
ATOM 2885 C C . PRO A 1 374 ? -5.824 -38.594 -8.211 1 91 374 PRO A C 1
ATOM 2887 O O . PRO A 1 374 ? -5.234 -39.438 -7.551 1 91 374 PRO A O 1
ATOM 2890 N N . PHE A 1 375 ? -5.191 -37.875 -9.125 1 90.12 375 PHE A N 1
ATOM 2891 C CA . PHE A 1 375 ? -3.758 -38.031 -9.367 1 90.12 375 PHE A CA 1
ATOM 2892 C C . PHE A 1 375 ? -2.959 -37.594 -8.141 1 90.12 375 PHE A C 1
ATOM 2894 O O . PHE A 1 375 ? -1.959 -38.219 -7.793 1 90.12 375 PHE A O 1
ATOM 2901 N N . ALA A 1 376 ? -3.385 -36.5 -7.582 1 91.25 376 ALA A N 1
ATOM 2902 C CA . ALA A 1 376 ? -2.723 -36.031 -6.371 1 91.25 376 ALA A CA 1
ATOM 2903 C C . ALA A 1 376 ? -2.83 -37.062 -5.246 1 91.25 376 ALA A C 1
ATOM 2905 O O . ALA A 1 376 ? -1.869 -37.281 -4.508 1 91.25 376 ALA A O 1
ATOM 2906 N N . LYS A 1 377 ? -3.982 -37.656 -5.117 1 90.5 377 LYS A N 1
ATOM 2907 C CA . LYS A 1 377 ? -4.191 -38.688 -4.105 1 90.5 377 LYS A CA 1
ATOM 2908 C C . LYS A 1 377 ? -3.252 -39.875 -4.332 1 90.5 377 LYS A C 1
ATOM 2910 O O . LYS A 1 377 ? -2.717 -40.438 -3.377 1 90.5 377 LYS A O 1
ATOM 2915 N N . LEU A 1 378 ? -3.045 -40.219 -5.551 1 90.12 378 LEU A N 1
ATOM 2916 C CA . LEU A 1 378 ? -2.158 -41.312 -5.906 1 90.12 378 LEU A CA 1
ATOM 2917 C C . LEU A 1 378 ? -0.709 -40.969 -5.574 1 90.12 378 LEU A C 1
ATOM 2919 O O . LEU A 1 378 ? 0.033 -41.812 -5.074 1 90.12 378 LEU A O 1
ATOM 2923 N N . LEU A 1 379 ? -0.306 -39.781 -5.863 1 89.06 379 LEU A N 1
ATOM 2924 C CA . LEU A 1 379 ? 1.059 -39.344 -5.59 1 89.06 379 LEU A CA 1
ATOM 2925 C C . LEU A 1 379 ? 1.339 -39.344 -4.09 1 89.06 379 LEU A C 1
ATOM 2927 O O . LEU A 1 379 ? 2.43 -39.719 -3.66 1 89.06 379 LEU A O 1
ATOM 2931 N N . ILE A 1 380 ? 0.397 -38.906 -3.318 1 87 380 ILE A N 1
ATOM 2932 C CA . ILE A 1 380 ? 0.551 -38.875 -1.867 1 87 380 ILE A CA 1
ATOM 2933 C C . ILE A 1 380 ? 0.639 -40.312 -1.333 1 87 380 ILE A C 1
ATOM 2935 O O . ILE A 1 380 ? 1.454 -40.594 -0.455 1 87 380 ILE A O 1
ATOM 2939 N N . HIS A 1 381 ? -0.164 -41.188 -1.857 1 87.25 381 HIS A N 1
ATOM 2940 C CA . HIS A 1 381 ? -0.185 -42.562 -1.437 1 87.25 381 HIS A CA 1
ATOM 2941 C C . HIS A 1 381 ? 1.155 -43.25 -1.704 1 87.25 381 HIS A C 1
ATOM 2943 O O . HIS A 1 381 ? 1.639 -44.031 -0.879 1 87.25 381 HIS A O 1
ATOM 2949 N N . PHE A 1 382 ? 1.78 -42.906 -2.777 1 86.56 382 PHE A N 1
ATOM 2950 C CA . PHE A 1 382 ? 3.047 -43.531 -3.145 1 86.56 382 PHE A CA 1
ATOM 2951 C C . PHE A 1 382 ? 4.219 -42.75 -2.559 1 86.56 382 PHE A C 1
ATOM 2953 O O . PHE A 1 382 ? 5.375 -43.156 -2.715 1 86.56 382 PHE A O 1
ATOM 2960 N N . GLY A 1 383 ? 3.99 -41.656 -1.91 1 77.94 383 GLY A N 1
ATOM 2961 C CA . GLY A 1 383 ? 5.012 -40.844 -1.248 1 77.94 383 GLY A CA 1
ATOM 2962 C C . GLY A 1 383 ? 5.914 -40.125 -2.217 1 77.94 383 GLY A C 1
ATOM 2963 O O . GLY A 1 383 ? 7.062 -39.812 -1.895 1 77.94 383 GLY A O 1
ATOM 2964 N N . TRP A 1 384 ? 5.535 -39.906 -3.344 1 69 384 TRP A N 1
ATOM 2965 C CA . TRP A 1 384 ? 6.348 -39.25 -4.352 1 69 384 TRP A CA 1
ATOM 2966 C C . TRP A 1 384 ? 6.328 -37.75 -4.152 1 69 384 TRP A C 1
ATOM 2968 O O . TRP A 1 384 ? 5.258 -37.125 -4.055 1 69 384 TRP A O 1
ATOM 2978 N N . LYS A 1 385 ? 7.523 -37.25 -3.852 1 71.62 385 LYS A N 1
ATOM 2979 C CA . LYS A 1 385 ? 7.652 -35.812 -3.695 1 71.62 385 LYS A CA 1
ATOM 2980 C C . LYS A 1 385 ? 8.945 -35.281 -4.336 1 71.62 385 LYS A C 1
ATOM 2982 O O . LYS A 1 385 ? 10.008 -35.875 -4.148 1 71.62 385 LYS A O 1
ATOM 2987 N N . VAL A 1 386 ? 8.672 -34.312 -5.23 1 66.69 386 VAL A N 1
ATOM 2988 C CA . VAL A 1 386 ? 9.844 -33.688 -5.82 1 66.69 386 VAL A CA 1
ATOM 2989 C C . VAL A 1 386 ? 10.336 -32.562 -4.902 1 66.69 386 VAL A C 1
ATOM 2991 O O . VAL A 1 386 ? 9.531 -31.766 -4.391 1 66.69 386 VAL A O 1
ATOM 2994 N N . MET B 1 1 ? 9.719 16.438 83.5 1 27.98 1 MET B N 1
ATOM 2995 C CA . MET B 1 1 ? 8.703 16.438 82.438 1 27.98 1 MET B CA 1
ATOM 2996 C C . MET B 1 1 ? 9.344 16.625 81.062 1 27.98 1 MET B C 1
ATOM 2998 O O . MET B 1 1 ? 9.695 17.75 80.688 1 27.98 1 MET B O 1
ATOM 3002 N N . ALA B 1 2 ? 10.148 15.586 80.562 1 31.69 2 ALA B N 1
ATOM 3003 C CA . ALA B 1 2 ? 11.023 15.211 79.5 1 31.69 2 ALA B CA 1
ATOM 3004 C C . ALA B 1 2 ? 10.266 15.227 78.125 1 31.69 2 ALA B C 1
ATOM 3006 O O . ALA B 1 2 ? 9.242 14.562 78 1 31.69 2 ALA B O 1
ATOM 3007 N N . HIS B 1 3 ? 10.336 16.391 77.438 1 31.14 3 HIS B N 1
ATOM 3008 C CA . HIS B 1 3 ? 9.781 16.781 76.125 1 31.14 3 HIS B CA 1
ATOM 3009 C C . HIS B 1 3 ? 10.117 15.766 75.062 1 31.14 3 HIS B C 1
ATOM 3011 O O . HIS B 1 3 ? 11.297 15.539 74.75 1 31.14 3 HIS B O 1
ATOM 3017 N N . LYS B 1 4 ? 9.359 14.633 75 1 30.61 4 LYS B N 1
ATOM 3018 C CA . LYS B 1 4 ? 9.422 13.547 74 1 30.61 4 LYS B CA 1
ATOM 3019 C C . LYS B 1 4 ? 9.328 14.086 72.625 1 30.61 4 LYS B C 1
ATOM 3021 O O . LYS B 1 4 ? 8.305 14.664 72.188 1 30.61 4 LYS B O 1
ATOM 3026 N N . THR B 1 5 ? 10.445 14.562 72.062 1 30.64 5 THR B N 1
ATOM 3027 C CA . THR B 1 5 ? 10.648 15 70.688 1 30.64 5 THR B CA 1
ATOM 3028 C C . THR B 1 5 ? 10.195 13.93 69.688 1 30.64 5 THR B C 1
ATOM 3030 O O . THR B 1 5 ? 10.727 12.82 69.688 1 30.64 5 THR B O 1
ATOM 3033 N N . LYS B 1 6 ? 8.859 13.773 69.375 1 26.48 6 LYS B N 1
ATOM 3034 C CA . LYS B 1 6 ? 8.234 12.859 68.438 1 26.48 6 LYS B CA 1
ATOM 3035 C C . LYS B 1 6 ? 8.914 12.938 67.062 1 26.48 6 LYS B C 1
ATOM 3037 O O . LYS B 1 6 ? 8.914 13.992 66.438 1 26.48 6 LYS B O 1
ATOM 3042 N N . LYS B 1 7 ? 9.938 12.078 66.938 1 35.12 7 LYS B N 1
ATOM 3043 C CA . LYS B 1 7 ? 10.68 11.711 65.688 1 35.12 7 LYS B CA 1
ATOM 3044 C C . LYS B 1 7 ? 9.727 11.328 64.562 1 35.12 7 LYS B C 1
ATOM 3046 O O . LYS B 1 7 ? 9.25 10.188 64.5 1 35.12 7 LYS B O 1
ATOM 3051 N N . THR B 1 8 ? 8.633 12.086 64.312 1 28.83 8 THR B N 1
ATOM 3052 C CA . THR B 1 8 ? 7.805 11.641 63.188 1 28.83 8 THR B CA 1
ATOM 3053 C C . THR B 1 8 ? 8.617 11.594 61.906 1 28.83 8 THR B C 1
ATOM 3055 O O . THR B 1 8 ? 8.922 12.641 61.312 1 28.83 8 THR B O 1
ATOM 3058 N N . ASP B 1 9 ? 9.672 10.734 61.812 1 29.91 9 ASP B N 1
ATOM 3059 C CA . ASP B 1 9 ? 10.555 10.531 60.688 1 29.91 9 ASP B CA 1
ATOM 3060 C C . ASP B 1 9 ? 9.773 10.016 59.469 1 29.91 9 ASP B C 1
ATOM 3062 O O . ASP B 1 9 ? 9.477 8.82 59.375 1 29.91 9 ASP B O 1
ATOM 3066 N N . LYS B 1 10 ? 8.719 10.664 59 1 34.06 10 LYS B N 1
ATOM 3067 C CA . LYS B 1 10 ? 8.086 10.234 57.75 1 34.06 10 LYS B CA 1
ATOM 3068 C C . LYS B 1 10 ? 9.125 10.039 56.656 1 34.06 10 LYS B C 1
ATOM 3070 O O . LYS B 1 10 ? 9.57 11.008 56.031 1 34.06 10 LYS B O 1
ATOM 3075 N N . ASP B 1 11 ? 10.062 9.047 56.812 1 33.47 11 ASP B N 1
ATOM 3076 C CA . ASP B 1 11 ? 11 8.539 55.812 1 33.47 11 ASP B CA 1
ATOM 3077 C C . ASP B 1 11 ? 10.281 8.141 54.531 1 33.47 11 ASP B C 1
ATOM 3079 O O . ASP B 1 11 ? 9.648 7.086 54.469 1 33.47 11 ASP B O 1
ATOM 3083 N N . VAL B 1 12 ? 9.539 9.109 53.969 1 36.03 12 VAL B N 1
ATOM 3084 C CA . VAL B 1 12 ? 9.008 8.805 52.625 1 36.03 12 VAL B CA 1
ATOM 3085 C C . VAL B 1 12 ? 10.102 8.195 51.75 1 36.03 12 VAL B C 1
ATOM 3087 O O . VAL B 1 12 ? 11.156 8.797 51.562 1 36.03 12 VAL B O 1
ATOM 3090 N N . ASP B 1 13 ? 10.211 6.883 51.812 1 34.41 13 ASP B N 1
ATOM 3091 C CA . ASP B 1 13 ? 11.172 6.035 51.125 1 34.41 13 ASP B CA 1
ATOM 3092 C C . ASP B 1 13 ? 11.32 6.465 49.656 1 34.41 13 ASP B C 1
ATOM 3094 O O . ASP B 1 13 ? 10.328 6.656 48.938 1 34.41 13 ASP B O 1
ATOM 3098 N N . PRO B 1 14 ? 12.469 6.98 49.25 1 36.78 14 PRO B N 1
ATOM 3099 C CA . PRO B 1 14 ? 12.805 7.434 47.875 1 36.78 14 PRO B CA 1
ATOM 3100 C C . PRO B 1 14 ? 12.414 6.418 46.812 1 36.78 14 PRO B C 1
ATOM 3102 O O . PRO B 1 14 ? 12.484 6.723 45.625 1 36.78 14 PRO B O 1
ATOM 3105 N N . VAL B 1 15 ? 12.227 5.191 47.219 1 36.66 15 VAL B N 1
ATOM 3106 C CA . VAL B 1 15 ? 11.938 4.195 46.188 1 36.66 15 VAL B CA 1
ATOM 3107 C C . VAL B 1 15 ? 10.57 4.465 45.594 1 36.66 15 VAL B C 1
ATOM 3109 O O . VAL B 1 15 ? 10.297 4.039 44.469 1 36.66 15 VAL B O 1
ATOM 3112 N N . LYS B 1 16 ? 9.633 4.742 46.406 1 36.81 16 LYS B N 1
ATOM 3113 C CA . LYS B 1 16 ? 8.297 4.902 45.844 1 36.81 16 LYS B CA 1
ATOM 3114 C C . LYS B 1 16 ? 8.242 6.078 44.875 1 36.81 16 LYS B C 1
ATOM 3116 O O . LYS B 1 16 ? 7.375 6.125 44 1 36.81 16 LYS B O 1
ATOM 3121 N N . VAL B 1 17 ? 8.93 7.223 45.281 1 36.28 17 VAL B N 1
ATOM 3122 C CA . VAL B 1 17 ? 8.922 8.352 44.375 1 36.28 17 VAL B CA 1
ATOM 3123 C C . VAL B 1 17 ? 9.578 7.949 43.062 1 36.28 17 VAL B C 1
ATOM 3125 O O . VAL B 1 17 ? 9.164 8.383 41.969 1 36.28 17 VAL B O 1
ATOM 3128 N N . ALA B 1 18 ? 10.711 7.188 43.156 1 35 18 ALA B N 1
ATOM 3129 C CA . ALA B 1 18 ? 11.422 6.785 41.938 1 35 18 ALA B CA 1
ATOM 3130 C C . ALA B 1 18 ? 10.57 5.855 41.094 1 35 18 ALA B C 1
ATOM 3132 O O . ALA B 1 18 ? 10.641 5.902 39.875 1 35 18 ALA B O 1
ATOM 3133 N N . GLU B 1 19 ? 9.914 4.914 41.656 1 33.06 19 GLU B N 1
ATOM 3134 C CA . GLU B 1 19 ? 9.094 3.951 40.906 1 33.06 19 GLU B CA 1
ATOM 3135 C C . GLU B 1 19 ? 7.945 4.648 40.188 1 33.06 19 GLU B C 1
ATOM 3137 O O . GLU B 1 19 ? 7.578 4.258 39.094 1 33.06 19 GLU B O 1
ATOM 3142 N N . SER B 1 20 ? 7.16 5.391 40.906 1 34.06 20 SER B N 1
ATOM 3143 C CA . SER B 1 20 ? 5.977 6.008 40.312 1 34.06 20 SER B CA 1
ATOM 3144 C C . SER B 1 20 ? 6.344 6.91 39.125 1 34.06 20 SER B C 1
ATOM 3146 O O . SER B 1 20 ? 5.523 7.145 38.25 1 34.06 20 SER B O 1
ATOM 3148 N N . ASP B 1 21 ? 7.355 7.715 39.312 1 31.89 21 ASP B N 1
ATOM 3149 C CA . ASP B 1 21 ? 7.758 8.656 38.281 1 31.89 21 ASP B CA 1
ATOM 3150 C C . ASP B 1 21 ? 8.211 7.926 37 1 31.89 21 ASP B C 1
ATOM 3152 O O . ASP B 1 21 ? 8.914 8.492 36.156 1 31.89 21 ASP B O 1
ATOM 3156 N N . ILE B 1 22 ? 8.469 6.668 37.094 1 35.34 22 ILE B N 1
ATOM 3157 C CA . ILE B 1 22 ? 8.555 6.07 35.781 1 35.34 22 ILE B CA 1
ATOM 3158 C C . ILE B 1 22 ? 7.422 6.609 34.906 1 35.34 22 ILE B C 1
ATOM 3160 O O . ILE B 1 22 ? 6.305 6.094 34.938 1 35.34 22 ILE B O 1
ATOM 3164 N N . LEU B 1 23 ? 6.969 7.738 35.094 1 36.03 23 LEU B N 1
ATOM 3165 C CA . LEU B 1 23 ? 6.117 8.523 34.188 1 36.03 23 LEU B CA 1
ATOM 3166 C C . LEU B 1 23 ? 6.227 8.031 32.75 1 36.03 23 LEU B C 1
ATOM 3168 O O . LEU B 1 23 ? 7.332 7.797 32.25 1 36.03 23 LEU B O 1
ATOM 3172 N N . ALA B 1 24 ? 5.336 7.301 32.219 1 42.44 24 ALA B N 1
ATOM 3173 C CA . ALA B 1 24 ? 5.094 6.832 30.844 1 42.44 24 ALA B CA 1
ATOM 3174 C C . ALA B 1 24 ? 5.723 7.77 29.828 1 42.44 24 ALA B C 1
ATOM 3176 O O . ALA B 1 24 ? 5.316 8.922 29.703 1 42.44 24 ALA B O 1
ATOM 3177 N N . LYS B 1 25 ? 6.98 7.891 29.625 1 50.41 25 LYS B N 1
ATOM 3178 C CA . LYS B 1 25 ? 7.852 8.672 28.75 1 50.41 25 LYS B CA 1
ATOM 3179 C C . LYS B 1 25 ? 7.191 8.906 27.406 1 50.41 25 LYS B C 1
ATOM 3181 O O . LYS B 1 25 ? 6.969 7.965 26.641 1 50.41 25 LYS B O 1
ATOM 3186 N N . ARG B 1 26 ? 6.32 9.898 27.328 1 60.88 26 ARG B N 1
ATOM 3187 C CA . ARG B 1 26 ? 5.848 10.469 26.078 1 60.88 26 ARG B CA 1
ATOM 3188 C C . ARG B 1 26 ? 6.945 10.445 25.016 1 60.88 26 ARG B C 1
ATOM 3190 O O . ARG B 1 26 ? 8.078 10.852 25.281 1 60.88 26 ARG B O 1
ATOM 3197 N N . ASP B 1 27 ? 6.781 9.633 24.062 1 79.44 27 ASP B N 1
ATOM 3198 C CA . ASP B 1 27 ? 7.707 9.578 22.938 1 79.44 27 ASP B CA 1
ATOM 3199 C C . ASP B 1 27 ? 7.957 10.969 22.375 1 79.44 27 ASP B C 1
ATOM 3201 O O . ASP B 1 27 ? 7.102 11.523 21.672 1 79.44 27 ASP B O 1
ATOM 3205 N N . ARG B 1 28 ? 9.031 11.641 22.75 1 88.38 28 ARG B N 1
ATOM 3206 C CA . ARG B 1 28 ? 9.422 12.984 22.328 1 88.38 28 ARG B CA 1
ATOM 3207 C C . ARG B 1 28 ? 9.406 13.109 20.812 1 88.38 28 ARG B C 1
ATOM 3209 O O . ARG B 1 28 ? 9.242 14.203 20.266 1 88.38 28 ARG B O 1
ATOM 3216 N N . SER B 1 29 ? 9.562 11.977 20.172 1 91.88 29 SER B N 1
ATOM 3217 C CA . SER B 1 29 ? 9.648 12.008 18.719 1 91.88 29 SER B CA 1
ATOM 3218 C C . SER B 1 29 ? 8.32 12.414 18.078 1 91.88 29 SER B C 1
ATOM 3220 O O . SER B 1 29 ? 8.297 12.992 17 1 91.88 29 SER B O 1
ATOM 3222 N N . ILE B 1 30 ? 7.23 12.164 18.75 1 92.56 30 ILE B N 1
ATOM 3223 C CA . ILE B 1 30 ? 5.906 12.492 18.219 1 92.56 30 ILE B CA 1
ATOM 3224 C C . ILE B 1 30 ? 5.691 14 18.281 1 92.56 30 ILE B C 1
ATOM 3226 O O . ILE B 1 30 ? 5.207 14.602 17.312 1 92.56 30 ILE B O 1
ATOM 3230 N N . ASP B 1 31 ? 6.109 14.586 19.344 1 92.75 31 ASP B N 1
ATOM 3231 C CA . ASP B 1 31 ? 5.988 16.031 19.469 1 92.75 31 ASP B CA 1
ATOM 3232 C C . ASP B 1 31 ? 6.918 16.75 18.5 1 92.75 31 ASP B C 1
ATOM 3234 O O . ASP B 1 31 ? 6.57 17.797 17.953 1 92.75 31 ASP B O 1
ATOM 3238 N N . VAL B 1 32 ? 8.047 16.219 18.359 1 94.94 32 VAL B N 1
ATOM 3239 C CA . VAL B 1 32 ? 9 16.781 17.406 1 94.94 32 VAL B CA 1
ATOM 3240 C C . VAL B 1 32 ? 8.422 16.703 15.992 1 94.94 32 VAL B C 1
ATOM 3242 O O . VAL B 1 32 ? 8.547 17.656 15.211 1 94.94 32 VAL B O 1
ATOM 3245 N N . LEU B 1 33 ? 7.828 15.602 15.688 1 95.94 33 LEU B N 1
ATOM 3246 C CA . LEU B 1 33 ? 7.199 15.445 14.383 1 95.94 33 LEU B CA 1
ATOM 3247 C C . LEU B 1 33 ? 6.074 16.453 14.195 1 95.94 33 LEU B C 1
ATOM 3249 O O . LEU B 1 33 ? 5.949 17.062 13.125 1 95.94 33 LEU B O 1
ATOM 3253 N N . ARG B 1 34 ? 5.309 16.594 15.141 1 94.62 34 ARG B N 1
ATOM 3254 C CA . ARG B 1 34 ? 4.23 17.578 15.086 1 94.62 34 ARG B CA 1
ATOM 3255 C C . ARG B 1 34 ? 4.777 18.984 14.875 1 94.62 34 ARG B C 1
ATOM 3257 O O . ARG B 1 34 ? 4.207 19.766 14.109 1 94.62 34 ARG B O 1
ATOM 3264 N N . GLY B 1 35 ? 5.797 19.297 15.594 1 94.56 35 GLY B N 1
ATOM 3265 C CA . GLY B 1 35 ? 6.434 20.594 15.43 1 94.56 35 GLY B CA 1
ATOM 3266 C C . GLY B 1 35 ? 6.98 20.812 14.031 1 94.56 35 GLY B C 1
ATOM 3267 O O . GLY B 1 35 ? 6.816 21.891 13.461 1 94.56 35 GLY B O 1
ATOM 3268 N N . LEU B 1 36 ? 7.621 19.797 13.539 1 94.88 36 LEU B N 1
ATOM 3269 C CA . LEU B 1 36 ? 8.148 19.859 12.18 1 94.88 36 LEU B CA 1
ATOM 3270 C C . LEU B 1 36 ? 7.02 20.078 11.172 1 94.88 36 LEU B C 1
ATOM 3272 O O . LEU B 1 36 ? 7.168 20.875 10.234 1 94.88 36 LEU B O 1
ATOM 3276 N N . THR B 1 37 ? 5.969 19.359 11.352 1 95.38 37 THR B N 1
ATOM 3277 C CA . THR B 1 37 ? 4.82 19.469 10.453 1 95.38 37 THR B CA 1
ATOM 3278 C C . THR B 1 37 ? 4.195 20.859 10.547 1 95.38 37 THR B C 1
ATOM 3280 O O . THR B 1 37 ? 3.795 21.438 9.531 1 95.38 37 THR B O 1
ATOM 3283 N N . CYS B 1 38 ? 4.148 21.375 11.672 1 93 38 CYS B N 1
ATOM 3284 C CA . CYS B 1 38 ? 3.602 22.703 11.883 1 93 38 CYS B CA 1
ATOM 3285 C C . CYS B 1 38 ? 4.453 23.766 11.18 1 93 38 CYS B C 1
ATOM 3287 O O . CYS B 1 38 ? 3.924 24.656 10.516 1 93 38 CYS B O 1
ATOM 3289 N N . LEU B 1 39 ? 5.715 23.672 11.375 1 92.69 39 LEU B N 1
ATOM 3290 C CA . LEU B 1 39 ? 6.625 24.609 10.711 1 92.69 39 LEU B CA 1
ATOM 3291 C C . LEU B 1 39 ? 6.477 24.531 9.195 1 92.69 39 LEU B C 1
ATOM 3293 O O . LEU B 1 39 ? 6.512 25.562 8.516 1 92.69 39 LEU B O 1
ATOM 3297 N N . ALA B 1 40 ? 6.367 23.328 8.734 1 94 40 ALA B N 1
ATOM 3298 C CA . ALA B 1 40 ? 6.207 23.141 7.293 1 94 40 ALA B CA 1
ATOM 3299 C C . ALA B 1 40 ? 4.875 23.703 6.809 1 94 40 ALA B C 1
ATOM 3301 O O . ALA B 1 40 ? 4.785 24.234 5.703 1 94 40 ALA B O 1
ATOM 3302 N N . MET B 1 41 ? 3.908 23.547 7.605 1 92.69 41 MET B N 1
ATOM 3303 C CA . MET B 1 41 ? 2.605 24.109 7.246 1 92.69 41 MET B CA 1
ATOM 3304 C C . MET B 1 41 ? 2.658 25.625 7.188 1 92.69 41 MET B C 1
ATOM 3306 O O . MET B 1 41 ? 2.053 26.234 6.305 1 92.69 41 MET B O 1
ATOM 3310 N N . VAL B 1 42 ? 3.32 26.219 8.086 1 90.75 42 VAL B N 1
ATOM 3311 C CA . VAL B 1 42 ? 3.492 27.656 8.086 1 90.75 42 VAL B CA 1
ATOM 3312 C C . VAL B 1 42 ? 4.199 28.094 6.801 1 90.75 42 VAL B C 1
ATOM 3314 O O . VAL B 1 42 ? 3.811 29.078 6.168 1 90.75 42 VAL B O 1
ATOM 3317 N N . LEU B 1 43 ? 5.164 27.375 6.449 1 90.62 43 LEU B N 1
ATOM 3318 C CA . LEU B 1 43 ? 5.914 27.656 5.23 1 90.62 43 LEU B CA 1
ATOM 3319 C C . LEU B 1 43 ? 5.012 27.594 4.008 1 90.62 43 LEU B C 1
ATOM 3321 O O . LEU B 1 43 ? 5.035 28.484 3.156 1 90.62 43 LEU B O 1
ATOM 3325 N N . VAL B 1 44 ? 4.219 26.562 3.924 1 90.81 44 VAL B N 1
ATOM 3326 C CA . VAL B 1 44 ? 3.363 26.344 2.764 1 90.81 44 VAL B CA 1
ATOM 3327 C C . VAL B 1 44 ? 2.27 27.406 2.711 1 90.81 44 VAL B C 1
ATOM 3329 O O . VAL B 1 44 ? 1.935 27.906 1.635 1 90.81 44 VAL B O 1
ATOM 3332 N N . ASN B 1 45 ? 1.741 27.797 3.822 1 87.25 45 ASN B N 1
ATOM 3333 C CA . ASN B 1 45 ? 0.603 28.703 3.879 1 87.25 45 ASN B CA 1
ATOM 3334 C C . ASN B 1 45 ? 1.026 30.156 3.631 1 87.25 45 ASN B C 1
ATOM 3336 O O . ASN B 1 45 ? 0.243 30.953 3.121 1 87.25 45 ASN B O 1
ATOM 3340 N N . THR B 1 46 ? 2.293 30.484 3.875 1 85.81 46 THR B N 1
ATOM 3341 C CA . THR B 1 46 ? 2.678 31.891 3.83 1 85.81 46 THR B CA 1
ATOM 3342 C C . THR B 1 46 ? 3.762 32.125 2.781 1 85.81 46 THR B C 1
ATOM 3344 O O . THR B 1 46 ? 4.328 33.219 2.697 1 85.81 46 THR B O 1
ATOM 3347 N N . ALA B 1 47 ? 4.258 31.109 1.959 1 80.69 47 ALA B N 1
ATOM 3348 C CA . ALA B 1 47 ? 5.348 31.219 0.992 1 80.69 47 ALA B CA 1
ATOM 3349 C C . ALA B 1 47 ? 5.012 32.219 -0.118 1 80.69 47 ALA B C 1
ATOM 3351 O O . ALA B 1 47 ? 5.891 32.625 -0.874 1 80.69 47 ALA B O 1
ATOM 3352 N N . GLY B 1 48 ? 4.059 32.875 -0.206 1 73.5 48 GLY B N 1
ATOM 3353 C CA . GLY B 1 48 ? 3.74 33.906 -1.195 1 73.5 48 GLY B CA 1
ATOM 3354 C C . GLY B 1 48 ? 3.164 33.344 -2.477 1 73.5 48 GLY B C 1
ATOM 3355 O O . GLY B 1 48 ? 3.021 32.125 -2.609 1 73.5 48 GLY B O 1
ATOM 3356 N N . PRO B 1 49 ? 2.92 34.188 -3.408 1 75.56 49 PRO B N 1
ATOM 3357 C CA . PRO B 1 49 ? 2.248 33.781 -4.645 1 75.56 49 PRO B CA 1
ATOM 3358 C C . PRO B 1 49 ? 3.18 33.031 -5.605 1 75.56 49 PRO B C 1
ATOM 3360 O O . PRO B 1 49 ? 2.742 32.156 -6.324 1 75.56 49 PRO B O 1
ATOM 3363 N N . VAL B 1 50 ? 4.418 33.469 -5.609 1 78.94 50 VAL B N 1
ATOM 3364 C CA . VAL B 1 50 ? 5.379 32.812 -6.473 1 78.94 50 VAL B CA 1
ATOM 3365 C C . VAL B 1 50 ? 6.105 31.719 -5.688 1 78.94 50 VAL B C 1
ATOM 3367 O O . VAL B 1 50 ? 6.961 32 -4.848 1 78.94 50 VAL B O 1
ATOM 3370 N N . ARG B 1 51 ? 5.629 30.5 -5.914 1 82.69 51 ARG B N 1
ATOM 3371 C CA . ARG B 1 51 ? 6.219 29.422 -5.137 1 82.69 51 ARG B CA 1
ATOM 3372 C C . ARG B 1 51 ? 6.516 28.219 -6.02 1 82.69 51 ARG B C 1
ATOM 3374 O O . ARG B 1 51 ? 5.879 28.031 -7.059 1 82.69 51 ARG B O 1
ATOM 3381 N N . PRO B 1 52 ? 7.512 27.516 -5.625 1 85.56 52 PRO B N 1
ATOM 3382 C CA . PRO B 1 52 ? 7.809 26.281 -6.359 1 85.56 52 PRO B CA 1
ATOM 3383 C C . PRO B 1 52 ? 6.66 25.281 -6.312 1 85.56 52 PRO B C 1
ATOM 3385 O O . PRO B 1 52 ? 5.805 25.344 -5.43 1 85.56 52 PRO B O 1
ATOM 3388 N N . SER B 1 53 ? 6.66 24.375 -7.203 1 85.38 53 SER B N 1
ATOM 3389 C CA . SER B 1 53 ? 5.578 23.422 -7.375 1 85.38 53 SER B CA 1
ATOM 3390 C C . SER B 1 53 ? 5.445 22.516 -6.152 1 85.38 53 SER B C 1
ATOM 3392 O O . SER B 1 53 ? 4.34 22.094 -5.797 1 85.38 53 SER B O 1
ATOM 3394 N N . TRP B 1 54 ? 6.574 22.25 -5.484 1 88.19 54 TRP B N 1
ATOM 3395 C CA . TRP B 1 54 ? 6.527 21.328 -4.363 1 88.19 54 TRP B CA 1
ATOM 3396 C C . TRP B 1 54 ? 5.883 21.969 -3.143 1 88.19 54 TRP B C 1
ATOM 3398 O O . TRP B 1 54 ? 5.469 21.281 -2.211 1 88.19 54 TRP B O 1
ATOM 3408 N N . LEU B 1 55 ? 5.707 23.281 -3.172 1 90.5 55 LEU B N 1
ATOM 3409 C CA . LEU B 1 55 ? 5.078 24 -2.062 1 90.5 55 LEU B CA 1
ATOM 3410 C C . LEU B 1 55 ? 3.629 24.344 -2.387 1 90.5 55 LEU B C 1
ATOM 3412 O O . LEU B 1 55 ? 2.912 24.891 -1.544 1 90.5 55 LEU B O 1
ATOM 3416 N N . SER B 1 56 ? 3.242 24.016 -3.535 1 88.56 56 SER B N 1
ATOM 3417 C CA . SER B 1 56 ? 1.88 24.328 -3.955 1 88.56 56 SER B CA 1
ATOM 3418 C C . SER B 1 56 ? 1.021 23.062 -4.016 1 88.56 56 SER B C 1
ATOM 3420 O O . SER B 1 56 ? 1.534 21.969 -4.254 1 88.56 56 SER B O 1
ATOM 3422 N N . HIS B 1 57 ? -0.233 23.297 -3.783 1 87.56 57 HIS B N 1
ATOM 3423 C CA . HIS B 1 57 ? -1.189 22.203 -3.912 1 87.56 57 HIS B CA 1
ATOM 3424 C C . HIS B 1 57 ? -1.625 22.016 -5.363 1 87.56 57 HIS B C 1
ATOM 3426 O O . HIS B 1 57 ? -1.847 23 -6.078 1 87.56 57 HIS B O 1
ATOM 3432 N N . PRO B 1 58 ? -1.716 20.797 -5.777 1 87.81 58 PRO B N 1
ATOM 3433 C CA . PRO B 1 58 ? -2.238 20.562 -7.125 1 87.81 58 PRO B CA 1
ATOM 3434 C C . PRO B 1 58 ? -3.697 21 -7.273 1 87.81 58 PRO B C 1
ATOM 3436 O O . PRO B 1 58 ? -4.473 20.891 -6.32 1 87.81 58 PRO B O 1
ATOM 3439 N N . THR B 1 59 ? -3.996 21.406 -8.5 1 84.25 59 THR B N 1
ATOM 3440 C CA . THR B 1 59 ? -5.348 21.891 -8.766 1 84.25 59 THR B CA 1
ATOM 3441 C C . THR B 1 59 ? -6.176 20.812 -9.461 1 84.25 59 THR B C 1
ATOM 3443 O O . THR B 1 59 ? -7.395 20.953 -9.594 1 84.25 59 THR B O 1
ATOM 3446 N N . SER B 1 60 ? -5.484 19.781 -9.852 1 89.25 60 SER B N 1
ATOM 3447 C CA . SER B 1 60 ? -6.168 18.688 -10.547 1 89.25 60 SER B CA 1
ATOM 3448 C C . SER B 1 60 ? -5.891 17.344 -9.891 1 89.25 60 SER B C 1
ATOM 3450 O O . SER B 1 60 ? -4.852 17.172 -9.25 1 89.25 60 SER B O 1
ATOM 3452 N N . ILE B 1 61 ? -6.879 16.469 -10.102 1 90.69 61 ILE B N 1
ATOM 3453 C CA . ILE B 1 61 ? -6.773 15.141 -9.5 1 90.69 61 ILE B CA 1
ATOM 3454 C C . ILE B 1 61 ? -5.77 14.297 -10.281 1 90.69 61 ILE B C 1
ATOM 3456 O O . ILE B 1 61 ? -5.34 13.242 -9.82 1 90.69 61 ILE B O 1
ATOM 3460 N N . HIS B 1 62 ? -5.359 14.742 -11.406 1 88.19 62 HIS B N 1
ATOM 3461 C CA . HIS B 1 62 ? -4.465 13.984 -12.273 1 88.19 62 HIS B CA 1
ATOM 3462 C C . HIS B 1 62 ? -3.006 14.344 -12.008 1 88.19 62 HIS B C 1
ATOM 3464 O O . HIS B 1 62 ? -2.1 13.695 -12.539 1 88.19 62 HIS B O 1
ATOM 3470 N N . GLN B 1 63 ? -2.748 15.328 -11.195 1 89.25 63 GLN B N 1
ATOM 3471 C CA . GLN B 1 63 ? -1.39 15.727 -10.828 1 89.25 63 GLN B CA 1
ATOM 3472 C C . GLN B 1 63 ? -0.89 14.93 -9.633 1 89.25 63 GLN B C 1
ATOM 3474 O O . GLN B 1 63 ? -1.671 14.578 -8.742 1 89.25 63 GLN B O 1
ATOM 3479 N N . PRO B 1 64 ? 0.35 14.625 -9.672 1 89.75 64 PRO B N 1
ATOM 3480 C CA . PRO B 1 64 ? 0.908 13.898 -8.531 1 89.75 64 PRO B CA 1
ATOM 3481 C C . PRO B 1 64 ? 0.882 14.711 -7.238 1 89.75 64 PRO B C 1
ATOM 3483 O O . PRO B 1 64 ? 0.799 15.938 -7.281 1 89.75 64 PRO B O 1
ATOM 3486 N N . ILE B 1 65 ? 0.939 14.008 -6.188 1 93.88 65 ILE B N 1
ATOM 3487 C CA . ILE B 1 65 ? 0.913 14.68 -4.891 1 93.88 65 ILE B CA 1
ATOM 3488 C C . ILE B 1 65 ? 2.217 15.438 -4.676 1 93.88 65 ILE B C 1
ATOM 3490 O O . ILE B 1 65 ? 3.271 15.031 -5.172 1 93.88 65 ILE B O 1
ATOM 3494 N N . THR B 1 66 ? 2.15 16.516 -4 1 94.62 66 THR B N 1
ATOM 3495 C CA . THR B 1 66 ? 3.309 17.344 -3.713 1 94.62 66 THR B CA 1
ATOM 3496 C C . THR B 1 66 ? 3.662 17.297 -2.229 1 94.62 66 THR B C 1
ATOM 3498 O O . THR B 1 66 ? 2.967 16.641 -1.445 1 94.62 66 THR B O 1
ATOM 3501 N N . PHE B 1 67 ? 4.762 17.938 -1.9 1 95.38 67 PHE B N 1
ATOM 3502 C CA . PHE B 1 67 ? 5.195 18.016 -0.51 1 95.38 67 PHE B CA 1
ATOM 3503 C C . PHE B 1 67 ? 4.121 18.656 0.361 1 95.38 67 PHE B C 1
ATOM 3505 O O . PHE B 1 67 ? 3.834 18.172 1.458 1 95.38 67 PHE B O 1
ATOM 3512 N N . ALA B 1 68 ? 3.492 19.672 -0.119 1 94.75 68 ALA B N 1
ATOM 3513 C CA . ALA B 1 68 ? 2.457 20.391 0.613 1 94.75 68 ALA B CA 1
ATOM 3514 C C . ALA B 1 68 ? 1.282 19.484 0.948 1 94.75 68 ALA B C 1
ATOM 3516 O O . ALA B 1 68 ? 0.649 19.625 1.996 1 94.75 68 ALA B O 1
ATOM 3517 N N . ASP B 1 69 ? 1.075 18.531 0.161 1 95.94 69 ASP B N 1
ATOM 3518 C CA . ASP B 1 69 ? -0.076 17.641 0.319 1 95.94 69 ASP B CA 1
ATOM 3519 C C . ASP B 1 69 ? 0.175 16.609 1.41 1 95.94 69 ASP B C 1
ATOM 3521 O O . ASP B 1 69 ? -0.76 15.953 1.881 1 95.94 69 ASP B O 1
ATOM 3525 N N . THR B 1 70 ? 1.405 16.438 1.813 1 97.12 70 THR B N 1
ATOM 3526 C CA . THR B 1 70 ? 1.739 15.359 2.746 1 97.12 70 THR B CA 1
ATOM 3527 C C . THR B 1 70 ? 1.645 15.852 4.188 1 97.12 70 THR B C 1
ATOM 3529 O O . THR B 1 70 ? 1.639 15.047 5.125 1 97.12 70 THR B O 1
ATOM 3532 N N . LEU B 1 71 ? 1.47 17.125 4.395 1 96.31 71 LEU B N 1
ATOM 3533 C CA . LEU B 1 71 ? 1.585 17.703 5.73 1 96.31 71 LEU B CA 1
ATOM 3534 C C . LEU B 1 71 ? 0.313 17.469 6.535 1 96.31 71 LEU B C 1
ATOM 3536 O O . LEU B 1 71 ? 0.377 17.031 7.691 1 96.31 71 LEU B O 1
ATOM 3540 N N . PHE B 1 72 ? -0.857 17.688 5.926 1 96.31 72 PHE B N 1
ATOM 3541 C CA . PHE B 1 72 ? -2.123 17.5 6.625 1 96.31 72 PHE B CA 1
ATOM 3542 C C . PHE B 1 72 ? -2.297 16.062 7.062 1 96.31 72 PHE B C 1
ATOM 3544 O O . PHE B 1 72 ? -2.562 15.781 8.234 1 96.31 72 PHE B O 1
ATOM 3551 N N . PRO B 1 73 ? -2.082 15.133 6.184 1 96.94 73 PRO B N 1
ATOM 3552 C CA . PRO B 1 73 ? -2.205 13.734 6.598 1 96.94 73 PRO B CA 1
ATOM 3553 C C . PRO B 1 73 ? -1.173 13.336 7.652 1 96.94 73 PRO B C 1
ATOM 3555 O O . PRO B 1 73 ? -1.445 12.477 8.5 1 96.94 73 PRO B O 1
ATOM 3558 N N . CYS B 1 74 ? -0.028 13.914 7.559 1 97.31 74 CYS B N 1
ATOM 3559 C CA . CYS B 1 74 ? 0.991 13.641 8.562 1 97.31 74 CYS B CA 1
ATOM 3560 C C . CYS B 1 74 ? 0.534 14.102 9.945 1 97.31 74 CYS B C 1
ATOM 3562 O O . CYS B 1 74 ? 0.769 13.414 10.938 1 97.31 74 CYS B O 1
ATOM 3564 N N . PHE B 1 75 ? -0.057 15.211 9.992 1 95.81 75 PHE B N 1
ATOM 3565 C CA . PHE B 1 75 ? -0.573 15.719 11.258 1 95.81 75 PHE B CA 1
ATOM 3566 C C . PHE B 1 75 ? -1.641 14.789 11.82 1 95.81 75 PHE B C 1
ATOM 3568 O O . PHE B 1 75 ? -1.65 14.5 13.023 1 95.81 75 PHE B O 1
ATOM 3575 N N . VAL B 1 76 ? -2.514 14.367 10.953 1 96.06 76 VAL B N 1
ATOM 3576 C CA . VAL B 1 76 ? -3.572 13.453 11.359 1 96.06 76 VAL B CA 1
ATOM 3577 C C . VAL B 1 76 ? -2.959 12.133 11.82 1 96.06 76 VAL B C 1
ATOM 3579 O O . VAL B 1 76 ? -3.398 11.547 12.812 1 96.06 76 VAL B O 1
ATOM 3582 N N . PHE B 1 77 ? -1.996 11.656 11.117 1 96.44 77 PHE B N 1
ATOM 3583 C CA . PHE B 1 77 ? -1.257 10.453 11.477 1 96.44 77 PHE B CA 1
ATOM 3584 C C . PHE B 1 77 ? -0.635 10.586 12.859 1 96.44 77 PHE B C 1
ATOM 3586 O O . PHE B 1 77 ? -0.687 9.648 13.656 1 96.44 77 PHE B O 1
ATOM 3593 N N . THR B 1 78 ? -0.053 11.688 13.148 1 94.31 78 THR B N 1
ATOM 3594 C CA . THR B 1 78 ? 0.592 11.945 14.43 1 94.31 78 THR B CA 1
ATOM 3595 C C . THR B 1 78 ? -0.434 11.961 15.562 1 94.31 78 THR B C 1
ATOM 3597 O O . THR B 1 78 ? -0.134 11.547 16.688 1 94.31 78 THR B O 1
ATOM 3600 N N . SER B 1 79 ? -1.583 12.484 15.258 1 91.5 79 SER B N 1
ATOM 3601 C CA . SER B 1 79 ? -2.652 12.438 16.25 1 91.5 79 SER B CA 1
ATOM 3602 C C . SER B 1 79 ? -2.994 11 16.625 1 91.5 79 SER B C 1
ATOM 3604 O O . SER B 1 79 ? -3.301 10.719 17.781 1 91.5 79 SER B O 1
ATOM 3606 N N . GLY B 1 80 ? -2.965 10.141 15.68 1 91.75 80 GLY B N 1
ATOM 3607 C CA . GLY B 1 80 ? -3.162 8.727 15.945 1 91.75 80 GLY B CA 1
ATOM 3608 C C . GLY B 1 80 ? -2.062 8.125 16.797 1 91.75 80 GLY B C 1
ATOM 3609 O O . GLY B 1 80 ? -2.338 7.355 17.719 1 91.75 80 GLY B O 1
ATOM 3610 N N . LEU B 1 81 ? -0.831 8.484 16.5 1 90.81 81 LEU B N 1
ATOM 3611 C CA . LEU B 1 81 ? 0.309 8.023 17.281 1 90.81 81 LEU B CA 1
ATOM 3612 C C . LEU B 1 81 ? 0.158 8.422 18.75 1 90.81 81 LEU B C 1
ATOM 3614 O O . LEU B 1 81 ? 0.387 7.602 19.641 1 90.81 81 LEU B O 1
ATOM 3618 N N . ALA B 1 82 ? -0.277 9.625 18.953 1 86.56 82 ALA B N 1
ATOM 3619 C CA . ALA B 1 82 ? -0.411 10.18 20.297 1 86.56 82 ALA B CA 1
ATOM 3620 C C . ALA B 1 82 ? -1.555 9.508 21.047 1 86.56 82 ALA B C 1
ATOM 3622 O O . ALA B 1 82 ? -1.452 9.273 22.25 1 86.56 82 ALA B O 1
ATOM 3623 N N . SER B 1 83 ? -2.572 9.242 20.359 1 83.81 83 SER B N 1
ATOM 3624 C CA . SER B 1 83 ? -3.734 8.625 20.984 1 83.81 83 SER B CA 1
ATOM 3625 C C . SER B 1 83 ? -3.414 7.215 21.484 1 83.81 83 SER B C 1
ATOM 3627 O O . SER B 1 83 ? -3.936 6.777 22.5 1 83.81 83 SER B O 1
ATOM 3629 N N . ALA B 1 84 ? -2.654 6.523 20.75 1 80.38 84 ALA B N 1
ATOM 3630 C CA . ALA B 1 84 ? -2.268 5.172 21.141 1 80.38 84 ALA B CA 1
ATOM 3631 C C . ALA B 1 84 ? -1.446 5.184 22.438 1 80.38 84 ALA B C 1
ATOM 3633 O O . ALA B 1 84 ? -1.606 4.312 23.297 1 80.38 84 ALA B O 1
ATOM 3634 N N . GLN B 1 85 ? -0.667 6.129 22.594 1 74.62 85 GLN B N 1
ATOM 3635 C CA . GLN B 1 85 ? 0.173 6.242 23.781 1 74.62 85 GLN B CA 1
ATOM 3636 C C . GLN B 1 85 ? -0.655 6.613 25.016 1 74.62 85 GLN B C 1
ATOM 3638 O O . GLN B 1 85 ? -0.392 6.129 26.109 1 74.62 85 GLN B O 1
ATOM 3643 N N . SER B 1 86 ? -1.669 7.375 24.766 1 72.31 86 SER B N 1
ATOM 3644 C CA . SER B 1 86 ? -2.535 7.797 25.859 1 72.31 86 SER B CA 1
ATOM 3645 C C . SER B 1 86 ? -3.414 6.648 26.344 1 72.31 86 SER B C 1
ATOM 3647 O O . SER B 1 86 ? -3.652 6.508 27.547 1 72.31 86 SER B O 1
ATOM 3649 N N . LYS B 1 87 ? -3.92 5.906 25.422 1 69.5 87 LYS B N 1
ATOM 3650 C CA . LYS B 1 87 ? -4.781 4.777 25.75 1 69.5 87 LYS B CA 1
ATOM 3651 C C . LYS B 1 87 ? -4.023 3.73 26.562 1 69.5 87 LYS B C 1
ATOM 3653 O O . LYS B 1 87 ? -4.609 3.051 27.422 1 69.5 87 LYS B O 1
ATOM 3658 N N . LYS B 1 88 ? -2.836 3.637 26.25 1 63.28 88 LYS B N 1
ATOM 3659 C CA . LYS B 1 88 ? -2.002 2.699 26.984 1 63.28 88 LYS B CA 1
ATOM 3660 C C . LYS B 1 88 ? -1.938 3.08 28.469 1 63.28 88 LYS B C 1
ATOM 3662 O O . LYS B 1 88 ? -1.877 2.209 29.344 1 63.28 88 LYS B O 1
ATOM 3667 N N . ASN B 1 89 ? -2.186 4.395 28.688 1 58.47 89 ASN B N 1
ATOM 3668 C CA . ASN B 1 89 ? -1.987 4.906 30.031 1 58.47 89 ASN B CA 1
ATOM 3669 C C . ASN B 1 89 ? -3.316 5.094 30.766 1 58.47 89 ASN B C 1
ATOM 3671 O O . ASN B 1 89 ? -3.348 5.176 32 1 58.47 89 ASN B O 1
ATOM 3675 N N . GLU B 1 90 ? -4.309 5.332 29.875 1 61.72 90 GLU B N 1
ATOM 3676 C CA . GLU B 1 90 ? -5.555 5.738 30.531 1 61.72 90 GLU B CA 1
ATOM 3677 C C . GLU B 1 90 ? -6.539 4.574 30.609 1 61.72 90 GLU B C 1
ATOM 3679 O O . GLU B 1 90 ? -6.73 3.846 29.641 1 61.72 90 GLU B O 1
ATOM 3684 N N . GLN B 1 91 ? -6.797 4.133 31.688 1 59.12 91 GLN B N 1
ATOM 3685 C CA . GLN B 1 91 ? -7.863 3.182 31.984 1 59.12 91 GLN B CA 1
ATOM 3686 C C . GLN B 1 91 ? -9.227 3.865 31.984 1 59.12 91 GLN B C 1
ATOM 3688 O O . GLN B 1 91 ? -10.047 3.611 32.875 1 59.12 91 GLN B O 1
ATOM 3693 N N . SER B 1 92 ? -9.297 4.938 31.266 1 61.19 92 SER B N 1
ATOM 3694 C CA . SER B 1 92 ? -10.578 5.617 31.422 1 61.19 92 SER B CA 1
ATOM 3695 C C . SER B 1 92 ? -11.703 4.848 30.734 1 61.19 92 SER B C 1
ATOM 3697 O O . SER B 1 92 ? -11.461 4.098 29.797 1 61.19 92 SER B O 1
ATOM 3699 N N . GLY B 1 93 ? -12.883 4.906 31.219 1 70.88 93 GLY B N 1
ATOM 3700 C CA . GLY B 1 93 ? -14.062 4.25 30.672 1 70.88 93 GLY B CA 1
ATOM 3701 C C . GLY B 1 93 ? -14.391 4.68 29.266 1 70.88 93 GLY B C 1
ATOM 3702 O O . GLY B 1 93 ? -14.008 5.766 28.828 1 70.88 93 GLY B O 1
ATOM 3703 N N . ARG B 1 94 ? -14.961 3.98 28.469 1 76.25 94 ARG B N 1
ATOM 3704 C CA . ARG B 1 94 ? -15.32 4.168 27.078 1 76.25 94 ARG B CA 1
ATOM 3705 C C . ARG B 1 94 ? -16.188 5.414 26.891 1 76.25 94 ARG B C 1
ATOM 3707 O O . ARG B 1 94 ? -15.953 6.203 25.969 1 76.25 94 ARG B O 1
ATOM 3714 N N . ASN B 1 95 ? -17.078 5.699 27.75 1 79.12 95 ASN B N 1
ATOM 3715 C CA . ASN B 1 95 ? -18 6.812 27.625 1 79.12 95 ASN B CA 1
ATOM 3716 C C . ASN B 1 95 ? -17.328 8.148 27.906 1 79.12 95 ASN B C 1
ATOM 3718 O O . ASN B 1 95 ? -17.625 9.156 27.266 1 79.12 95 ASN B O 1
ATOM 3722 N N . THR B 1 96 ? -16.5 8.133 28.766 1 77.94 96 THR B N 1
ATOM 3723 C CA . THR B 1 96 ? -15.789 9.359 29.109 1 77.94 96 THR B CA 1
ATOM 3724 C C . THR B 1 96 ? -14.867 9.789 27.969 1 77.94 96 THR B C 1
ATOM 3726 O O . THR B 1 96 ? -14.766 10.977 27.672 1 77.94 96 THR B O 1
ATOM 3729 N N . SER B 1 97 ? -14.359 8.867 27.375 1 84.75 97 SER B N 1
ATOM 3730 C CA . SER B 1 97 ? -13.484 9.164 26.25 1 84.75 97 SER B CA 1
ATOM 3731 C C . SER B 1 97 ? -14.266 9.75 25.078 1 84.75 97 SER B C 1
ATOM 3733 O O . SER B 1 97 ? -13.805 10.688 24.422 1 84.75 97 SER B O 1
ATOM 3735 N N . LEU B 1 98 ? -15.461 9.227 24.859 1 89.81 98 LEU B N 1
ATOM 3736 C CA . LEU B 1 98 ? -16.297 9.695 23.766 1 89.81 98 LEU B CA 1
ATOM 3737 C C . LEU B 1 98 ? -16.766 11.125 24.016 1 89.81 98 LEU B C 1
ATOM 3739 O O . LEU B 1 98 ? -16.781 11.945 23.094 1 89.81 98 LEU B O 1
ATOM 3743 N N . LYS B 1 99 ? -17.156 11.43 25.203 1 91.06 99 LYS B N 1
ATOM 3744 C CA . LYS B 1 99 ? -17.625 12.773 25.531 1 91.06 99 LYS B CA 1
ATOM 3745 C C . LYS B 1 99 ? -16.484 13.789 25.406 1 91.06 99 LYS B C 1
ATOM 3747 O O . LYS B 1 99 ? -16.688 14.891 24.875 1 91.06 99 LYS B O 1
ATOM 3752 N N . ARG B 1 100 ? -15.375 13.445 25.812 1 88.25 100 ARG B N 1
ATOM 3753 C CA . ARG B 1 100 ? -14.219 14.328 25.719 1 88.25 100 ARG B CA 1
ATOM 3754 C C . ARG B 1 100 ? -13.852 14.602 24.266 1 88.25 100 ARG B C 1
ATOM 3756 O O . ARG B 1 100 ? -13.531 15.734 23.906 1 88.25 100 ARG B O 1
ATOM 3763 N N . THR B 1 101 ? -13.906 13.609 23.5 1 91.25 101 THR B N 1
ATOM 3764 C CA . THR B 1 101 ? -13.555 13.758 22.094 1 91.25 101 THR B CA 1
ATOM 3765 C C . THR B 1 101 ? -14.617 14.555 21.344 1 91.25 101 THR B C 1
ATOM 3767 O O . THR B 1 101 ? -14.305 15.312 20.422 1 91.25 101 THR B O 1
ATOM 3770 N N . LEU B 1 102 ? -15.859 14.375 21.766 1 93.81 102 LEU B N 1
ATOM 3771 C CA . LEU B 1 102 ? -16.938 15.133 21.156 1 93.81 102 LEU B CA 1
ATOM 3772 C C . LEU B 1 102 ? -16.797 16.625 21.422 1 93.81 102 LEU B C 1
ATOM 3774 O O . LEU B 1 102 ? -16.953 17.453 20.531 1 93.81 102 LEU B O 1
ATOM 3778 N N . ILE B 1 103 ? -16.469 16.953 22.594 1 93.75 103 ILE B N 1
ATOM 3779 C CA . ILE B 1 103 ? -16.281 18.359 22.969 1 93.75 103 ILE B CA 1
ATOM 3780 C C . ILE B 1 103 ? -15.086 18.938 22.203 1 93.75 103 ILE B C 1
ATOM 3782 O O . ILE B 1 103 ? -15.148 20.062 21.703 1 93.75 103 ILE B O 1
ATOM 3786 N N . ARG B 1 104 ? -14.078 18.203 22.125 1 89.88 104 ARG B N 1
ATOM 3787 C CA . ARG B 1 104 ? -12.898 18.641 21.375 1 89.88 104 ARG B CA 1
ATOM 3788 C C . ARG B 1 104 ? -13.242 18.844 19.906 1 89.88 104 ARG B C 1
ATOM 3790 O O . ARG B 1 104 ? -12.781 19.812 19.297 1 89.88 104 ARG B O 1
ATOM 3797 N N . ALA B 1 105 ? -14.023 17.953 19.391 1 94.06 105 ALA B N 1
ATOM 3798 C CA . ALA B 1 105 ? -14.422 18.047 17.984 1 94.06 105 ALA B CA 1
ATOM 3799 C C . ALA B 1 105 ? -15.25 19.297 17.734 1 94.06 105 ALA B C 1
ATOM 3801 O O . ALA B 1 105 ? -15.062 19.984 16.719 1 94.06 105 ALA B O 1
ATOM 3802 N N . ILE B 1 106 ? -16.109 19.578 18.656 1 94.81 106 ILE B N 1
ATOM 3803 C CA . ILE B 1 106 ? -16.953 20.766 18.531 1 94.81 106 ILE B CA 1
ATOM 3804 C C . ILE B 1 106 ? -16.094 22.016 18.625 1 94.81 106 ILE B C 1
ATOM 3806 O O . ILE B 1 106 ? -16.25 22.953 17.828 1 94.81 106 ILE B O 1
ATOM 3810 N N . LYS B 1 107 ? -15.18 22.047 19.5 1 93.62 107 LYS B N 1
ATOM 3811 C CA . LYS B 1 107 ? -14.281 23.188 19.656 1 93.62 107 LYS B CA 1
ATOM 3812 C C . LYS B 1 107 ? -13.43 23.391 18.406 1 93.62 107 LYS B C 1
ATOM 3814 O O . LYS B 1 107 ? -13.281 24.516 17.922 1 93.62 107 LYS B O 1
ATOM 3819 N N . LEU B 1 108 ? -12.914 22.359 17.859 1 93.25 108 LEU B N 1
ATOM 3820 C CA . LEU B 1 108 ? -12.07 22.453 16.688 1 93.25 108 LEU B CA 1
ATOM 3821 C C . LEU B 1 108 ? -12.867 22.938 15.477 1 93.25 108 LEU B C 1
ATOM 3823 O O . LEU B 1 108 ? -12.367 23.703 14.664 1 93.25 108 LEU B O 1
ATOM 3827 N N . ASN B 1 109 ? -14.109 22.422 15.406 1 93.75 109 ASN B N 1
ATOM 3828 C CA . ASN B 1 109 ? -14.969 22.859 14.305 1 93.75 109 ASN B CA 1
ATOM 3829 C C . ASN B 1 109 ? -15.273 24.344 14.398 1 93.75 109 ASN B C 1
ATOM 3831 O O . ASN B 1 109 ? -15.234 25.047 13.383 1 93.75 109 ASN B O 1
ATOM 3835 N N . LEU B 1 110 ? -15.555 24.812 15.562 1 93.19 110 LEU B N 1
ATOM 3836 C CA . LEU B 1 110 ? -15.867 26.219 15.758 1 93.19 110 LEU B CA 1
ATOM 3837 C C . LEU B 1 110 ? -14.648 27.094 15.484 1 93.19 110 LEU B C 1
ATOM 3839 O O . LEU B 1 110 ? -14.758 28.141 14.852 1 93.19 110 LEU B O 1
ATOM 3843 N N . ILE B 1 111 ? -13.523 26.688 15.922 1 91.31 111 ILE B N 1
ATOM 3844 C CA . ILE B 1 111 ? -12.289 27.422 15.695 1 91.31 111 ILE B CA 1
ATOM 3845 C C . ILE B 1 111 ? -11.961 27.438 14.203 1 91.3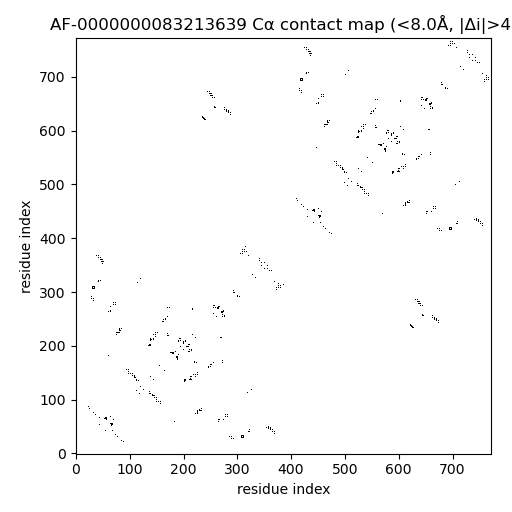1 111 ILE B C 1
ATOM 3847 O O . ILE B 1 111 ? -11.484 28.438 13.672 1 91.31 111 ILE B O 1
ATOM 3851 N N . GLY B 1 112 ? -12.203 26.328 13.555 1 91.81 112 GLY B N 1
ATOM 3852 C CA . GLY B 1 112 ? -11.961 26.25 12.125 1 91.81 112 GLY B CA 1
ATOM 3853 C C . GLY B 1 112 ? -12.828 27.203 11.32 1 91.81 112 GLY B C 1
ATOM 3854 O O . GLY B 1 112 ? -12.352 27.844 10.383 1 91.81 112 GLY B O 1
ATOM 3855 N N . ILE B 1 113 ? -14.062 27.281 11.703 1 90.25 113 ILE B N 1
ATOM 3856 C CA . ILE B 1 113 ? -14.984 28.188 11.031 1 90.25 113 ILE B CA 1
ATOM 3857 C C . ILE B 1 113 ? -14.555 29.641 11.281 1 90.25 113 ILE B C 1
ATOM 3859 O O . ILE B 1 113 ? -14.57 30.453 10.359 1 90.25 113 ILE B O 1
ATOM 3863 N N . ALA B 1 114 ? -14.141 29.906 12.477 1 86.94 114 ALA B N 1
ATOM 3864 C CA . ALA B 1 114 ? -13.672 31.234 12.812 1 86.94 114 ALA B CA 1
ATOM 3865 C C . ALA B 1 114 ? -12.391 31.578 12.055 1 86.94 114 ALA B C 1
ATOM 3867 O O . ALA B 1 114 ? -12.219 32.719 11.602 1 86.94 114 ALA B O 1
ATOM 3868 N N . TYR B 1 115 ? -11.578 30.641 11.922 1 85 115 TYR B N 1
ATOM 3869 C CA . TYR B 1 115 ? -10.305 30.812 11.227 1 85 115 TYR B CA 1
ATOM 3870 C C . TYR B 1 115 ? -10.523 31.141 9.758 1 85 115 TYR B C 1
ATOM 3872 O O . TYR B 1 115 ? -9.875 32.031 9.219 1 85 115 TYR B O 1
ATOM 3880 N N . ASN B 1 116 ? -11.43 30.516 9.125 1 84.88 116 ASN B N 1
ATOM 3881 C CA . ASN B 1 116 ? -11.648 30.688 7.688 1 84.88 116 ASN B CA 1
ATOM 3882 C C . ASN B 1 116 ? -12.43 31.953 7.391 1 84.88 116 ASN B C 1
ATOM 3884 O O . ASN B 1 116 ? -12.312 32.531 6.301 1 84.88 116 ASN B O 1
ATOM 3888 N N . ASN B 1 117 ? -13.188 32.406 8.312 1 84.38 117 ASN B N 1
ATOM 3889 C CA . ASN B 1 117 ? -14.102 33.531 8 1 84.38 117 ASN B CA 1
ATOM 3890 C C . ASN B 1 117 ? -13.727 34.781 8.758 1 84.38 117 ASN B C 1
ATOM 3892 O O . ASN B 1 117 ? -13.711 35.875 8.18 1 84.38 117 ASN B O 1
ATOM 3896 N N . LEU B 1 118 ? -13.367 34.656 9.93 1 77.88 118 LEU B N 1
ATOM 3897 C CA . LEU B 1 118 ? -13.156 35.844 10.758 1 77.88 118 LEU B CA 1
ATOM 3898 C C . LEU B 1 118 ? -11.805 36.5 10.469 1 77.88 118 LEU B C 1
ATOM 3900 O O . LEU B 1 118 ? -11.695 37.719 10.359 1 77.88 118 LEU B O 1
ATOM 3904 N N . ILE B 1 119 ? -10.812 35.719 10.25 1 71.94 119 ILE B N 1
ATOM 3905 C CA . ILE B 1 119 ? -9.453 36.219 10.117 1 71.94 119 ILE B CA 1
ATOM 3906 C C . ILE B 1 119 ? -9.328 37.031 8.82 1 71.94 119 ILE B C 1
ATOM 3908 O O . ILE B 1 119 ? -8.891 38.188 8.836 1 71.94 119 ILE B O 1
ATOM 3912 N N . PRO B 1 120 ? -9.789 36.5 7.762 1 71.88 120 PRO B N 1
ATOM 3913 C CA . PRO B 1 120 ? -9.68 37.281 6.527 1 71.88 120 PRO B CA 1
ATOM 3914 C C . PRO B 1 120 ? -10.578 38.5 6.535 1 71.88 120 PRO B C 1
ATOM 3916 O O . PRO B 1 120 ? -10.234 39.531 5.945 1 71.88 120 PRO B O 1
ATOM 3919 N N . ARG B 1 121 ? -11.617 38.469 7.137 1 73.69 121 ARG B N 1
ATOM 3920 C CA . ARG B 1 121 ? -12.547 39.594 7.168 1 73.69 121 ARG B CA 1
ATOM 3921 C C . ARG B 1 121 ? -12.031 40.719 8.078 1 73.69 121 ARG B C 1
ATOM 3923 O O . ARG B 1 121 ? -12.219 41.906 7.789 1 73.69 121 ARG B O 1
ATOM 3930 N N . LEU B 1 122 ? -11.453 40.281 9.102 1 70.75 122 LEU B N 1
ATOM 3931 C CA . LEU B 1 122 ? -10.859 41.25 9.992 1 70.75 122 LEU B CA 1
ATOM 3932 C C . LEU B 1 122 ? -9.68 41.938 9.32 1 70.75 122 LEU B C 1
ATOM 3934 O O . LEU B 1 122 ? -9.406 43.125 9.586 1 70.75 122 LEU B O 1
ATOM 3938 N N . ALA B 1 123 ? -9.055 41.188 8.445 1 64.25 123 ALA B N 1
ATOM 3939 C CA . ALA B 1 123 ? -7.922 41.75 7.711 1 64.25 123 ALA B CA 1
ATOM 3940 C C . ALA B 1 123 ? -8.391 42.594 6.547 1 64.25 123 ALA B C 1
ATOM 3942 O O . ALA B 1 123 ? -7.582 43.25 5.883 1 64.25 123 ALA B O 1
ATOM 3943 N N . GLY B 1 124 ? -9.664 42.781 6.406 1 61.34 124 GLY B N 1
ATOM 3944 C CA . GLY B 1 124 ? -10.227 43.656 5.391 1 61.34 124 GLY B CA 1
ATOM 3945 C C . GLY B 1 124 ? -10.242 43.031 4.008 1 61.34 124 GLY B C 1
ATOM 3946 O O . GLY B 1 124 ? -10.398 43.719 3.008 1 61.34 124 GLY B O 1
ATOM 3947 N N . LEU B 1 125 ? -9.844 41.812 3.904 1 57.72 125 LEU B N 1
ATOM 3948 C CA . LEU B 1 125 ? -9.695 41.188 2.584 1 57.72 125 LEU B CA 1
ATOM 3949 C C . LEU B 1 125 ? -11.047 40.844 1.984 1 57.72 125 LEU B C 1
ATOM 3951 O O . LEU B 1 125 ? -11.18 40.719 0.766 1 57.72 125 LEU B O 1
ATOM 3955 N N . HIS B 1 126 ? -12 40.469 2.818 1 58.03 126 HIS B N 1
ATOM 3956 C CA . HIS B 1 126 ? -13.336 40.219 2.283 1 58.03 126 HIS B CA 1
ATOM 3957 C C . HIS B 1 126 ? -14.266 41.406 2.537 1 58.03 126 HIS B C 1
ATOM 3959 O O . HIS B 1 126 ? -14.305 41.938 3.643 1 58.03 126 HIS B O 1
ATOM 3965 N N . GLY B 1 127 ? -14.5 42.188 1.634 1 54.41 127 GLY B N 1
ATOM 3966 C CA . GLY B 1 127 ? -15.352 43.344 1.69 1 54.41 127 GLY B CA 1
ATOM 3967 C C . GLY B 1 127 ? -16.688 43.094 2.369 1 54.41 127 GLY B C 1
ATOM 3968 O O . GLY B 1 127 ? -17.453 44.031 2.607 1 54.41 127 GLY B O 1
ATOM 3969 N N . ASP B 1 128 ? -17 41.875 2.377 1 58.75 128 ASP B N 1
ATOM 3970 C CA . ASP B 1 128 ? -18.344 41.719 2.908 1 58.75 128 ASP B CA 1
ATOM 3971 C C . ASP B 1 128 ? -18.344 41.719 4.434 1 58.75 128 ASP B C 1
ATOM 3973 O O . ASP B 1 128 ? -17.344 41.344 5.055 1 58.75 128 ASP B O 1
ATOM 3977 N N . GLY B 1 129 ? -19.094 42.469 5.055 1 57.12 129 GLY B N 1
ATOM 3978 C CA . GLY B 1 129 ? -19.266 42.719 6.48 1 57.12 129 GLY B CA 1
ATOM 3979 C C . GLY B 1 129 ? -19 41.5 7.324 1 57.12 129 GLY B C 1
ATOM 3980 O O . GLY B 1 129 ? -19.047 40.344 6.824 1 57.12 129 GLY B O 1
ATOM 3981 N N . LEU B 1 130 ? -18.25 41.594 8.477 1 59.75 130 LEU B N 1
ATOM 3982 C CA . LEU B 1 130 ? -17.906 40.594 9.492 1 59.75 130 LEU B CA 1
ATOM 3983 C C . LEU B 1 130 ? -19.078 39.656 9.742 1 59.75 130 LEU B C 1
ATOM 3985 O O . LEU B 1 130 ? -18.875 38.469 10.023 1 59.75 130 LEU B O 1
ATOM 3989 N N . LEU B 1 131 ? -20.344 40.188 9.43 1 62.38 131 LEU B N 1
ATOM 3990 C CA . LEU B 1 131 ? -21.516 39.469 9.914 1 62.38 131 LEU B CA 1
ATOM 3991 C C . LEU B 1 131 ? -22.297 38.844 8.758 1 62.38 131 LEU B C 1
ATOM 3993 O O . LEU B 1 131 ? -23.469 38.469 8.914 1 62.38 131 LEU B O 1
ATOM 3997 N N . ASN B 1 132 ? -21.75 38.781 7.586 1 66.88 132 ASN B N 1
ATOM 3998 C CA . ASN B 1 132 ? -22.531 38.125 6.543 1 66.88 132 ASN B CA 1
ATOM 3999 C C . ASN B 1 132 ? -22.406 36.594 6.629 1 66.88 132 ASN B C 1
ATOM 4001 O O . ASN B 1 132 ? -21.562 36 5.957 1 66.88 132 ASN B O 1
ATOM 4005 N N . LEU B 1 133 ? -23.125 36 7.473 1 75.12 133 LEU B N 1
ATOM 4006 C CA . LEU B 1 133 ? -23.156 34.594 7.789 1 75.12 133 LEU B CA 1
ATOM 4007 C C . LEU B 1 133 ? -23.594 33.75 6.574 1 75.12 133 LEU B C 1
ATOM 4009 O O . LEU B 1 133 ? -23.391 32.562 6.543 1 75.12 133 LEU B O 1
ATOM 4013 N N . LYS B 1 134 ? -24.016 34.375 5.535 1 78.06 134 LYS B N 1
ATOM 4014 C CA . LYS B 1 134 ? -24.547 33.656 4.379 1 78.06 134 LYS B CA 1
ATOM 4015 C C . LYS B 1 134 ? -23.422 33.125 3.492 1 78.06 134 LYS B C 1
ATOM 4017 O O . LYS B 1 134 ? -23.641 32.219 2.686 1 78.06 134 LYS B O 1
ATOM 4022 N N . THR B 1 135 ? -22.266 33.562 3.785 1 79.88 135 THR B N 1
ATOM 4023 C CA . THR B 1 135 ? -21.188 33.125 2.891 1 79.88 135 THR B CA 1
ATOM 4024 C C . THR B 1 135 ? -20.062 32.469 3.674 1 79.88 135 THR B C 1
ATOM 4026 O O . THR B 1 135 ? -18.969 32.312 3.15 1 79.88 135 THR B O 1
ATOM 4029 N N . TYR B 1 136 ? -20.328 32.031 4.84 1 85.25 136 TYR B N 1
ATOM 4030 C CA . TYR B 1 136 ? -19.297 31.438 5.688 1 85.25 136 TYR B CA 1
ATOM 4031 C C . TYR B 1 136 ? -18.906 30.047 5.195 1 85.25 136 TYR B C 1
ATOM 4033 O O . TYR B 1 136 ? -19.781 29.203 4.938 1 85.25 136 TYR B O 1
ATOM 4041 N N . ARG B 1 137 ? -17.641 29.906 4.98 1 88.62 137 ARG B N 1
ATOM 4042 C CA . ARG B 1 137 ? -17.156 28.562 4.691 1 88.62 137 ARG B CA 1
ATOM 4043 C C . ARG B 1 137 ? -17.172 27.688 5.941 1 88.62 137 ARG B C 1
ATOM 4045 O O . ARG B 1 137 ? -16.516 28 6.938 1 88.62 137 ARG B O 1
ATOM 4052 N N . ILE B 1 138 ? -17.844 26.594 5.918 1 90.25 138 ILE B N 1
ATOM 4053 C CA . ILE B 1 138 ? -18.078 25.766 7.105 1 90.25 138 ILE B CA 1
ATOM 4054 C C . ILE B 1 138 ? -17.016 24.672 7.188 1 90.25 138 ILE B C 1
ATOM 4056 O O . ILE B 1 138 ? -16.359 24.5 8.219 1 90.25 138 ILE B O 1
ATOM 4060 N N . PRO B 1 139 ? -16.875 23.922 6.066 1 92.94 139 PRO B N 1
ATOM 4061 C CA . PRO B 1 139 ? -15.805 22.922 6.16 1 92.94 139 PRO B CA 1
ATOM 4062 C C . PRO B 1 139 ? -14.422 23.547 6.344 1 92.94 139 PRO B C 1
ATOM 4064 O O . PRO B 1 139 ? -14.125 24.594 5.758 1 92.94 139 PRO B O 1
ATOM 4067 N N . SER B 1 140 ? -13.672 23 7.266 1 92.69 140 SER B N 1
ATOM 4068 C CA . SER B 1 140 ? -12.328 23.5 7.559 1 92.69 140 SER B CA 1
ATOM 4069 C C . SER B 1 140 ? -11.383 22.344 7.887 1 92.69 140 SER B C 1
ATOM 4071 O O . SER B 1 140 ? -11.82 21.234 8.172 1 92.69 140 SER B O 1
ATOM 4073 N N . VAL B 1 141 ? -10.125 22.609 7.793 1 93.38 141 VAL B N 1
ATOM 4074 C CA . VAL B 1 141 ? -9.094 21.641 8.109 1 93.38 141 VAL B CA 1
ATOM 4075 C C . VAL B 1 141 ? -9.219 21.203 9.57 1 93.38 141 VAL B C 1
ATOM 4077 O O . VAL B 1 141 ? -9.195 20.016 9.883 1 93.38 141 VAL B O 1
ATOM 4080 N N . LEU B 1 142 ? -9.359 22.203 10.461 1 93.44 142 LEU B N 1
ATOM 4081 C CA . LEU B 1 142 ? -9.492 21.922 11.883 1 93.44 142 LEU B CA 1
ATOM 4082 C C . LEU B 1 142 ? -10.773 21.141 12.164 1 93.44 142 LEU B C 1
ATOM 4084 O O . LEU B 1 142 ? -10.797 20.25 13.008 1 93.44 142 LEU B O 1
ATOM 4088 N N . GLY B 1 143 ? -11.828 21.484 11.453 1 94.94 143 GLY B N 1
ATOM 4089 C CA . GLY B 1 143 ? -13.062 20.734 11.578 1 94.94 143 GLY B CA 1
ATOM 4090 C C . GLY B 1 143 ? -12.922 19.281 11.141 1 94.94 143 GLY B C 1
ATOM 4091 O O . GLY B 1 143 ? -13.461 18.391 11.789 1 94.94 143 GLY B O 1
ATOM 4092 N N . THR B 1 144 ? -12.219 19.078 10.078 1 96.25 144 THR B N 1
ATOM 4093 C CA . THR B 1 144 ? -11.961 17.734 9.57 1 96.25 144 THR B CA 1
ATOM 4094 C C . THR B 1 144 ? -11.195 16.906 10.602 1 96.25 144 THR B C 1
ATOM 4096 O O . THR B 1 144 ? -11.492 15.734 10.797 1 96.25 144 THR B O 1
ATOM 4099 N N . ILE B 1 145 ? -10.242 17.516 11.227 1 94.69 145 ILE B N 1
ATOM 4100 C CA . ILE B 1 145 ? -9.461 16.844 12.258 1 94.69 145 ILE B CA 1
ATOM 4101 C C . ILE B 1 145 ? -10.383 16.453 13.422 1 94.69 145 ILE B C 1
ATOM 4103 O O . ILE B 1 145 ? -10.281 15.344 13.953 1 94.69 145 ILE B O 1
ATOM 4107 N N . GLY B 1 146 ? -11.219 17.375 13.805 1 94.94 146 GLY B N 1
ATOM 4108 C CA . GLY B 1 146 ? -12.164 17.109 14.875 1 94.94 146 GLY B CA 1
ATOM 4109 C C . GLY B 1 146 ? -13.094 15.945 14.57 1 94.94 146 GLY B C 1
ATOM 4110 O O . GLY B 1 146 ? -13.266 15.039 15.391 1 94.94 146 GLY B O 1
ATOM 4111 N N . ILE B 1 147 ? -13.68 15.969 13.414 1 96.19 147 ILE B N 1
ATOM 4112 C CA . ILE B 1 147 ? -14.594 14.914 12.992 1 96.19 147 ILE B CA 1
ATOM 4113 C C . ILE B 1 147 ? -13.852 13.586 12.93 1 96.19 147 ILE B C 1
ATOM 4115 O O . ILE B 1 147 ? -14.359 12.555 13.383 1 96.19 147 ILE B O 1
ATOM 4119 N N . SER B 1 148 ? -12.688 13.602 12.367 1 95.81 148 SER B N 1
ATOM 4120 C CA . SER B 1 148 ? -11.875 12.391 12.242 1 95.81 148 SER B CA 1
ATOM 4121 C C . SER B 1 148 ? -11.57 11.797 13.617 1 95.81 148 SER B C 1
ATOM 4123 O O . SER B 1 148 ? -11.594 10.578 13.789 1 95.81 148 SER B O 1
ATOM 4125 N N . SER B 1 149 ? -11.234 12.656 14.586 1 93.56 149 SER B N 1
ATOM 4126 C CA . SER B 1 149 ? -10.945 12.172 15.93 1 93.56 149 SER B CA 1
ATOM 4127 C C . SER B 1 149 ? -12.156 11.492 16.547 1 93.56 149 SER B C 1
ATOM 4129 O O . SER B 1 149 ? -12.023 10.5 17.266 1 93.56 149 SER B O 1
ATOM 4131 N N . LEU B 1 150 ? -13.266 12.016 16.281 1 94.62 150 LEU B N 1
ATOM 4132 C CA . LEU B 1 150 ? -14.508 11.438 16.781 1 94.62 150 LEU B CA 1
ATOM 4133 C C . LEU B 1 150 ? -14.742 10.062 16.156 1 94.62 150 LEU B C 1
ATOM 4135 O O . LEU B 1 150 ? -15.109 9.117 16.875 1 94.62 150 LEU B O 1
ATOM 4139 N N . VAL B 1 151 ? -14.555 9.922 14.922 1 96.44 151 VAL B N 1
ATOM 4140 C CA . VAL B 1 151 ? -14.734 8.648 14.227 1 96.44 151 VAL B CA 1
ATOM 4141 C C . VAL B 1 151 ? -13.734 7.621 14.758 1 96.44 151 VAL B C 1
ATOM 4143 O O . VAL B 1 151 ? -14.086 6.457 14.961 1 96.44 151 VAL B O 1
ATOM 4146 N N . CYS B 1 152 ? -12.531 8.016 14.969 1 94.88 152 CYS B N 1
ATOM 4147 C CA . CYS B 1 152 ? -11.5 7.113 15.469 1 94.88 152 CYS B CA 1
ATOM 4148 C C . CYS B 1 152 ? -11.867 6.578 16.859 1 94.88 152 CYS B C 1
ATOM 4150 O O . CYS B 1 152 ? -11.555 5.434 17.188 1 94.88 152 CYS B O 1
ATOM 4152 N N . THR B 1 153 ? -12.5 7.402 17.672 1 92.88 153 THR B N 1
ATOM 4153 C CA . THR B 1 153 ? -12.883 6.996 19.016 1 92.88 153 THR B CA 1
ATOM 4154 C C . THR B 1 153 ? -13.961 5.914 18.969 1 92.88 153 THR B C 1
ATOM 4156 O O . THR B 1 153 ? -14.086 5.113 19.906 1 92.88 153 THR B O 1
ATOM 4159 N N . LEU B 1 154 ? -14.703 5.836 17.875 1 93.44 154 LEU B N 1
ATOM 4160 C CA . LEU B 1 154 ? -15.758 4.836 17.719 1 93.44 154 LEU B CA 1
ATOM 4161 C C . LEU B 1 154 ? -15.164 3.436 17.609 1 93.44 154 LEU B C 1
ATOM 4163 O O . LEU B 1 154 ? -15.797 2.455 18 1 93.44 154 LEU B O 1
ATOM 4167 N N . GLU B 1 155 ? -13.953 3.312 17.031 1 91.75 155 GLU B N 1
ATOM 4168 C CA . GLU B 1 155 ? -13.305 2.008 16.953 1 91.75 155 GLU B CA 1
ATOM 4169 C C . GLU B 1 155 ? -13.102 1.405 18.328 1 91.75 155 GLU B C 1
ATOM 4171 O O . GLU B 1 155 ? -13.383 0.225 18.547 1 91.75 155 GLU B O 1
ATOM 4176 N N . SER B 1 156 ? -12.57 2.227 19.25 1 86.44 156 SER B N 1
ATOM 4177 C CA . SER B 1 156 ? -12.328 1.78 20.609 1 86.44 156 SER B CA 1
ATOM 4178 C C . SER B 1 156 ? -13.633 1.569 21.359 1 86.44 156 SER B C 1
ATOM 4180 O O . SER B 1 156 ? -13.742 0.666 22.203 1 86.44 156 SER B O 1
ATOM 4182 N N . TYR B 1 157 ? -14.578 2.443 21.047 1 88.38 157 TYR B N 1
ATOM 4183 C CA . TYR B 1 157 ? -15.867 2.363 21.719 1 88.38 157 TYR B CA 1
ATOM 4184 C C . TYR B 1 157 ? -16.562 1.049 21.391 1 88.38 157 TYR B C 1
ATOM 4186 O O . TYR B 1 157 ? -17.125 0.396 22.281 1 88.38 157 TYR B O 1
ATOM 4194 N N . TRP B 1 158 ? -16.5 0.542 20.156 1 91.25 158 TRP B N 1
ATOM 4195 C CA . TRP B 1 158 ? -17.172 -0.681 19.734 1 91.25 158 TRP B CA 1
ATOM 4196 C C . TRP B 1 158 ? -16.219 -1.87 19.781 1 91.25 158 TRP B C 1
ATOM 4198 O O . TRP B 1 158 ? -16.578 -2.984 19.391 1 91.25 158 TRP B O 1
ATOM 4208 N N . ILE B 1 159 ? -15 -1.742 20.109 1 89.19 159 ILE B N 1
ATOM 4209 C CA . ILE B 1 159 ? -13.977 -2.766 20.297 1 89.19 159 ILE B CA 1
ATOM 4210 C C . ILE B 1 159 ? -13.805 -3.557 19 1 89.19 159 ILE B C 1
ATOM 4212 O O . ILE B 1 159 ? -13.797 -4.789 19.016 1 89.19 159 ILE B O 1
ATOM 4216 N N . ILE B 1 160 ? -13.695 -2.824 18.016 1 91.88 160 ILE B N 1
ATOM 4217 C CA . ILE B 1 160 ? -13.453 -3.447 16.719 1 91.88 160 ILE B CA 1
ATOM 4218 C C . ILE B 1 160 ? -11.969 -3.785 16.578 1 91.88 160 ILE B C 1
ATOM 4220 O O . ILE B 1 160 ? -11.109 -2.928 16.797 1 91.88 160 ILE B O 1
ATOM 4224 N N . LYS B 1 161 ? -11.656 -5 16.25 1 89.75 161 LYS B N 1
ATOM 4225 C CA . LYS B 1 161 ? -10.273 -5.422 16.094 1 89.75 161 LYS B CA 1
ATOM 4226 C C . LYS B 1 161 ? -9.633 -4.77 14.867 1 89.75 161 LYS B C 1
ATOM 4228 O O . LYS B 1 161 ? -10.242 -4.707 13.797 1 89.75 161 LYS B O 1
ATOM 4233 N N . PRO B 1 162 ? -8.492 -4.242 15.062 1 89.62 162 PRO B N 1
ATOM 4234 C CA . PRO B 1 162 ? -7.777 -3.695 13.906 1 89.62 162 PRO B CA 1
ATOM 4235 C C . PRO B 1 162 ? -7.379 -4.77 12.891 1 89.62 162 PRO B C 1
ATOM 4237 O O . PRO B 1 162 ? -7.102 -5.91 13.281 1 89.62 162 PRO B O 1
ATOM 4240 N N . PRO B 1 163 ? -7.406 -4.422 11.555 1 92.94 163 PRO B N 1
ATOM 4241 C CA . PRO B 1 163 ? -7.75 -3.156 10.898 1 92.94 163 PRO B CA 1
ATOM 4242 C C . PRO B 1 163 ? -9.102 -3.209 10.188 1 92.94 163 PRO B C 1
ATOM 4244 O O . PRO B 1 163 ? -9.227 -2.709 9.062 1 92.94 163 PRO B O 1
ATOM 4247 N N . ILE B 1 164 ? -10.07 -3.824 10.852 1 95.56 164 ILE B N 1
ATOM 4248 C CA . ILE B 1 164 ? -11.375 -4.039 10.25 1 95.56 164 ILE B CA 1
ATOM 4249 C C . ILE B 1 164 ? -12.07 -2.699 10.023 1 95.56 164 ILE B C 1
ATOM 4251 O O . ILE B 1 164 ? -12.656 -2.465 8.961 1 95.56 164 ILE B O 1
ATOM 4255 N N . PHE B 1 165 ? -11.945 -1.828 11 1 96.69 165 PHE B N 1
ATOM 4256 C CA . PHE B 1 165 ? -12.68 -0.566 10.961 1 96.69 165 PHE B CA 1
ATOM 4257 C C . PHE B 1 165 ? -12.195 0.303 9.805 1 96.69 165 PHE B C 1
ATOM 4259 O O . PHE B 1 165 ? -13 0.795 9.016 1 96.69 165 PHE B O 1
ATOM 4266 N N . PRO B 1 166 ? -10.922 0.55 9.633 1 97.69 166 PRO B N 1
ATOM 4267 C CA . PRO B 1 166 ? -10.477 1.343 8.484 1 97.69 166 PRO B CA 1
ATOM 4268 C C . PRO B 1 166 ? -10.836 0.696 7.148 1 97.69 166 PRO B C 1
ATOM 4270 O O . PRO B 1 166 ? -11.078 1.398 6.164 1 97.69 166 PRO B O 1
ATOM 4273 N N . ALA B 1 167 ? -10.844 -0.609 7.105 1 98.06 167 ALA B N 1
ATOM 4274 C CA . ALA B 1 167 ? -11.266 -1.292 5.883 1 98.06 167 ALA B CA 1
ATOM 4275 C C . ALA B 1 167 ? -12.711 -0.967 5.539 1 98.06 167 ALA B C 1
ATOM 4277 O O . ALA B 1 167 ? -13.039 -0.708 4.379 1 98.06 167 ALA B O 1
ATOM 4278 N N . ILE B 1 168 ? -13.508 -0.965 6.527 1 98.06 168 ILE B N 1
ATOM 4279 C CA . ILE B 1 168 ? -14.922 -0.665 6.336 1 98.06 168 ILE B CA 1
ATOM 4280 C C . ILE B 1 168 ? -15.086 0.788 5.895 1 98.06 168 ILE B C 1
ATOM 4282 O O . ILE B 1 168 ? -15.852 1.08 4.973 1 98.06 168 ILE B O 1
ATOM 4286 N N . LEU B 1 169 ? -14.383 1.681 6.566 1 98.56 169 LEU B N 1
ATOM 4287 C CA . LEU B 1 169 ? -14.453 3.096 6.223 1 98.56 169 LEU B CA 1
ATOM 4288 C C . LEU B 1 169 ? -14.008 3.33 4.785 1 98.56 169 LEU B C 1
ATOM 4290 O O . LEU B 1 169 ? -14.68 4.027 4.027 1 98.56 169 LEU B O 1
ATOM 4294 N N . GLY B 1 170 ? -12.883 2.725 4.453 1 98.31 170 GLY B N 1
ATOM 4295 C CA . GLY B 1 170 ? -12.352 2.887 3.109 1 98.31 170 GLY B CA 1
ATOM 4296 C C . GLY B 1 170 ? -13.258 2.314 2.035 1 98.31 170 GLY B C 1
ATOM 4297 O O . GLY B 1 170 ? -13.461 2.936 0.989 1 98.31 170 GLY B O 1
ATOM 4298 N N . LEU B 1 171 ? -13.742 1.125 2.291 1 98.06 171 LEU B N 1
ATOM 4299 C CA . LEU B 1 171 ? -14.633 0.481 1.324 1 98.06 171 LEU B CA 1
ATOM 4300 C C . LEU B 1 171 ? -15.914 1.282 1.147 1 98.06 171 LEU B C 1
ATOM 4302 O O . LEU B 1 171 ? -16.422 1.399 0.033 1 98.06 171 LEU B O 1
ATOM 4306 N N . SER B 1 172 ? -16.438 1.801 2.23 1 98.12 172 SER B N 1
ATOM 4307 C CA . SER B 1 172 ? -17.625 2.646 2.16 1 98.12 172 SER B CA 1
ATOM 4308 C C . SER B 1 172 ? -17.359 3.889 1.315 1 98.12 172 SER B C 1
ATOM 4310 O O . SER B 1 172 ? -18.203 4.266 0.487 1 98.12 172 SER B O 1
ATOM 4312 N N . TRP B 1 173 ? -16.266 4.523 1.596 1 98 173 TRP B N 1
ATOM 4313 C CA . TRP B 1 173 ? -15.914 5.691 0.792 1 98 173 TRP B CA 1
ATOM 4314 C C . TRP B 1 173 ? -15.836 5.328 -0.687 1 98 173 TRP B C 1
ATOM 4316 O O . TRP B 1 173 ? -16.344 6.055 -1.541 1 98 173 TRP B O 1
ATOM 4326 N N . TYR B 1 174 ? -15.148 4.16 -0.978 1 97.5 174 TYR B N 1
ATOM 4327 C CA . TYR B 1 174 ? -14.938 3.734 -2.357 1 97.5 174 TYR B CA 1
ATOM 4328 C C . TYR B 1 174 ? -16.266 3.488 -3.059 1 97.5 174 TYR B C 1
ATOM 4330 O O . TYR B 1 174 ? -16.469 3.895 -4.207 1 97.5 174 TYR B O 1
ATOM 4338 N N . MET B 1 175 ? -17.203 2.906 -2.391 1 97.62 175 MET B N 1
ATOM 4339 C CA . MET B 1 175 ? -18.516 2.594 -2.965 1 97.62 175 MET B CA 1
ATOM 4340 C C . MET B 1 175 ? -19.312 3.867 -3.211 1 97.62 175 MET B C 1
ATOM 4342 O O . MET B 1 175 ? -19.922 4.027 -4.273 1 97.62 175 MET B O 1
ATOM 4346 N N . ILE B 1 176 ? -19.297 4.773 -2.309 1 97.12 176 ILE B N 1
ATOM 4347 C CA . ILE B 1 176 ? -20.062 6.012 -2.43 1 97.12 176 ILE B CA 1
ATOM 4348 C C . ILE B 1 176 ? -19.438 6.898 -3.504 1 97.12 176 ILE B C 1
ATOM 4350 O O . ILE B 1 176 ? -20.141 7.516 -4.301 1 97.12 176 ILE B O 1
ATOM 4354 N N . SER B 1 177 ? -18.156 6.98 -3.496 1 95.44 177 SER B N 1
ATOM 4355 C CA . SER B 1 177 ? -17.453 7.844 -4.438 1 95.44 177 SER B CA 1
ATOM 4356 C C . SER B 1 177 ? -17.641 7.371 -5.871 1 95.44 177 SER B C 1
ATOM 4358 O O . SER B 1 177 ? -17.562 8.172 -6.809 1 95.44 177 SER B O 1
ATOM 4360 N N . ARG B 1 178 ? -17.906 6.086 -6.047 1 94.31 178 ARG B N 1
ATOM 4361 C CA . ARG B 1 178 ? -18.031 5.531 -7.391 1 94.31 178 ARG B CA 1
ATOM 4362 C C . ARG B 1 178 ? -19.438 5.781 -7.957 1 94.31 178 ARG B C 1
ATOM 4364 O O . ARG B 1 178 ? -19.672 5.582 -9.148 1 94.31 178 ARG B O 1
ATOM 4371 N N . LEU B 1 179 ? -20.312 6.297 -7.195 1 95.56 179 LEU B N 1
ATOM 4372 C CA . LEU B 1 179 ? -21.656 6.605 -7.664 1 95.56 179 LEU B CA 1
ATOM 4373 C C . LEU B 1 179 ? -21.641 7.758 -8.664 1 95.56 179 LEU B C 1
ATOM 4375 O O . LEU B 1 179 ? -22.516 7.859 -9.516 1 95.56 179 LEU B O 1
ATOM 4379 N N . ARG B 1 180 ? -20.656 8.625 -8.516 1 94.62 180 ARG B N 1
ATOM 4380 C CA . ARG B 1 180 ? -20.438 9.75 -9.422 1 94.62 180 ARG B CA 1
ATOM 4381 C C . ARG B 1 180 ? -18.984 9.805 -9.891 1 94.62 180 ARG B C 1
ATOM 4383 O O . ARG B 1 180 ? -18.125 9.141 -9.32 1 94.62 180 ARG B O 1
ATOM 4390 N N . PRO B 1 181 ? -18.766 10.547 -10.93 1 93.44 181 PRO B N 1
ATOM 4391 C CA . PRO B 1 181 ? -17.391 10.594 -11.438 1 93.44 181 PRO B CA 1
ATOM 4392 C C . PRO B 1 181 ? -16.453 11.367 -10.516 1 93.44 181 PRO B C 1
ATOM 4394 O O . PRO B 1 181 ? -16.906 12.234 -9.758 1 93.44 181 PRO B O 1
ATOM 4397 N N . PHE B 1 182 ? -15.211 11 -10.586 1 91.75 182 PHE B N 1
ATOM 4398 C CA . PHE B 1 182 ? -14.195 11.711 -9.82 1 91.75 182 PHE B CA 1
ATOM 4399 C C . PHE B 1 182 ? -13.906 13.078 -10.43 1 91.75 182 PHE B C 1
ATOM 4401 O O . PHE B 1 182 ? -13.57 14.023 -9.719 1 91.75 182 PHE B O 1
ATOM 4408 N N . ASP B 1 183 ? -13.977 13.133 -11.703 1 90.75 183 ASP B N 1
ATOM 4409 C CA . ASP B 1 183 ? -13.711 14.352 -12.461 1 90.75 183 ASP B CA 1
ATOM 4410 C C . ASP B 1 183 ? -14.82 14.633 -13.469 1 90.75 183 ASP B C 1
ATOM 4412 O O . ASP B 1 183 ? -15.312 13.711 -14.125 1 90.75 183 ASP B O 1
ATOM 4416 N N . PRO B 1 184 ? -15.203 15.875 -13.555 1 93.19 184 PRO B N 1
ATOM 4417 C CA . PRO B 1 184 ? -14.773 17.078 -12.836 1 93.19 184 PRO B CA 1
ATOM 4418 C C . PRO B 1 184 ? -15.195 17.078 -11.375 1 93.19 184 PRO B C 1
ATOM 4420 O O . PRO B 1 184 ? -16.234 16.5 -11.023 1 93.19 184 PRO B O 1
ATOM 4423 N N . LEU B 1 185 ? -14.539 17.766 -10.594 1 92.25 185 LEU B N 1
ATOM 4424 C CA . LEU B 1 185 ? -14.656 17.766 -9.141 1 92.25 185 LEU B CA 1
ATOM 4425 C C . LEU B 1 185 ? -16.062 18.188 -8.703 1 92.25 185 LEU B C 1
ATOM 4427 O O . LEU B 1 185 ? -16.578 17.672 -7.715 1 92.25 185 LEU B O 1
ATOM 4431 N N . HIS B 1 186 ? -16.656 19.125 -9.453 1 91.69 186 HIS B N 1
ATOM 4432 C CA . HIS B 1 186 ? -17.953 19.656 -9.07 1 91.69 186 HIS B CA 1
ATOM 4433 C C . HIS B 1 186 ? -19.047 18.625 -9.242 1 91.69 186 HIS B C 1
ATOM 4435 O O . HIS B 1 186 ? -20.141 18.766 -8.695 1 91.69 186 HIS B O 1
ATOM 4441 N N . LEU B 1 187 ? -18.781 17.562 -9.945 1 93.5 187 LEU B N 1
ATOM 4442 C CA . LEU B 1 187 ? -19.75 16.5 -10.172 1 93.5 187 LEU B CA 1
ATOM 4443 C C . LEU B 1 187 ? -19.453 15.305 -9.281 1 93.5 187 LEU B C 1
ATOM 4445 O O . LEU B 1 187 ? -20.172 14.297 -9.344 1 93.5 187 LEU B O 1
ATOM 4449 N N . SER B 1 188 ? -18.531 15.391 -8.484 1 94.56 188 SER B N 1
ATOM 4450 C CA . SER B 1 188 ? -18.141 14.289 -7.617 1 94.56 188 SER B CA 1
ATOM 4451 C C . SER B 1 188 ? -19.172 14.039 -6.527 1 94.56 188 SER B C 1
ATOM 4453 O O . SER B 1 188 ? -20.031 14.891 -6.273 1 94.56 188 SER B O 1
ATOM 4455 N N . SER B 1 189 ? -19.141 12.82 -5.977 1 96.12 189 SER B N 1
ATOM 4456 C CA . SER B 1 189 ? -20.047 12.477 -4.879 1 96.12 189 SER B CA 1
ATOM 4457 C C . SER B 1 189 ? -19.828 13.391 -3.68 1 96.12 189 SER B C 1
ATOM 4459 O O . SER B 1 189 ? -20.781 13.719 -2.965 1 96.12 189 SER B O 1
ATOM 4461 N N . GLN B 1 190 ? -18.609 13.766 -3.469 1 94.88 190 GLN B N 1
ATOM 4462 C CA . GLN B 1 190 ? -18.281 14.68 -2.379 1 94.88 190 GLN B CA 1
ATOM 4463 C C . GLN B 1 190 ? -18.969 16.031 -2.568 1 94.88 190 GLN B C 1
ATOM 4465 O O . GLN B 1 190 ? -19.547 16.578 -1.629 1 94.88 190 GLN B O 1
ATOM 4470 N N . ALA B 1 191 ? -18.844 16.578 -3.754 1 94.94 191 ALA B N 1
ATOM 4471 C CA . ALA B 1 191 ? -19.469 17.859 -4.055 1 94.94 191 ALA B CA 1
ATOM 4472 C C . ALA B 1 191 ? -20.984 17.781 -3.916 1 94.94 191 ALA B C 1
ATOM 4474 O O . ALA B 1 191 ? -21.609 18.703 -3.391 1 94.94 191 ALA B O 1
ATOM 4475 N N . TRP B 1 192 ? -21.5 16.703 -4.422 1 95 192 TRP B N 1
ATOM 4476 C CA . TRP B 1 192 ? -22.938 16.5 -4.344 1 95 192 TRP B CA 1
ATOM 4477 C C . TRP B 1 192 ? -23.406 16.469 -2.891 1 95 192 TRP B C 1
ATOM 4479 O O . TRP B 1 192 ? -24.391 17.125 -2.539 1 95 192 TRP B O 1
ATOM 4489 N N . LEU B 1 193 ? -22.75 15.773 -2.078 1 95 193 LEU B N 1
ATOM 4490 C CA . LEU B 1 193 ? -23.109 15.648 -0.671 1 95 193 LEU B CA 1
ATOM 4491 C C . LEU B 1 193 ? -22.922 16.984 0.055 1 95 193 LEU B C 1
ATOM 4493 O O . LEU B 1 193 ? -23.781 17.375 0.851 1 95 193 LEU B O 1
ATOM 4497 N N . ASP B 1 194 ? -21.828 17.656 -0.142 1 95.38 194 ASP B N 1
ATOM 4498 C CA . ASP B 1 194 ? -21.531 18.906 0.529 1 95.38 194 ASP B CA 1
ATOM 4499 C C . ASP B 1 194 ? -22.562 19.984 0.165 1 95.38 194 ASP B C 1
ATOM 4501 O O . ASP B 1 194 ? -22.938 20.797 1.006 1 95.38 194 ASP B O 1
ATOM 4505 N N . ARG B 1 195 ? -22.953 20.031 -1.104 1 94.06 195 ARG B N 1
ATOM 4506 C CA . ARG B 1 195 ? -23.953 21.016 -1.538 1 94.06 195 ARG B CA 1
ATOM 4507 C C . ARG B 1 195 ? -25.297 20.766 -0.857 1 94.06 195 ARG B C 1
ATOM 4509 O O . ARG B 1 195 ? -26.031 21.703 -0.56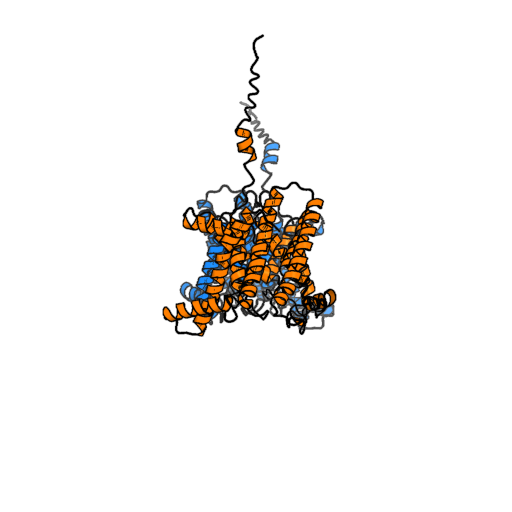1 1 94.06 195 ARG B O 1
ATOM 4516 N N . ARG B 1 196 ? -25.594 19.562 -0.614 1 92.88 196 ARG B N 1
ATOM 4517 C CA . ARG B 1 196 ? -26.859 19.203 0.003 1 92.88 196 ARG B CA 1
ATOM 4518 C C . ARG B 1 196 ? -26.844 19.484 1.502 1 92.88 196 ARG B C 1
ATOM 4520 O O . ARG B 1 196 ? -27.859 19.875 2.08 1 92.88 196 ARG B O 1
ATOM 4527 N N . ILE B 1 197 ? -25.75 19.297 2.1 1 92.75 197 ILE B N 1
ATOM 4528 C CA . ILE B 1 197 ? -25.656 19.438 3.551 1 92.75 197 ILE B CA 1
ATOM 4529 C C . ILE B 1 197 ? -25.406 20.891 3.926 1 92.75 197 ILE B C 1
ATOM 4531 O O . ILE B 1 197 ? -26.062 21.438 4.812 1 92.75 197 ILE B O 1
ATOM 4535 N N . PHE B 1 198 ? -24.453 21.562 3.311 1 91.44 198 PHE B N 1
ATOM 4536 C CA . PHE B 1 198 ? -24.016 22.906 3.703 1 91.44 198 PHE B CA 1
ATOM 4537 C C . PHE B 1 198 ? -24.609 23.953 2.775 1 91.44 198 PHE B C 1
ATOM 4539 O O . PHE B 1 198 ? -24.828 25.094 3.184 1 91.44 198 PHE B O 1
ATOM 4546 N N . GLY B 1 199 ? -24.781 23.656 1.519 1 89.94 199 GLY B N 1
ATOM 4547 C CA . GLY B 1 199 ? -25.141 24.641 0.508 1 89.94 199 GLY B CA 1
ATOM 4548 C C . GLY B 1 199 ? -23.953 25.172 -0.263 1 89.94 199 GLY B C 1
ATOM 4549 O O . GLY B 1 199 ? -22.859 25.266 0.279 1 89.94 199 GLY B O 1
ATOM 4550 N N . PRO B 1 200 ? -24.109 25.516 -1.476 1 88.25 200 PRO B N 1
ATOM 4551 C CA . PRO B 1 200 ? -23 25.953 -2.326 1 88.25 200 PRO B CA 1
ATOM 4552 C C . PRO B 1 200 ? -22.328 27.219 -1.811 1 88.25 200 PRO B C 1
ATOM 4554 O O . PRO B 1 200 ? -21.141 27.422 -2.027 1 88.25 200 PRO B O 1
ATOM 4557 N N . SER B 1 201 ? -22.984 28.062 -1.058 1 87.62 201 SER B N 1
ATOM 4558 C CA . SER B 1 201 ? -22.453 29.344 -0.6 1 87.62 201 SER B CA 1
ATOM 4559 C C . SER B 1 201 ? -21.516 29.156 0.584 1 87.62 201 SER B C 1
ATOM 4561 O O . SER B 1 201 ? -20.766 30.062 0.932 1 87.62 201 SER B O 1
ATOM 4563 N N . HIS B 1 202 ? -21.516 28.016 1.129 1 88.81 202 HIS B N 1
ATOM 4564 C CA . HIS B 1 202 ? -20.734 27.781 2.342 1 88.81 202 HIS B CA 1
ATOM 4565 C C . HIS B 1 202 ? -19.531 26.891 2.064 1 88.81 202 HIS B C 1
ATOM 4567 O O . HIS B 1 202 ? -18.984 26.281 2.984 1 88.81 202 HIS B O 1
ATOM 4573 N N . LEU B 1 203 ? -19.219 26.828 0.779 1 90 203 LEU B N 1
ATOM 4574 C CA . LEU B 1 203 ? -18.125 25.953 0.375 1 90 203 LEU B CA 1
ATOM 4575 C C . LEU B 1 203 ? -16.938 26.766 -0.106 1 90 203 LEU B C 1
ATOM 4577 O O . LEU B 1 203 ? -17 28 -0.175 1 90 203 LEU B O 1
ATOM 4581 N N . TYR B 1 204 ? -15.82 26.078 -0.346 1 84.25 204 TYR B N 1
ATOM 4582 C CA . TYR B 1 204 ? -14.578 26.719 -0.763 1 84.25 204 TYR B CA 1
ATOM 4583 C C . TYR B 1 204 ? -14.75 27.422 -2.102 1 84.25 204 TYR B C 1
ATOM 4585 O O . TYR B 1 204 ? -14.312 28.562 -2.27 1 84.25 204 TYR B O 1
ATOM 4593 N N . ASP B 1 205 ? -15.258 26.703 -3.047 1 85.06 205 ASP B N 1
ATOM 4594 C CA . ASP B 1 205 ? -15.609 27.266 -4.344 1 85.06 205 ASP B CA 1
ATOM 4595 C C . ASP B 1 205 ? -17.125 27.312 -4.527 1 85.06 205 ASP B C 1
ATOM 4597 O O . ASP B 1 205 ? -17.719 26.359 -5.031 1 85.06 205 ASP B O 1
ATOM 4601 N N . PRO B 1 206 ? -17.609 28.453 -4.176 1 78 206 PRO B N 1
ATOM 4602 C CA . PRO B 1 206 ? -19.062 28.531 -4.211 1 78 206 PRO B CA 1
ATOM 4603 C C . PRO B 1 206 ? -19.625 28.469 -5.629 1 78 206 PRO B C 1
ATOM 4605 O O . PRO B 1 206 ? -20.766 28.047 -5.828 1 78 206 PRO B O 1
ATOM 4608 N N . VAL B 1 207 ? -18.828 28.844 -6.535 1 74.19 207 VAL B N 1
ATOM 4609 C CA . VAL B 1 207 ? -19.297 28.875 -7.918 1 74.19 207 VAL B CA 1
ATOM 4610 C C . VAL B 1 207 ? -19.375 27.453 -8.461 1 74.19 207 VAL B C 1
ATOM 4612 O O . VAL B 1 207 ? -20.406 27.047 -9.023 1 74.19 207 VAL B O 1
ATOM 4615 N N . ARG B 1 208 ? -18.5 26.688 -8.109 1 83.56 208 ARG B N 1
ATOM 4616 C CA . ARG B 1 208 ? -18.469 25.328 -8.625 1 83.56 208 ARG B CA 1
ATOM 4617 C C . ARG B 1 208 ? -19.078 24.344 -7.617 1 83.56 208 ARG B C 1
ATOM 4619 O O . ARG B 1 208 ? -19.484 23.234 -7.984 1 83.56 208 ARG B O 1
ATOM 4626 N N . GLY B 1 209 ? -19.062 24.812 -6.441 1 87.56 209 GLY B N 1
ATOM 4627 C CA . GLY B 1 209 ? -19.688 24 -5.402 1 87.56 209 GLY B CA 1
ATOM 4628 C C . GLY B 1 209 ? -18.812 22.859 -4.926 1 87.56 209 GLY B C 1
ATOM 4629 O O . GLY B 1 209 ? -19.266 21.719 -4.836 1 87.56 209 GLY B O 1
ATOM 4630 N N . PHE B 1 210 ? -17.609 23.109 -4.707 1 92.12 210 PHE B N 1
ATOM 4631 C CA . PHE B 1 210 ? -16.672 22.062 -4.285 1 92.12 210 PHE B CA 1
ATOM 4632 C C . PHE B 1 210 ? -15.844 22.547 -3.1 1 92.12 210 PHE B C 1
ATOM 4634 O O . PHE B 1 210 ? -15.484 23.719 -3.02 1 92.12 210 PHE B O 1
ATOM 4641 N N . ASP B 1 211 ? -15.648 21.641 -2.189 1 92.81 211 ASP B N 1
ATOM 4642 C CA . ASP B 1 211 ? -14.773 21.891 -1.047 1 92.81 211 ASP B CA 1
ATOM 4643 C C . ASP B 1 211 ? -13.836 20.703 -0.802 1 92.81 211 ASP B C 1
ATOM 4645 O O . ASP B 1 211 ? -14.297 19.578 -0.593 1 92.81 211 ASP B O 1
ATOM 4649 N N . PRO B 1 212 ? -12.555 20.844 -0.785 1 91.38 212 PRO B N 1
ATOM 4650 C CA . PRO B 1 212 ? -11.609 19.766 -0.531 1 91.38 212 PRO B CA 1
ATOM 4651 C C . PRO B 1 212 ? -11.734 19.188 0.88 1 91.38 212 PRO B C 1
ATOM 4653 O O . PRO B 1 212 ? -11.312 18.062 1.131 1 91.38 212 PRO B O 1
ATOM 4656 N N . GLU B 1 213 ? -12.219 19.969 1.801 1 92 213 GLU B N 1
ATOM 4657 C CA . GLU B 1 213 ? -12.414 19.516 3.172 1 92 213 GLU B CA 1
ATOM 4658 C C . GLU B 1 213 ? -13.859 19.109 3.416 1 92 213 GLU B C 1
ATOM 4660 O O . GLU B 1 213 ? -14.406 19.344 4.5 1 92 213 GLU B O 1
ATOM 4665 N N . GLY B 1 214 ? -14.422 18.438 2.496 1 91.25 214 GLY B N 1
ATOM 4666 C CA . GLY B 1 214 ? -15.82 18.047 2.57 1 91.25 214 GLY B CA 1
ATOM 4667 C C . GLY B 1 214 ? -16.078 16.984 3.623 1 91.25 214 GLY B C 1
ATOM 4668 O O . GLY B 1 214 ? -15.133 16.406 4.172 1 91.25 214 GLY B O 1
ATOM 4669 N N . ILE B 1 215 ? -17.312 16.719 3.799 1 94.69 215 ILE B N 1
ATOM 4670 C CA . ILE B 1 215 ? -17.75 15.883 4.906 1 94.69 215 ILE B CA 1
ATOM 4671 C C . ILE B 1 215 ? -17.469 14.414 4.59 1 94.69 215 ILE B C 1
ATOM 4673 O O . ILE B 1 215 ? -17.203 13.617 5.492 1 94.69 215 ILE B O 1
ATOM 4677 N N . LEU B 1 216 ? -17.547 14.016 3.338 1 96.31 216 LEU B N 1
ATOM 4678 C CA . LEU B 1 216 ? -17.359 12.617 2.949 1 96.31 216 LEU B CA 1
ATOM 4679 C C . LEU B 1 216 ? -15.984 12.117 3.365 1 96.31 216 LEU B C 1
ATOM 4681 O O . LEU B 1 216 ? -15.875 11.086 4.031 1 96.31 216 LEU B O 1
ATOM 4685 N N . ALA B 1 217 ? -14.984 12.844 3.043 1 96.5 217 ALA B N 1
ATOM 4686 C CA . ALA B 1 217 ? -13.617 12.469 3.391 1 96.5 217 ALA B CA 1
ATOM 4687 C C . ALA B 1 217 ? -13.383 12.578 4.895 1 96.5 217 ALA B C 1
ATOM 4689 O O . ALA B 1 217 ? -12.68 11.75 5.484 1 96.5 217 ALA B O 1
ATOM 4690 N N . ALA B 1 218 ? -13.945 13.594 5.527 1 97 218 ALA B N 1
ATOM 4691 C CA . ALA B 1 218 ? -13.781 13.828 6.957 1 97 218 ALA B CA 1
ATOM 4692 C C . ALA B 1 218 ? -14.305 12.648 7.77 1 97 218 ALA B C 1
ATOM 4694 O O . ALA B 1 218 ? -13.734 12.289 8.805 1 97 218 ALA B O 1
ATOM 4695 N N . LEU B 1 219 ? -15.32 12.016 7.238 1 97.44 219 LEU B N 1
ATOM 4696 C CA . LEU B 1 219 ? -15.984 10.945 7.969 1 97.44 219 LEU B CA 1
ATOM 4697 C C . LEU B 1 219 ? -15.367 9.586 7.641 1 97.44 219 LEU B C 1
ATOM 4699 O O . LEU B 1 219 ? -15.375 8.68 8.469 1 97.44 219 LEU B O 1
ATOM 4703 N N . LEU B 1 220 ? -14.812 9.492 6.453 1 98.19 220 LEU B N 1
ATOM 4704 C CA . LEU B 1 220 ? -14.547 8.125 6 1 98.19 220 LEU B CA 1
ATOM 4705 C C . LEU B 1 220 ? -13.055 7.914 5.777 1 98.19 220 LEU B C 1
ATOM 4707 O O . LEU B 1 220 ? -12.461 6.996 6.355 1 98.19 220 LEU B O 1
ATOM 4711 N N . THR B 1 221 ? -12.336 8.742 5.062 1 98.12 221 THR B N 1
ATOM 4712 C CA . THR B 1 221 ? -10.977 8.406 4.652 1 98.12 221 THR B CA 1
ATOM 4713 C C . THR B 1 221 ? -9.953 9.117 5.535 1 98.12 221 THR B C 1
ATOM 4715 O O . THR B 1 221 ? -8.867 8.586 5.781 1 98.12 221 THR B O 1
ATOM 4718 N N . VAL B 1 222 ? -10.227 10.32 6.098 1 98 222 VAL B N 1
ATOM 4719 C CA . VAL B 1 222 ? -9.289 11.039 6.945 1 98 222 VAL B CA 1
ATOM 4720 C C . VAL B 1 222 ? -9.016 10.242 8.219 1 98 222 VAL B C 1
ATOM 4722 O O . VAL B 1 222 ? -7.867 10.102 8.641 1 98 222 VAL B O 1
ATOM 4725 N N . PRO B 1 223 ? -10.039 9.641 8.789 1 98.12 223 PRO B N 1
ATOM 4726 C CA . PRO B 1 223 ? -9.797 8.852 10 1 98.12 223 PRO B CA 1
ATOM 4727 C C . PRO B 1 223 ? -8.867 7.668 9.766 1 98.12 223 PRO B C 1
ATOM 4729 O O . PRO B 1 223 ? -8.211 7.199 10.695 1 98.12 223 PRO B O 1
ATOM 4732 N N . ILE B 1 224 ? -8.805 7.145 8.539 1 98.25 224 ILE B N 1
ATOM 4733 C CA . ILE B 1 224 ? -7.949 6 8.242 1 98.25 224 ILE B CA 1
ATOM 4734 C C . ILE B 1 224 ? -6.492 6.363 8.523 1 98.25 224 ILE B C 1
ATOM 4736 O O . ILE B 1 224 ? -5.738 5.551 9.062 1 98.25 224 ILE B O 1
ATOM 4740 N N . SER B 1 225 ? -6.074 7.582 8.195 1 97.12 225 SER B N 1
ATOM 4741 C CA . SER B 1 225 ? -4.707 8.031 8.453 1 97.12 225 SER B CA 1
ATOM 4742 C C . SER B 1 225 ? -4.395 8.016 9.945 1 97.12 225 SER B C 1
ATOM 4744 O O . SER B 1 225 ? -3.322 7.57 10.359 1 97.12 225 SER B O 1
ATOM 4746 N N . SER B 1 226 ? -5.32 8.461 10.75 1 96.06 226 SER B N 1
ATOM 4747 C CA . SER B 1 226 ? -5.141 8.469 12.195 1 96.06 226 SER B CA 1
ATOM 4748 C C . SER B 1 226 ? -5.117 7.059 12.758 1 96.06 226 SER B C 1
ATOM 4750 O O . SER B 1 226 ? -4.305 6.746 13.633 1 96.06 226 SER B O 1
ATOM 4752 N N . LEU B 1 227 ? -5.973 6.219 12.281 1 96.19 227 LEU B N 1
ATOM 4753 C CA . LEU B 1 227 ? -6.047 4.84 12.758 1 96.19 227 LEU B CA 1
ATOM 4754 C C . LEU B 1 227 ? -4.758 4.086 12.438 1 96.19 227 LEU B C 1
ATOM 4756 O O . LEU B 1 227 ? -4.254 3.336 13.273 1 96.19 227 LEU B O 1
ATOM 4760 N N . LEU B 1 228 ? -4.254 4.293 11.258 1 94.94 228 LEU B N 1
ATOM 4761 C CA . LEU B 1 228 ? -3.01 3.637 10.875 1 94.94 228 LEU B CA 1
ATOM 4762 C C 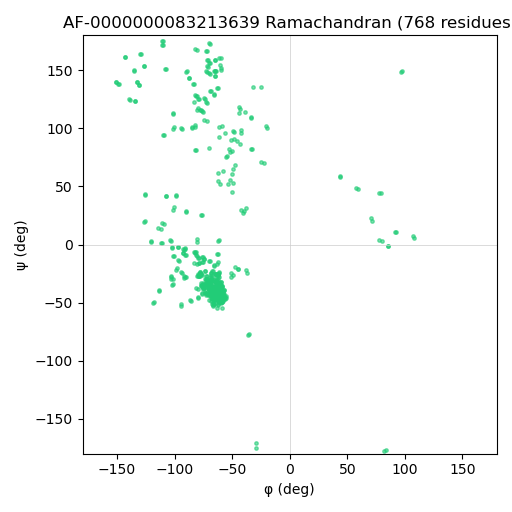. LEU B 1 228 ? -1.859 4.086 11.766 1 94.94 228 LEU B C 1
ATOM 4764 O O . LEU B 1 228 ? -1.004 3.279 12.141 1 94.94 228 LEU B O 1
ATOM 4768 N N . GLY B 1 229 ? -1.838 5.379 12.109 1 92.88 229 GLY B N 1
ATOM 4769 C CA . GLY B 1 229 ? -0.852 5.855 13.062 1 92.88 229 GLY B CA 1
ATOM 4770 C C . GLY B 1 229 ? -0.964 5.191 14.422 1 92.88 229 GLY B C 1
ATOM 4771 O O . GLY B 1 229 ? 0.045 4.816 15.016 1 92.88 229 GLY B O 1
ATOM 4772 N N . SER B 1 230 ? -2.154 4.984 14.859 1 91.44 230 SER B N 1
ATOM 4773 C CA . SER B 1 230 ? -2.391 4.363 16.156 1 91.44 230 SER B CA 1
ATOM 4774 C C . SER B 1 230 ? -1.957 2.902 16.156 1 91.44 230 SER B C 1
ATOM 4776 O O . SER B 1 230 ? -1.445 2.4 17.156 1 91.44 230 SER B O 1
ATOM 4778 N N . TYR B 1 231 ? -2.178 2.221 15.055 1 88.56 231 TYR B N 1
ATOM 4779 C CA . TYR B 1 231 ? -1.828 0.808 14.945 1 88.56 231 TYR B CA 1
ATOM 4780 C C . TYR B 1 231 ? -0.316 0.616 14.969 1 88.56 231 TYR B C 1
ATOM 4782 O O . TYR B 1 231 ? 0.18 -0.397 15.469 1 88.56 231 TYR B O 1
ATOM 4790 N N . LEU B 1 232 ? 0.362 1.522 14.461 1 84.19 232 LEU B N 1
ATOM 4791 C CA . LEU B 1 232 ? 1.812 1.397 14.367 1 84.19 232 LEU B CA 1
ATOM 4792 C C . LEU B 1 232 ? 2.479 1.728 15.695 1 84.19 232 LEU B C 1
ATOM 4794 O O . LEU B 1 232 ? 3.596 1.277 15.961 1 84.19 232 LEU B O 1
ATOM 4798 N N . ALA B 1 233 ? 1.842 2.549 16.469 1 81.56 233 ALA B N 1
ATOM 4799 C CA . ALA B 1 233 ? 2.393 2.939 17.766 1 81.56 233 ALA B CA 1
ATOM 4800 C C . ALA B 1 233 ? 2.166 1.85 18.812 1 81.56 233 ALA B C 1
ATOM 4802 O O . ALA B 1 233 ? 2.863 1.801 19.828 1 81.56 233 ALA B O 1
ATOM 4803 N N . ARG B 1 234 ? 1.102 1.073 18.609 1 71.81 234 ARG B N 1
ATOM 4804 C CA . ARG B 1 234 ? 0.776 0.049 19.594 1 71.81 234 ARG B CA 1
ATOM 4805 C C . ARG B 1 234 ? 1.724 -1.141 19.484 1 71.81 234 ARG B C 1
ATOM 4807 O O . ARG B 1 234 ? 1.964 -1.646 18.375 1 71.81 234 ARG B O 1
ATOM 4814 N N . PRO B 1 235 ? 2.609 -1.337 20.656 1 54.03 235 PRO B N 1
ATOM 4815 C CA . PRO B 1 235 ? 3.426 -2.553 20.609 1 54.03 235 PRO B CA 1
ATOM 4816 C C . PRO B 1 235 ? 2.646 -3.768 20.109 1 54.03 235 PRO B C 1
ATOM 4818 O O . PRO B 1 235 ? 1.508 -3.99 20.531 1 54.03 235 PRO B O 1
ATOM 4821 N N . ILE B 1 236 ? 2.76 -4.031 18.891 1 49.53 236 ILE B N 1
ATOM 4822 C CA . ILE B 1 236 ? 2.096 -5.242 18.422 1 49.53 236 ILE B CA 1
ATOM 4823 C C . ILE B 1 236 ? 2.217 -6.34 19.484 1 49.53 236 ILE B C 1
ATOM 4825 O O . ILE B 1 236 ? 3.223 -7.047 19.531 1 49.53 236 ILE B O 1
ATOM 4829 N N . GLN B 1 237 ? 2.268 -6.02 20.828 1 47.06 237 GLN B N 1
ATOM 4830 C CA . GLN B 1 237 ? 2.521 -7.055 21.828 1 47.06 237 GLN B CA 1
ATOM 4831 C C . GLN B 1 237 ? 1.885 -8.375 21.422 1 47.06 237 GLN B C 1
ATOM 4833 O O . GLN B 1 237 ? 2.523 -9.43 21.5 1 47.06 237 GLN B O 1
ATOM 4838 N N . ASN B 1 238 ? 0.558 -8.469 21.609 1 45.62 238 ASN B N 1
ATOM 4839 C CA . ASN B 1 238 ? -0.108 -9.766 21.609 1 45.62 238 ASN B CA 1
ATOM 4840 C C . ASN B 1 238 ? -0.807 -10.031 20.281 1 45.62 238 ASN B C 1
ATOM 4842 O O . ASN B 1 238 ? -2.035 -10.102 20.219 1 45.62 238 ASN B O 1
ATOM 4846 N N . LEU B 1 239 ? -0.197 -9.438 19.344 1 48.69 239 LEU B N 1
ATOM 4847 C CA . LEU B 1 239 ? -1.045 -9.828 18.219 1 48.69 239 LEU B CA 1
ATOM 4848 C C . LEU B 1 239 ? -1.176 -11.344 18.141 1 48.69 239 LEU B C 1
ATOM 4850 O O . LEU B 1 239 ? -0.216 -12.031 17.781 1 48.69 239 LEU B O 1
ATOM 4854 N N . ALA B 1 240 ? -1.971 -11.875 19.031 1 55.06 240 ALA B N 1
ATOM 4855 C CA . ALA B 1 240 ? -2.498 -13.227 18.875 1 55.06 240 ALA B CA 1
ATOM 4856 C C . ALA B 1 240 ? -2.641 -13.578 17.391 1 55.06 240 ALA B C 1
ATOM 4858 O O . ALA B 1 240 ? -2.303 -12.773 16.516 1 55.06 240 ALA B O 1
ATOM 4859 N N . THR B 1 241 ? -3.289 -14.703 17.109 1 66.94 241 THR B N 1
ATOM 4860 C CA . THR B 1 241 ? -3.635 -15.32 15.836 1 66.94 241 THR B CA 1
ATOM 4861 C C . THR B 1 241 ? -4.543 -14.398 15.023 1 66.94 241 THR B C 1
ATOM 4863 O O . THR B 1 241 ? -5.555 -13.906 15.531 1 66.94 241 THR B O 1
ATOM 4866 N N . ILE B 1 242 ? -3.949 -13.688 14.008 1 78.94 242 ILE B N 1
ATOM 4867 C CA . ILE B 1 242 ? -4.781 -12.93 13.078 1 78.94 242 ILE B CA 1
ATOM 4868 C C . ILE B 1 242 ? -6 -13.758 12.68 1 78.94 242 ILE B C 1
ATOM 4870 O O . ILE B 1 242 ? -5.855 -14.883 12.188 1 78.94 242 ILE B O 1
ATOM 4874 N N . GLU B 1 243 ? -7.148 -13.242 13.039 1 88 243 GLU B N 1
ATOM 4875 C CA . GLU B 1 243 ? -8.391 -13.93 12.695 1 88 243 GLU B CA 1
ATOM 4876 C C . GLU B 1 243 ? -8.805 -13.648 11.258 1 88 243 GLU B C 1
ATOM 4878 O O . GLU B 1 243 ? -8.258 -12.75 10.617 1 88 243 GLU B O 1
ATOM 4883 N N . THR B 1 244 ? -9.734 -14.414 10.812 1 91.38 244 THR B N 1
ATOM 4884 C CA . THR B 1 244 ? -10.156 -14.359 9.414 1 91.38 244 THR B CA 1
ATOM 4885 C C . THR B 1 244 ? -10.695 -12.969 9.07 1 91.38 244 THR B C 1
ATOM 4887 O O . THR B 1 244 ? -10.344 -12.398 8.039 1 91.38 244 THR B O 1
ATOM 4890 N N . PRO B 1 245 ? -11.531 -12.352 9.969 1 92.81 245 PRO B N 1
ATOM 4891 C CA . PRO B 1 245 ? -12.039 -11.023 9.617 1 92.81 245 PRO B CA 1
ATOM 4892 C C . PRO B 1 245 ? -10.93 -9.977 9.523 1 92.81 245 PRO B C 1
ATOM 4894 O O . PRO B 1 245 ? -11.023 -9.047 8.719 1 92.81 245 PRO B O 1
ATOM 4897 N N . GLN B 1 246 ? -9.922 -10.133 10.297 1 92.62 246 GLN B N 1
ATOM 4898 C CA . GLN B 1 246 ? -8.789 -9.211 10.242 1 92.62 246 GLN B CA 1
ATOM 4899 C C . GLN B 1 246 ? -8.016 -9.359 8.938 1 92.62 246 GLN B C 1
ATOM 4901 O O . GLN B 1 246 ? -7.539 -8.375 8.375 1 92.62 246 GLN B O 1
ATOM 4906 N N . LEU B 1 247 ? -7.969 -10.594 8.5 1 93.06 247 LEU B N 1
ATOM 4907 C CA . LEU B 1 247 ? -7.297 -10.852 7.23 1 93.06 247 LEU B CA 1
ATOM 4908 C C . LEU B 1 247 ? -8.07 -10.227 6.074 1 93.06 247 LEU B C 1
ATOM 4910 O O . LEU B 1 247 ? -7.473 -9.641 5.168 1 93.06 247 LEU B O 1
ATOM 4914 N N . ILE B 1 248 ? -9.359 -10.344 6.152 1 95.44 248 ILE B N 1
ATOM 4915 C CA . ILE B 1 248 ? -10.211 -9.734 5.141 1 95.44 248 ILE B CA 1
ATOM 4916 C C . ILE B 1 248 ? -10.031 -8.211 5.172 1 95.44 248 ILE B C 1
ATOM 4918 O O . ILE B 1 248 ? -9.898 -7.578 4.121 1 95.44 248 ILE B O 1
ATOM 4922 N N . GLY B 1 249 ? -10.055 -7.723 6.398 1 95.94 249 GLY B N 1
ATOM 4923 C CA . GLY B 1 249 ? -9.844 -6.293 6.555 1 95.94 249 GLY B CA 1
ATOM 4924 C C . GLY B 1 249 ? -8.508 -5.82 6 1 95.94 249 GLY B C 1
ATOM 4925 O O . GLY B 1 249 ? -8.438 -4.781 5.344 1 95.94 249 GLY B O 1
ATOM 4926 N N . LEU B 1 250 ? -7.488 -6.598 6.203 1 94.81 250 LEU B N 1
ATOM 4927 C CA . LEU B 1 250 ? -6.156 -6.27 5.699 1 94.81 250 LEU B CA 1
ATOM 4928 C C . LEU B 1 250 ? -6.129 -6.312 4.176 1 94.81 250 LEU B C 1
ATOM 4930 O O . LEU B 1 250 ? -5.508 -5.461 3.539 1 94.81 250 LEU B O 1
ATOM 4934 N N . GLY B 1 251 ? -6.777 -7.336 3.66 1 96.88 251 GLY B N 1
ATOM 4935 C CA . GLY B 1 251 ? -6.84 -7.457 2.211 1 96.88 251 GLY B CA 1
ATOM 4936 C C . GLY B 1 251 ? -7.578 -6.309 1.55 1 96.88 251 GLY B C 1
ATOM 4937 O O . GLY B 1 251 ? -7.117 -5.762 0.548 1 96.88 251 GLY B O 1
ATOM 4938 N N . ILE B 1 252 ? -8.688 -5.938 2.154 1 97.44 252 ILE B N 1
ATOM 4939 C CA . ILE B 1 252 ? -9.492 -4.844 1.619 1 97.44 252 ILE B CA 1
ATOM 4940 C C . ILE B 1 252 ? -8.727 -3.531 1.747 1 97.44 252 ILE B C 1
ATOM 4942 O O . ILE B 1 252 ? -8.641 -2.76 0.789 1 97.44 252 ILE B O 1
ATOM 4946 N N . LEU B 1 253 ? -8.164 -3.336 2.902 1 97.06 253 LEU B N 1
ATOM 4947 C CA . LEU B 1 253 ? -7.391 -2.121 3.137 1 97.06 253 LEU B CA 1
ATOM 4948 C C . LEU B 1 253 ? -6.199 -2.045 2.188 1 97.06 253 LEU B C 1
ATOM 4950 O O . LEU B 1 253 ? -5.93 -0.991 1.608 1 97.06 253 LEU B O 1
ATOM 4954 N N . GLY B 1 254 ? -5.535 -3.178 2.045 1 96.94 254 GLY B N 1
ATOM 4955 C CA . GLY B 1 254 ? -4.426 -3.227 1.106 1 96.94 254 GLY B CA 1
ATOM 4956 C C . GLY B 1 254 ? -4.836 -2.914 -0.32 1 96.94 254 GLY B C 1
ATOM 4957 O O . GLY B 1 254 ? -4.121 -2.211 -1.038 1 96.94 254 GLY B O 1
ATOM 4958 N N . SER B 1 255 ? -5.992 -3.424 -0.736 1 97.25 255 SER B N 1
ATOM 4959 C CA . SER B 1 255 ? -6.492 -3.178 -2.086 1 97.25 255 SER B CA 1
ATOM 4960 C C . SER B 1 255 ? -6.777 -1.695 -2.309 1 97.25 255 SER B C 1
ATOM 4962 O O . SER B 1 255 ? -6.559 -1.174 -3.402 1 97.25 255 SER B O 1
ATOM 4964 N N . LEU B 1 256 ? -7.215 -1.062 -1.258 1 97.44 256 LEU B N 1
ATOM 4965 C CA . LEU B 1 256 ? -7.555 0.354 -1.335 1 97.44 256 LEU B CA 1
ATOM 4966 C C . LEU B 1 256 ? -6.297 1.216 -1.35 1 97.44 256 LEU B C 1
ATOM 4968 O O . LEU B 1 256 ? -6.172 2.125 -2.172 1 97.44 256 LEU B O 1
ATOM 4972 N N . LEU B 1 257 ? -5.301 0.911 -0.537 1 97.12 257 LEU B N 1
ATOM 4973 C CA . LEU B 1 257 ? -4.109 1.736 -0.358 1 97.12 257 LEU B CA 1
ATOM 4974 C C . LEU B 1 257 ? -3.15 1.57 -1.531 1 97.12 257 LEU B C 1
ATOM 4976 O O . LEU B 1 257 ? -2.396 2.49 -1.857 1 97.12 257 LEU B O 1
ATOM 4980 N N . THR B 1 258 ? -3.195 0.437 -2.223 1 95.62 258 THR B N 1
ATOM 4981 C CA . THR B 1 258 ? -2.234 0.153 -3.283 1 95.62 258 THR B CA 1
ATOM 4982 C C . THR B 1 258 ? -2.809 0.521 -4.648 1 95.62 258 THR B C 1
ATOM 4984 O O . THR B 1 258 ? -2.09 0.531 -5.648 1 95.62 258 THR B O 1
ATOM 4987 N N . GLY B 1 259 ? -4.09 0.745 -4.703 1 94.44 259 GLY B N 1
ATOM 4988 C CA . GLY B 1 259 ? -4.703 1.135 -5.965 1 94.44 259 GLY B CA 1
ATOM 4989 C C . GLY B 1 259 ? -5.215 -0.045 -6.766 1 94.44 259 GLY B C 1
ATOM 4990 O O . GLY B 1 259 ? -5.473 0.078 -7.965 1 94.44 259 GLY B O 1
ATOM 4991 N N . LEU B 1 260 ? -5.23 -1.249 -6.078 1 94 260 LEU B N 1
ATOM 4992 C CA . LEU B 1 260 ? -5.934 -2.338 -6.75 1 94 260 LEU B CA 1
ATOM 4993 C C . LEU B 1 260 ? -7.375 -1.946 -7.059 1 94 260 LEU B C 1
ATOM 4995 O O . LEU B 1 260 ? -7.895 -2.273 -8.133 1 94 260 LEU B O 1
ATOM 4999 N N . LEU B 1 261 ? -8.008 -1.397 -6.074 1 94.62 261 LEU B N 1
ATOM 5000 C CA . LEU B 1 261 ? -9.227 -0.64 -6.34 1 94.62 261 LEU B CA 1
ATOM 5001 C C . LEU B 1 261 ? -8.898 0.78 -6.789 1 94.62 261 LEU B C 1
ATOM 5003 O O . LEU B 1 261 ? -8.602 1.644 -5.961 1 94.62 261 LEU B O 1
ATOM 5007 N N . PRO B 1 262 ? -8.984 1.042 -8 1 91.75 262 PRO B N 1
ATOM 5008 C CA . PRO B 1 262 ? -8.375 2.234 -8.594 1 91.75 262 PRO B CA 1
ATOM 5009 C C . PRO B 1 262 ? -9.008 3.531 -8.102 1 91.75 262 PRO B C 1
ATOM 5011 O O . PRO B 1 262 ? -10.242 3.646 -8.062 1 91.75 262 PRO B O 1
ATOM 5014 N N . SER B 1 263 ? -8.234 4.395 -7.676 1 93.5 263 SER B N 1
ATOM 5015 C CA . SER B 1 263 ? -8.555 5.77 -7.32 1 93.5 263 SER B CA 1
ATOM 5016 C C . SER B 1 263 ? -7.359 6.691 -7.527 1 93.5 263 SER B C 1
ATOM 5018 O O . SER B 1 263 ? -6.215 6.285 -7.336 1 93.5 263 SER B O 1
ATOM 5020 N N . PRO B 1 264 ? -7.633 7.887 -8.039 1 92.75 264 PRO B N 1
ATOM 5021 C CA . PRO B 1 264 ? -6.508 8.812 -8.188 1 92.75 264 PRO B CA 1
ATOM 5022 C C . PRO B 1 264 ? -5.918 9.234 -6.84 1 92.75 264 PRO B C 1
ATOM 5024 O O . PRO B 1 264 ? -6.613 9.211 -5.82 1 92.75 264 PRO B O 1
ATOM 5027 N N . ALA B 1 265 ? -4.66 9.5 -6.812 1 94.12 265 ALA B N 1
ATOM 5028 C CA . ALA B 1 265 ? -4.039 10.016 -5.598 1 94.12 265 ALA B CA 1
ATOM 5029 C C . ALA B 1 265 ? -4.191 11.531 -5.5 1 94.12 265 ALA B C 1
ATOM 5031 O O . ALA B 1 265 ? -3.459 12.281 -6.152 1 94.12 265 ALA B O 1
ATOM 5032 N N . SER B 1 266 ? -5.129 11.945 -4.703 1 94.31 266 SER B N 1
ATOM 5033 C CA . SER B 1 266 ? -5.391 13.383 -4.637 1 94.31 266 SER B CA 1
ATOM 5034 C C . SER B 1 266 ? -5.879 13.789 -3.252 1 94.31 266 SER B C 1
ATOM 5036 O O . SER B 1 266 ? -6.703 13.102 -2.648 1 94.31 266 SER B O 1
ATOM 5038 N N . LYS B 1 267 ? -5.355 14.891 -2.811 1 94.12 267 LYS B N 1
ATOM 5039 C CA . LYS B 1 267 ? -5.797 15.469 -1.546 1 94.12 267 LYS B CA 1
ATOM 5040 C C . LYS B 1 267 ? -7.195 16.062 -1.675 1 94.12 267 LYS B C 1
ATOM 5042 O O . LYS B 1 267 ? -7.945 16.109 -0.7 1 94.12 267 LYS B O 1
ATOM 5047 N N . LEU B 1 268 ? -7.559 16.484 -2.879 1 93.56 268 LEU B N 1
ATOM 5048 C CA . LEU B 1 268 ? -8.82 17.172 -3.125 1 93.56 268 LEU B CA 1
ATOM 5049 C C . LEU B 1 268 ? -10.008 16.281 -2.748 1 93.56 268 LEU B C 1
ATOM 5051 O O . LEU B 1 268 ? -11 16.766 -2.195 1 93.56 268 LEU B O 1
ATOM 5055 N N . LEU B 1 269 ? -9.852 15.039 -2.998 1 94.31 269 LEU B N 1
ATOM 5056 C CA . LEU B 1 269 ? -10.922 14.102 -2.674 1 94.31 269 LEU B CA 1
ATOM 5057 C C . LEU B 1 269 ? -10.508 13.18 -1.532 1 94.31 269 LEU B C 1
ATOM 5059 O O . LEU B 1 269 ? -11.281 12.32 -1.111 1 94.31 269 LEU B O 1
ATOM 5063 N N . TRP B 1 270 ? -9.273 13.391 -1.007 1 96 270 TRP B N 1
ATOM 5064 C CA . TRP B 1 270 ? -8.703 12.555 0.048 1 96 270 TRP B CA 1
ATOM 5065 C C . TRP B 1 270 ? -8.953 11.078 -0.23 1 96 270 TRP B C 1
ATOM 5067 O O . TRP B 1 270 ? -9.562 10.383 0.586 1 96 270 TRP B O 1
ATOM 5077 N N . THR B 1 271 ? -8.469 10.633 -1.356 1 97.06 271 THR B N 1
ATOM 5078 C CA . THR B 1 271 ? -8.719 9.289 -1.862 1 97.06 271 THR B CA 1
ATOM 5079 C C . THR B 1 271 ? -7.945 8.25 -1.053 1 97.06 271 THR B C 1
ATOM 5081 O O . THR B 1 271 ? -7.062 8.602 -0.268 1 97.06 271 THR B O 1
ATOM 5084 N N . THR B 1 272 ? -8.32 7.012 -1.255 1 97.31 272 THR B N 1
ATOM 5085 C CA . THR B 1 272 ? -7.691 5.938 -0.49 1 97.31 272 THR B CA 1
ATOM 5086 C C . THR B 1 272 ? -6.246 5.734 -0.926 1 97.31 272 THR B C 1
ATOM 5088 O O . THR B 1 272 ? -5.379 5.434 -0.103 1 97.31 272 THR B O 1
ATOM 5091 N N . THR B 1 273 ? -5.945 5.848 -2.189 1 96.56 273 THR B N 1
ATOM 5092 C CA . THR B 1 273 ? -4.57 5.762 -2.666 1 96.56 273 THR B CA 1
ATOM 5093 C C . THR B 1 273 ? -3.727 6.891 -2.084 1 96.56 273 THR B C 1
ATOM 5095 O O . THR B 1 273 ? -2.562 6.688 -1.733 1 96.56 273 THR B O 1
ATOM 5098 N N . TYR B 1 274 ? -4.383 8.086 -1.992 1 97.31 274 TYR B N 1
ATOM 5099 C CA . TYR B 1 274 ? -3.727 9.227 -1.36 1 97.31 274 TYR B CA 1
ATOM 5100 C C . TYR B 1 274 ? -3.379 8.922 0.091 1 97.31 274 TYR B C 1
ATOM 5102 O O . TYR B 1 274 ? -2.283 9.242 0.555 1 97.31 274 TYR B O 1
ATOM 5110 N N . VAL B 1 275 ? -4.262 8.25 0.78 1 97.75 275 VAL B N 1
ATOM 5111 C CA . VAL B 1 275 ? -4.039 7.879 2.172 1 97.75 275 VAL B CA 1
ATOM 5112 C C . VAL B 1 275 ? -2.854 6.922 2.266 1 97.75 275 VAL B C 1
ATOM 5114 O O . VAL B 1 275 ? -2.004 7.062 3.148 1 97.75 275 VAL B O 1
ATOM 5117 N N . GLY B 1 276 ? -2.797 5.992 1.385 1 97.5 276 GLY B N 1
ATOM 5118 C CA . GLY B 1 276 ? -1.686 5.055 1.368 1 97.5 276 GLY B CA 1
ATOM 5119 C C . GLY B 1 276 ? -0.342 5.727 1.16 1 97.5 276 GLY B C 1
ATOM 5120 O O . GLY B 1 276 ? 0.603 5.484 1.913 1 97.5 276 GLY B O 1
ATOM 5121 N N . GLN B 1 277 ? -0.255 6.562 0.209 1 97.56 277 GLN B N 1
ATOM 5122 C CA . GLN B 1 277 ? 0.991 7.246 -0.126 1 97.56 277 GLN B CA 1
ATOM 5123 C C . GLN B 1 277 ? 1.43 8.18 1.001 1 97.56 277 GLN B C 1
ATOM 5125 O O . GLN B 1 277 ? 2.613 8.234 1.344 1 97.56 277 GLN B O 1
ATOM 5130 N N . THR B 1 278 ? 0.482 8.844 1.588 1 97.75 278 THR B N 1
ATOM 5131 C CA . THR B 1 278 ? 0.836 9.805 2.625 1 97.75 278 THR B CA 1
ATOM 5132 C C . THR B 1 278 ? 1.149 9.102 3.939 1 97.75 278 THR B C 1
ATOM 5134 O O . THR B 1 278 ? 1.861 9.641 4.789 1 97.75 278 THR B O 1
ATOM 5137 N N . THR B 1 279 ? 0.604 7.93 4.098 1 97.19 279 THR B N 1
ATOM 5138 C CA . THR B 1 279 ? 1.019 7.133 5.246 1 97.19 279 THR B CA 1
ATOM 5139 C C . THR B 1 279 ? 2.49 6.746 5.137 1 97.19 279 THR B C 1
ATOM 5141 O O . THR B 1 279 ? 3.227 6.797 6.125 1 97.19 279 THR B O 1
ATOM 5144 N N . ALA B 1 280 ? 2.889 6.406 3.975 1 97.25 280 ALA B N 1
ATOM 5145 C CA . ALA B 1 280 ? 4.289 6.059 3.74 1 97.25 280 ALA B CA 1
ATOM 5146 C C . ALA B 1 280 ? 5.199 7.25 4.02 1 97.25 280 ALA B C 1
ATOM 5148 O O . ALA B 1 280 ? 6.246 7.105 4.656 1 97.25 280 ALA B O 1
ATOM 5149 N N . THR B 1 281 ? 4.789 8.406 3.611 1 97.62 281 THR B N 1
ATOM 5150 C CA . THR B 1 281 ? 5.598 9.594 3.859 1 97.62 281 THR B CA 1
ATOM 5151 C C . THR B 1 281 ? 5.625 9.93 5.348 1 97.62 281 THR B C 1
ATOM 5153 O O . THR B 1 281 ? 6.652 10.359 5.875 1 97.62 281 THR B O 1
ATOM 5156 N N . SER B 1 282 ? 4.488 9.773 5.969 1 97.94 282 SER B N 1
ATOM 5157 C CA . SER B 1 282 ? 4.426 10.039 7.402 1 97.94 282 SER B CA 1
ATOM 5158 C C . SER B 1 282 ? 5.359 9.125 8.18 1 97.94 282 SER B C 1
ATOM 5160 O O . SER B 1 282 ? 5.961 9.539 9.172 1 97.94 282 SER B O 1
ATOM 5162 N N . LEU B 1 283 ? 5.488 7.906 7.719 1 96.19 283 LEU B N 1
ATOM 5163 C CA . LEU B 1 283 ? 6.41 6.965 8.344 1 96.19 283 LEU B CA 1
ATOM 5164 C C . LEU B 1 283 ? 7.855 7.426 8.172 1 96.19 283 LEU B C 1
ATOM 5166 O O . LEU B 1 283 ? 8.656 7.32 9.102 1 96.19 283 LEU B O 1
ATOM 5170 N N . LEU B 1 284 ? 8.109 7.891 7.059 1 97.12 284 LEU B N 1
ATOM 5171 C CA . LEU B 1 284 ? 9.453 8.398 6.801 1 97.12 284 LEU B CA 1
ATOM 5172 C C . LEU B 1 284 ? 9.734 9.633 7.648 1 97.12 284 LEU B C 1
ATOM 5174 O O . LEU B 1 284 ? 10.828 9.766 8.219 1 97.12 284 LEU B O 1
ATOM 5178 N N . TYR B 1 285 ? 8.727 10.539 7.742 1 97.56 285 TYR B N 1
ATOM 5179 C CA . TYR B 1 285 ? 8.883 11.719 8.586 1 97.56 285 TYR B CA 1
ATOM 5180 C C . TYR B 1 285 ? 9.062 11.328 10.047 1 97.56 285 TYR B C 1
ATOM 5182 O O . TYR B 1 285 ? 9.859 11.938 10.766 1 97.56 285 TYR B O 1
ATOM 5190 N N . TRP B 1 286 ? 8.273 10.391 10.477 1 95.88 286 TRP B N 1
ATOM 5191 C CA . TRP B 1 286 ? 8.383 9.922 11.852 1 95.88 286 TRP B CA 1
ATOM 5192 C C . TRP B 1 286 ? 9.766 9.328 12.109 1 95.88 286 TRP B C 1
ATOM 5194 O O . TRP B 1 286 ? 10.359 9.562 13.172 1 95.88 286 TRP B O 1
ATOM 5204 N N . SER B 1 287 ? 10.32 8.562 11.125 1 95.69 287 SER B N 1
ATOM 5205 C CA . SER B 1 287 ? 11.664 8 11.25 1 95.69 287 SER B CA 1
ATOM 5206 C C . SER B 1 287 ? 12.711 9.102 11.352 1 95.69 287 SER B C 1
ATOM 5208 O O . SER B 1 287 ? 13.688 8.969 12.102 1 95.69 287 SER B O 1
ATOM 5210 N N . PHE B 1 288 ? 12.523 10.133 10.633 1 95.31 288 PHE B N 1
ATOM 5211 C CA . PHE B 1 288 ? 13.438 11.266 10.68 1 95.31 288 PHE B CA 1
ATOM 5212 C C . PHE B 1 288 ? 13.391 11.938 12.047 1 95.31 288 PHE B C 1
ATOM 5214 O O . PHE B 1 288 ? 14.438 12.281 12.609 1 95.31 288 PHE B O 1
ATOM 5221 N N . SER B 1 289 ? 12.219 12.156 12.539 1 95.31 289 SER B N 1
ATOM 5222 C CA . SER B 1 289 ? 12.062 12.773 13.859 1 95.31 289 SER B CA 1
ATOM 5223 C C . SER B 1 289 ? 12.703 11.922 14.945 1 95.31 289 SER B C 1
ATOM 5225 O O . SER B 1 289 ? 13.375 12.438 15.836 1 95.31 289 SER B O 1
ATOM 5227 N N . ARG B 1 290 ? 12.484 10.648 14.883 1 92.88 290 ARG B N 1
ATOM 5228 C CA . ARG B 1 290 ? 13.086 9.734 15.852 1 92.88 290 ARG B CA 1
ATOM 5229 C C . ARG B 1 290 ? 14.609 9.773 15.766 1 92.88 290 ARG B C 1
ATOM 5231 O O . ARG B 1 290 ? 15.297 9.734 16.781 1 92.88 290 ARG B O 1
ATOM 5238 N N . ALA B 1 291 ? 15.109 9.812 14.57 1 92.56 291 ALA B N 1
ATOM 5239 C CA . ALA B 1 291 ? 16.547 9.906 14.367 1 92.56 291 ALA B CA 1
ATOM 5240 C C . ALA B 1 291 ? 17.094 11.211 14.938 1 92.56 291 ALA B C 1
ATOM 5242 O O . ALA B 1 291 ? 18.172 11.234 15.539 1 92.56 291 ALA B O 1
ATOM 5243 N N . LEU B 1 292 ? 16.359 12.242 14.742 1 92.31 292 LEU B N 1
ATOM 5244 C CA . LEU B 1 292 ? 16.766 13.555 15.234 1 92.31 292 LEU B CA 1
ATOM 5245 C C . LEU B 1 292 ? 16.844 13.562 16.766 1 92.31 292 LEU B C 1
ATOM 5247 O O . LEU B 1 292 ? 17.766 14.133 17.328 1 92.31 292 LEU B O 1
ATOM 5251 N N . VAL B 1 293 ? 15.898 12.938 17.391 1 92.06 293 VAL B N 1
ATOM 5252 C CA . VAL B 1 293 ? 15.828 12.914 18.844 1 92.06 293 VAL B CA 1
ATOM 5253 C C . VAL B 1 293 ? 16.922 12.008 19.406 1 92.06 293 VAL B C 1
ATOM 5255 O O . VAL B 1 293 ? 17.438 12.25 20.5 1 92.06 293 VAL B O 1
ATOM 5258 N N . SER B 1 294 ? 17.312 10.992 18.688 1 90.25 294 SER B N 1
ATOM 5259 C CA . SER B 1 294 ? 18.281 10.008 19.156 1 90.25 294 SER B CA 1
ATOM 5260 C C . SER B 1 294 ? 19.719 10.508 19.016 1 90.25 294 SER B C 1
ATOM 5262 O O . SER B 1 294 ? 20.625 9.984 19.641 1 90.25 294 SER B O 1
ATOM 5264 N N . LEU B 1 295 ? 19.938 11.492 18.25 1 88.81 295 LEU B N 1
ATOM 5265 C CA . LEU B 1 295 ? 21.281 12.023 18.031 1 88.81 295 LEU B CA 1
ATOM 5266 C C . LEU B 1 295 ? 21.703 12.906 19.203 1 88.81 295 LEU B C 1
ATOM 5268 O O . LEU B 1 295 ? 21.016 13.883 19.531 1 88.81 295 LEU B O 1
ATOM 5272 N N . PRO B 1 296 ? 22.812 12.609 19.797 1 86.38 296 PRO B N 1
ATOM 5273 C CA . PRO B 1 296 ? 23.188 13.266 21.047 1 86.38 296 PRO B CA 1
ATOM 5274 C C . PRO B 1 296 ? 24 14.539 20.812 1 86.38 296 PRO B C 1
ATOM 5276 O O . PRO B 1 296 ? 24.625 15.047 21.75 1 86.38 296 PRO B O 1
ATOM 5279 N N . THR B 1 297 ? 23.859 15.203 19.75 1 90 297 THR B N 1
ATOM 5280 C CA . THR B 1 297 ? 24.641 16.422 19.562 1 90 297 THR B CA 1
ATOM 5281 C C . THR B 1 297 ? 23.891 17.625 20.125 1 90 297 THR B C 1
ATOM 5283 O O . THR B 1 297 ? 22.656 17.641 20.156 1 90 297 THR B O 1
ATOM 5286 N N . ARG B 1 298 ? 24.656 18.578 20.578 1 90.19 298 ARG B N 1
ATOM 5287 C CA . ARG B 1 298 ? 24.078 19.797 21.156 1 90.19 298 ARG B CA 1
ATOM 5288 C C . ARG B 1 298 ? 23.125 20.469 20.172 1 90.19 298 ARG B C 1
ATOM 5290 O O . ARG B 1 298 ? 22.047 20.938 20.562 1 90.19 298 ARG B O 1
ATOM 5297 N N . LEU B 1 299 ? 23.531 20.562 19.062 1 90 299 LEU B N 1
ATOM 5298 C CA . LEU B 1 299 ? 22.719 21.203 18.031 1 90 299 LEU B CA 1
ATOM 5299 C C . LEU B 1 299 ? 21.391 20.469 17.828 1 90 299 LEU B C 1
ATOM 5301 O O . LEU B 1 299 ? 20.328 21.094 17.781 1 90 299 LEU B O 1
ATOM 5305 N N . THR B 1 300 ? 21.5 19.219 17.734 1 90.12 300 THR B N 1
ATOM 5306 C CA . THR B 1 300 ? 20.297 18.422 17.484 1 90.12 300 THR B CA 1
ATOM 5307 C C . THR B 1 300 ? 19.375 18.453 18.703 1 90.12 300 THR B C 1
ATOM 5309 O O . THR B 1 300 ? 18.156 18.422 18.547 1 90.12 300 THR B O 1
ATOM 5312 N N . LEU B 1 301 ? 19.938 18.562 19.766 1 91 301 LEU B N 1
ATOM 5313 C CA . LEU B 1 301 ? 19.141 18.641 20.984 1 91 301 LEU B CA 1
ATOM 5314 C C . LEU B 1 301 ? 18.359 19.953 21.062 1 91 301 LEU B C 1
ATOM 5316 O O . LEU B 1 301 ? 17.188 19.969 21.453 1 91 301 LEU B O 1
ATOM 5320 N N . ASN B 1 302 ? 19.031 21.016 20.672 1 92.31 302 ASN B N 1
ATOM 5321 C CA . ASN B 1 302 ? 18.359 22.312 20.672 1 92.31 302 ASN B CA 1
ATOM 5322 C C . ASN B 1 302 ? 17.25 22.359 19.625 1 92.31 302 ASN B C 1
ATOM 5324 O O . ASN B 1 302 ? 16.172 22.891 19.906 1 92.31 302 ASN B O 1
ATOM 5328 N N . ILE B 1 303 ? 17.547 21.828 18.531 1 93.25 303 ILE B N 1
ATOM 5329 C CA . ILE B 1 303 ? 16.562 21.797 17.469 1 93.25 303 ILE B CA 1
ATOM 5330 C C . ILE B 1 303 ? 15.359 20.953 17.891 1 93.25 303 ILE B C 1
ATOM 5332 O O . ILE B 1 303 ? 14.203 21.359 17.688 1 93.25 303 ILE B O 1
ATOM 5336 N N . SER B 1 304 ? 15.641 19.797 18.438 1 93.69 304 SER B N 1
ATOM 5337 C CA . SER B 1 304 ? 14.57 18.906 18.859 1 93.69 304 SER B CA 1
ATOM 5338 C C . SER B 1 304 ? 13.727 19.547 19.969 1 93.69 304 SER B C 1
ATOM 5340 O O . SER B 1 304 ? 12.508 19.375 19.984 1 93.69 304 SER B O 1
ATOM 5342 N N . SER B 1 305 ? 14.383 20.266 20.781 1 92.56 305 SER B N 1
ATOM 5343 C CA . SER B 1 305 ? 13.648 20.922 21.859 1 92.56 305 SER B CA 1
ATOM 5344 C C . SER B 1 305 ? 12.75 22.031 21.328 1 92.56 305 SER B C 1
ATOM 5346 O O . SER B 1 305 ? 11.617 22.188 21.781 1 92.56 305 SER B O 1
ATOM 5348 N N . ALA B 1 306 ? 13.266 22.766 20.438 1 93.75 306 ALA B N 1
ATOM 5349 C CA . ALA B 1 306 ? 12.477 23.828 19.812 1 93.75 306 ALA B CA 1
ATOM 5350 C C . ALA B 1 306 ? 11.266 23.25 19.078 1 93.75 306 ALA B C 1
ATOM 5352 O O . ALA B 1 306 ? 10.156 23.766 19.188 1 93.75 306 ALA B O 1
ATOM 5353 N N . LEU B 1 307 ? 11.508 22.219 18.375 1 94.44 307 LEU B N 1
ATOM 5354 C CA . LEU B 1 307 ? 10.438 21.578 17.625 1 94.44 307 LEU B CA 1
ATOM 5355 C C . LEU B 1 307 ? 9.414 20.953 18.562 1 94.44 307 LEU B C 1
ATOM 5357 O O . LEU B 1 307 ? 8.219 20.938 18.266 1 94.44 307 LEU B O 1
ATOM 5361 N N . GLU B 1 308 ? 9.891 20.406 19.578 1 93.69 308 GLU B N 1
ATOM 5362 C CA . GLU B 1 308 ? 9.008 19.828 20.578 1 93.69 308 GLU B CA 1
ATOM 5363 C C . GLU B 1 308 ? 8.062 20.875 21.156 1 93.69 308 GLU B C 1
ATOM 5365 O O . GLU B 1 308 ? 6.875 20.594 21.359 1 93.69 308 GLU B O 1
ATOM 5370 N N . MET B 1 309 ? 8.578 22.047 21.438 1 91.75 309 MET B N 1
ATOM 5371 C CA . MET B 1 309 ? 7.762 23.125 21.984 1 91.75 309 MET B CA 1
ATOM 5372 C C . MET B 1 309 ? 6.691 23.547 20.984 1 91.75 309 MET B C 1
ATOM 5374 O O . MET B 1 309 ? 5.539 23.781 21.359 1 91.75 309 MET B O 1
ATOM 5378 N N . LEU B 1 310 ? 7.105 23.625 19.766 1 92.5 310 LEU B N 1
ATOM 5379 C CA . LEU B 1 310 ? 6.156 23.969 18.719 1 92.5 310 LEU B CA 1
ATOM 5380 C C . LEU B 1 310 ? 5.07 22.906 18.594 1 92.5 310 LEU B C 1
ATOM 5382 O O . LEU B 1 310 ? 3.898 23.234 18.391 1 92.5 310 LEU B O 1
ATOM 5386 N N . GLY B 1 311 ? 5.461 21.688 18.766 1 91.56 311 GLY B N 1
ATOM 5387 C CA . GLY B 1 311 ? 4.535 20.578 18.641 1 91.56 311 GLY B CA 1
ATOM 5388 C C . GLY B 1 311 ? 3.531 20.5 19.766 1 91.56 311 GLY B C 1
ATOM 5389 O O . GLY B 1 311 ? 2.395 20.062 19.578 1 91.56 311 GLY B O 1
ATOM 5390 N N . GLN B 1 312 ? 3.934 20.922 20.891 1 89.25 312 GLN B N 1
ATOM 5391 C CA . GLN B 1 312 ? 3.061 20.891 2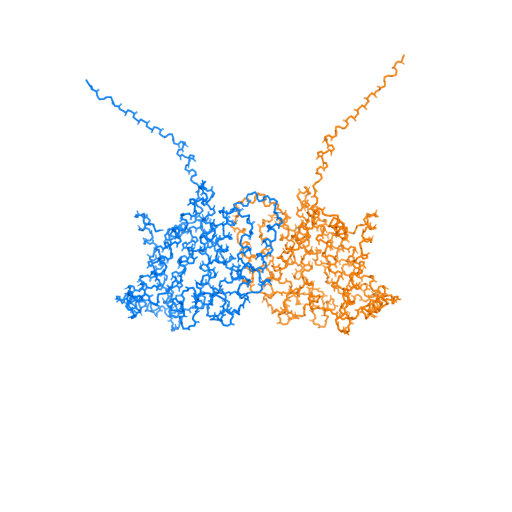2.062 1 89.25 312 GLN B CA 1
ATOM 5392 C C . GLN B 1 312 ? 1.982 21.969 21.969 1 89.25 312 GLN B C 1
ATOM 5394 O O . GLN B 1 312 ? 0.915 21.828 22.578 1 89.25 312 GLN B O 1
ATOM 5399 N N . ARG B 1 313 ? 2.248 22.984 21.203 1 91.88 313 ARG B N 1
ATOM 5400 C CA . ARG B 1 313 ? 1.307 24.078 21 1 91.88 313 ARG B CA 1
ATOM 5401 C C . ARG B 1 313 ? 1.032 24.297 19.516 1 91.88 313 ARG B C 1
ATOM 5403 O O . ARG B 1 313 ? 1.064 25.438 19.031 1 91.88 313 ARG B O 1
ATOM 5410 N N . SER B 1 314 ? 0.856 23.172 18.875 1 89.25 314 SER B N 1
ATOM 5411 C CA . SER B 1 314 ? 0.776 23.219 17.422 1 89.25 314 SER B CA 1
ATOM 5412 C C . SER B 1 314 ? -0.461 23.984 16.969 1 89.25 314 SER B C 1
ATOM 5414 O O . SER B 1 314 ? -0.402 24.75 16 1 89.25 314 SER B O 1
ATOM 5416 N N . LEU B 1 315 ? -1.614 23.844 17.656 1 88 315 LEU B N 1
ATOM 5417 C CA . LEU B 1 315 ? -2.852 24.5 17.25 1 88 315 LEU B CA 1
ATOM 5418 C C . LEU B 1 315 ? -2.721 26.016 17.375 1 88 315 LEU B C 1
ATOM 5420 O O . LEU B 1 315 ? -3.076 26.75 16.453 1 88 315 LEU B O 1
ATOM 5424 N N . GLU B 1 316 ? -2.201 26.469 18.484 1 90 316 GLU B N 1
ATOM 5425 C CA . GLU B 1 316 ? -2.021 27.891 18.719 1 90 316 GLU B CA 1
ATOM 5426 C C . GLU B 1 316 ? -1.047 28.5 17.719 1 90 316 GLU B C 1
ATOM 5428 O O . GLU B 1 316 ? -1.287 29.594 17.188 1 90 316 GLU B O 1
ATOM 5433 N N . ILE B 1 317 ? -0.039 27.797 17.547 1 89.5 317 ILE B N 1
ATOM 5434 C CA . ILE B 1 317 ? 0.979 28.297 16.625 1 89.5 317 ILE B CA 1
ATOM 5435 C C . ILE B 1 317 ? 0.394 28.406 15.227 1 89.5 317 ILE B C 1
ATOM 5437 O O . ILE B 1 317 ? 0.685 29.344 14.5 1 89.5 317 ILE B O 1
ATOM 5441 N N . TYR B 1 318 ? -0.352 27.422 14.898 1 87.81 318 TYR B N 1
ATOM 5442 C CA . TYR B 1 318 ? -0.995 27.438 13.594 1 87.81 318 TYR B CA 1
ATOM 5443 C C . TYR B 1 318 ? -1.916 28.641 13.445 1 87.81 318 TYR B C 1
ATOM 5445 O O . TYR B 1 318 ? -1.89 29.328 12.43 1 87.81 318 TYR B O 1
ATOM 5453 N N . LEU B 1 319 ? -2.695 28.969 14.414 1 86.94 319 LEU B N 1
ATOM 5454 C CA . LEU B 1 319 ? -3.637 30.094 14.391 1 86.94 319 LEU B CA 1
ATOM 5455 C C . LEU B 1 319 ? -2.9 31.422 14.383 1 86.94 319 LEU B C 1
ATOM 5457 O O . LEU B 1 319 ? -3.242 32.312 13.609 1 86.94 319 LEU B O 1
ATOM 5461 N N . ILE B 1 320 ? -1.886 31.484 15.148 1 88 320 ILE B N 1
ATOM 5462 C CA . ILE B 1 320 ? -1.134 32.719 15.273 1 88 320 ILE B CA 1
ATOM 5463 C C . ILE B 1 320 ? -0.344 32.969 13.992 1 88 320 ILE B C 1
ATOM 5465 O O . ILE B 1 320 ? -0.283 34.125 13.508 1 88 320 ILE B O 1
ATOM 5469 N N . SER B 1 321 ? 0.231 31.984 13.492 1 88.25 321 SER B N 1
ATOM 5470 C CA . SER B 1 321 ? 1.043 32.125 12.289 1 88.25 321 SER B CA 1
ATOM 5471 C C . SER B 1 321 ? 0.194 32.562 11.102 1 88.25 321 SER B C 1
ATOM 5473 O O . SER B 1 321 ? 0.696 33.219 10.172 1 88.25 321 SER B O 1
ATOM 5475 N N . ALA B 1 322 ? -1.021 32.219 11.086 1 84.12 322 ALA B N 1
ATOM 5476 C CA . ALA B 1 322 ? -1.921 32.625 10.008 1 84.12 322 ALA B CA 1
ATOM 5477 C C . ALA B 1 322 ? -2.363 34.062 10.188 1 84.12 322 ALA B C 1
ATOM 5479 O O . ALA B 1 322 ? -2.607 34.781 9.203 1 84.12 322 ALA B O 1
ATOM 5480 N N . SER B 1 323 ? -2.395 34.562 11.367 1 84.25 323 SER B N 1
ATOM 5481 C CA . SER B 1 323 ? -2.91 35.906 11.672 1 84.25 323 SER B CA 1
ATOM 5482 C C . SER B 1 323 ? -1.806 36.938 11.594 1 84.25 323 SER B C 1
ATOM 5484 O O . SER B 1 323 ? -2.066 38.094 11.273 1 84.25 323 SER B O 1
ATOM 5486 N N . VAL B 1 324 ? -0.644 36.531 11.828 1 85.44 324 VAL B N 1
ATOM 5487 C CA . VAL B 1 324 ? 0.464 37.469 11.945 1 85.44 324 VAL B CA 1
ATOM 5488 C C . VAL B 1 324 ? 0.739 38.125 10.594 1 85.44 324 VAL B C 1
ATOM 5490 O O . VAL B 1 324 ? 0.846 39.344 10.492 1 85.44 324 VAL B O 1
ATOM 5493 N N . PRO B 1 325 ? 0.895 37.375 9.57 1 83.94 325 PRO B N 1
ATOM 5494 C CA . PRO B 1 325 ? 1.134 38 8.273 1 83.94 325 PRO B CA 1
ATOM 5495 C C . PRO B 1 325 ? 0.011 38.938 7.871 1 83.94 325 PRO B C 1
ATOM 5497 O O . PRO B 1 325 ? 0.268 39.969 7.246 1 83.94 325 PRO B O 1
ATOM 5500 N N . LEU B 1 326 ? -1.16 38.625 8.18 1 80.06 326 LEU B N 1
ATOM 5501 C CA . LEU B 1 326 ? -2.295 39.469 7.855 1 80.06 326 LEU B CA 1
ATOM 5502 C C . LEU B 1 326 ? -2.23 40.781 8.633 1 80.06 326 LEU B C 1
ATOM 5504 O O . LEU B 1 326 ? -2.504 41.844 8.086 1 80.06 326 LEU B O 1
ATOM 5508 N N . ALA B 1 327 ? -1.87 40.656 9.859 1 81.44 327 ALA B N 1
ATOM 5509 C CA . ALA B 1 327 ? -1.728 41.844 10.695 1 81.44 327 ALA B CA 1
ATOM 5510 C C . ALA B 1 327 ? -0.563 42.719 10.227 1 81.44 327 ALA B C 1
ATOM 5512 O O . ALA B 1 327 ? -0.662 43.938 10.211 1 81.44 327 ALA B O 1
ATOM 5513 N N . LEU B 1 328 ? 0.438 42.031 9.859 1 82.88 328 LEU B N 1
ATOM 5514 C CA . LEU B 1 328 ? 1.631 42.75 9.422 1 82.88 328 LEU B CA 1
ATOM 5515 C C . LEU B 1 328 ? 1.402 43.406 8.07 1 82.88 328 LEU B C 1
ATOM 5517 O O . LEU B 1 328 ? 1.994 44.438 7.773 1 82.88 328 LEU B O 1
ATOM 5521 N N . THR B 1 329 ? 0.645 42.844 7.246 1 81.38 329 THR B N 1
ATOM 5522 C CA . THR B 1 329 ? 0.314 43.406 5.957 1 81.38 329 THR B CA 1
ATOM 5523 C C . THR B 1 329 ? -0.504 44.688 6.137 1 81.38 329 THR B C 1
ATOM 5525 O O . THR B 1 329 ? -0.332 45.656 5.391 1 81.38 329 THR B O 1
ATOM 5528 N N . ARG B 1 330 ? -1.373 44.688 7.074 1 79.5 330 ARG B N 1
ATOM 5529 C CA . ARG B 1 330 ? -2.201 45.844 7.348 1 79.5 330 ARG B CA 1
ATOM 5530 C C . ARG B 1 330 ? -1.349 47.031 7.781 1 79.5 330 ARG B C 1
ATOM 5532 O O . ARG B 1 330 ? -1.651 48.188 7.438 1 79.5 330 ARG B O 1
ATOM 5539 N N . ILE B 1 331 ? -0.28 46.656 8.5 1 80.75 331 ILE B N 1
ATOM 5540 C CA . ILE B 1 331 ? 0.569 47.75 8.992 1 80.75 331 ILE B CA 1
ATOM 5541 C C . ILE B 1 331 ? 1.688 48.031 7.988 1 80.75 331 ILE B C 1
ATOM 5543 O O . ILE B 1 331 ? 2.473 48.969 8.164 1 80.75 331 ILE B O 1
ATOM 5547 N N . GLY B 1 332 ? 1.754 47.219 6.949 1 77.81 332 GLY B N 1
ATOM 5548 C CA . GLY B 1 332 ? 2.721 47.406 5.883 1 77.81 332 GLY B CA 1
ATOM 5549 C C . GLY B 1 332 ? 4.07 46.781 6.164 1 77.81 332 GLY B C 1
ATOM 5550 O O . GLY B 1 332 ? 4.977 46.844 5.336 1 77.81 332 GLY B O 1
ATOM 5551 N N . THR B 1 333 ? 4.207 46.219 7.254 1 82.31 333 THR B N 1
ATOM 5552 C CA . THR B 1 333 ? 5.484 45.656 7.688 1 82.31 333 THR B CA 1
ATOM 5553 C C . THR B 1 333 ? 5.809 44.375 6.922 1 82.31 333 THR B C 1
ATOM 5555 O O . THR B 1 333 ? 6.98 44.062 6.719 1 82.31 333 THR B O 1
ATOM 5558 N N . TRP B 1 334 ? 4.809 43.656 6.512 1 82.62 334 TRP B N 1
ATOM 5559 C CA . TRP B 1 334 ? 5.031 42.406 5.785 1 82.62 334 TRP B CA 1
ATOM 5560 C C . TRP B 1 334 ? 5.727 42.688 4.457 1 82.62 334 TRP B C 1
ATOM 5562 O O . TRP B 1 334 ? 6.656 41.969 4.082 1 82.62 334 TRP B O 1
ATOM 5572 N N . ASP B 1 335 ? 5.391 43.688 3.836 1 81.69 335 ASP B N 1
ATOM 5573 C CA . ASP B 1 335 ? 5.992 44.094 2.566 1 81.69 335 ASP B CA 1
ATOM 5574 C C . ASP B 1 335 ? 7.398 44.625 2.777 1 81.69 335 ASP B C 1
ATOM 5576 O O . ASP B 1 335 ? 8.281 44.469 1.932 1 81.69 335 ASP B O 1
ATOM 5580 N N . LEU B 1 336 ? 7.48 45.344 3.932 1 84.12 336 LEU B N 1
ATOM 5581 C CA . LEU B 1 336 ? 8.797 45.875 4.254 1 84.12 336 LEU B CA 1
ATOM 5582 C C . LEU B 1 336 ? 9.82 44.781 4.434 1 84.12 336 LEU B C 1
ATOM 5584 O O . LEU B 1 336 ? 10.961 44.906 3.98 1 84.12 336 LEU B O 1
ATOM 5588 N N . ILE B 1 337 ? 9.391 43.781 5.094 1 84.5 337 ILE B N 1
ATOM 5589 C CA . ILE B 1 337 ? 10.273 42.625 5.312 1 84.5 337 ILE B CA 1
ATOM 5590 C C . ILE B 1 337 ? 10.648 42 3.973 1 84.5 337 ILE B C 1
ATOM 5592 O O . ILE B 1 337 ? 11.805 41.656 3.738 1 84.5 337 ILE B O 1
ATOM 5596 N N . SER B 1 338 ? 9.727 41.844 3.135 1 84.88 338 SER B N 1
ATOM 5597 C CA . SER B 1 338 ? 9.961 41.281 1.812 1 84.88 338 SER B CA 1
ATOM 5598 C C . SER B 1 338 ? 10.938 42.125 1.007 1 84.88 338 SER B C 1
ATOM 5600 O O . SER B 1 338 ? 11.812 41.562 0.326 1 84.88 338 SER B O 1
ATOM 5602 N N . ARG B 1 339 ? 10.797 43.375 1.104 1 84.81 339 ARG B N 1
ATOM 5603 C CA . ARG B 1 339 ? 11.68 44.281 0.378 1 84.81 339 ARG B CA 1
ATOM 5604 C C . ARG B 1 339 ? 13.094 44.219 0.931 1 84.81 339 ARG B C 1
ATOM 5606 O O . ARG B 1 339 ? 14.07 44.281 0.171 1 84.81 339 ARG B O 1
ATOM 5613 N N . PHE B 1 340 ? 13.094 44.156 2.184 1 86.81 340 PHE B N 1
ATOM 5614 C CA . PHE B 1 340 ? 14.398 44.062 2.824 1 86.81 340 PHE B CA 1
ATOM 5615 C C . PHE B 1 340 ? 15.133 42.812 2.373 1 86.81 340 PHE B C 1
ATOM 5617 O O . PHE B 1 340 ? 16.312 42.875 2.023 1 86.81 340 PHE B O 1
ATOM 5624 N N . ILE B 1 341 ? 14.469 41.719 2.373 1 86.25 341 ILE B N 1
ATOM 5625 C CA . ILE B 1 341 ? 15.062 40.438 1.973 1 86.25 341 ILE B CA 1
ATOM 5626 C C . ILE B 1 341 ? 15.445 40.5 0.494 1 86.25 341 ILE B C 1
ATOM 5628 O O . ILE B 1 341 ? 16.516 40.031 0.102 1 86.25 341 ILE B O 1
ATOM 5632 N N . ASN B 1 342 ? 14.555 41.031 -0.268 1 85.38 342 ASN B N 1
ATOM 5633 C CA . ASN B 1 342 ? 14.828 41.188 -1.693 1 85.38 342 ASN B CA 1
ATOM 5634 C C . ASN B 1 342 ? 16.094 42 -1.938 1 85.38 342 ASN B C 1
ATOM 5636 O O . ASN B 1 342 ? 16.891 41.688 -2.811 1 85.38 342 ASN B O 1
ATOM 5640 N N . ASN B 1 343 ? 16.203 43.031 -1.164 1 84.88 343 ASN B N 1
ATOM 5641 C CA . ASN B 1 343 ? 17.391 43.875 -1.295 1 84.88 343 ASN B CA 1
ATOM 5642 C C . ASN B 1 343 ? 18.656 43.156 -0.888 1 84.88 343 ASN B C 1
ATOM 5644 O O . ASN B 1 343 ? 19.703 43.312 -1.518 1 84.88 343 ASN B O 1
ATOM 5648 N N . LEU B 1 344 ? 18.531 42.406 0.092 1 85.69 344 LEU B N 1
ATOM 5649 C CA . LEU B 1 344 ? 19.688 41.625 0.55 1 85.69 344 LEU B CA 1
ATOM 5650 C C . LEU B 1 344 ? 20.094 40.594 -0.498 1 85.69 344 LEU B C 1
ATOM 5652 O O . LEU B 1 344 ? 21.281 40.375 -0.718 1 85.69 344 LEU B O 1
ATOM 5656 N N . LEU B 1 345 ? 19.156 39.969 -1.086 1 84.31 345 LEU B N 1
ATOM 5657 C CA . LEU B 1 345 ? 19.422 38.938 -2.088 1 84.31 345 LEU B CA 1
ATOM 5658 C C . LEU B 1 345 ? 20 39.562 -3.355 1 84.31 345 LEU B C 1
ATOM 5660 O O . LEU B 1 345 ? 20.828 38.938 -4.039 1 84.31 345 LEU B O 1
ATOM 5664 N N . THR B 1 346 ? 19.484 40.75 -3.678 1 82.25 346 THR B N 1
ATOM 5665 C CA . THR B 1 346 ? 20.047 41.469 -4.82 1 82.25 346 THR B CA 1
ATOM 5666 C C . THR B 1 346 ? 21.5 41.812 -4.582 1 82.25 346 THR B C 1
ATOM 5668 O O . THR B 1 346 ? 22.312 41.781 -5.5 1 82.25 346 THR B O 1
ATOM 5671 N N . LEU B 1 347 ? 21.75 42.062 -3.367 1 82.69 347 LEU B N 1
ATOM 5672 C CA . LEU B 1 347 ? 23.125 42.438 -2.992 1 82.69 347 LEU B CA 1
ATOM 5673 C C . LEU B 1 347 ? 24.047 41.219 -3.102 1 82.69 347 LEU B C 1
ATOM 5675 O O . LEU B 1 347 ? 25.219 41.375 -3.445 1 82.69 347 LEU B O 1
ATOM 5679 N N . ILE B 1 348 ? 23.484 39.938 -2.789 1 83.5 348 ILE B N 1
ATOM 5680 C CA . ILE B 1 348 ? 24.281 38.719 -2.824 1 83.5 348 ILE B CA 1
ATOM 5681 C C . ILE B 1 348 ? 24.391 38.219 -4.262 1 83.5 348 ILE B C 1
ATOM 5683 O O . ILE B 1 348 ? 25.219 37.344 -4.559 1 83.5 348 ILE B O 1
ATOM 5687 N N . GLY B 1 349 ? 23.672 38.844 -5.242 1 75.62 349 GLY B N 1
ATOM 5688 C CA . GLY B 1 349 ? 23.922 38.562 -6.648 1 75.62 349 GLY B CA 1
ATOM 5689 C C . GLY B 1 349 ? 22.828 37.719 -7.297 1 75.62 349 GLY B C 1
ATOM 5690 O O . GLY B 1 349 ? 23.047 37.156 -8.367 1 75.62 349 GLY B O 1
ATOM 5691 N N . PHE B 1 350 ? 21.828 37.5 -6.609 1 75.19 350 PHE B N 1
ATOM 5692 C CA . PHE B 1 350 ? 20.781 36.719 -7.273 1 75.19 350 PHE B CA 1
ATOM 5693 C C . PHE B 1 350 ? 20.047 37.594 -8.297 1 75.19 350 PHE B C 1
ATOM 5695 O O . PHE B 1 350 ? 19.344 38.531 -7.934 1 75.19 350 PHE B O 1
ATOM 5702 N N . LYS B 1 351 ? 20.266 37.375 -9.594 1 74.06 351 LYS B N 1
ATOM 5703 C CA . LYS B 1 351 ? 19.781 38.25 -10.656 1 74.06 351 LYS B CA 1
ATOM 5704 C C . LYS B 1 351 ? 18.453 37.75 -11.203 1 74.06 351 LYS B C 1
ATOM 5706 O O . LYS B 1 351 ? 17.656 38.562 -11.727 1 74.06 351 LYS B O 1
ATOM 5711 N N . ASP B 1 352 ? 18.156 36.531 -11.078 1 78.5 352 ASP B N 1
ATOM 5712 C CA . ASP B 1 352 ? 16.922 36.031 -11.664 1 78.5 352 ASP B CA 1
ATOM 5713 C C . ASP B 1 352 ? 15.711 36.406 -10.812 1 78.5 352 ASP B C 1
ATOM 5715 O O . ASP B 1 352 ? 15.602 36 -9.656 1 78.5 352 ASP B O 1
ATOM 5719 N N . ASP B 1 353 ? 14.844 37.219 -11.383 1 78.56 353 ASP B N 1
ATOM 5720 C CA . ASP B 1 353 ? 13.711 37.781 -10.664 1 78.56 353 ASP B CA 1
ATOM 5721 C C . ASP B 1 353 ? 12.758 36.688 -10.18 1 78.56 353 ASP B C 1
ATOM 5723 O O . ASP B 1 353 ? 12.289 36.719 -9.039 1 78.56 353 ASP B O 1
ATOM 5727 N N . HIS B 1 354 ? 12.586 35.75 -10.984 1 81.44 354 HIS B N 1
ATOM 5728 C CA . HIS B 1 354 ? 11.633 34.719 -10.625 1 81.44 354 HIS B CA 1
ATOM 5729 C C . HIS B 1 354 ? 12.141 33.906 -9.445 1 81.44 354 HIS B C 1
ATOM 5731 O O . HIS B 1 354 ? 11.43 33.719 -8.453 1 81.44 354 HIS B O 1
ATOM 5737 N N . ASN B 1 355 ? 13.375 33.531 -9.516 1 83.19 355 ASN B N 1
ATOM 5738 C CA . ASN B 1 355 ? 13.961 32.719 -8.438 1 83.19 355 ASN B CA 1
ATOM 5739 C C . ASN B 1 355 ? 14.141 33.562 -7.172 1 83.19 355 ASN B C 1
ATOM 5741 O O . ASN B 1 355 ? 14.023 33.031 -6.062 1 83.19 355 ASN B O 1
ATOM 5745 N N . ARG B 1 356 ? 14.359 34.812 -7.414 1 84.31 356 ARG B N 1
ATOM 5746 C CA . ARG B 1 356 ? 14.523 35.688 -6.258 1 84.31 356 ARG B CA 1
ATOM 5747 C C . ARG B 1 356 ? 13.203 35.844 -5.5 1 84.31 356 ARG B C 1
ATOM 5749 O O . ARG B 1 356 ? 13.18 35.812 -4.27 1 84.31 356 ARG B O 1
ATOM 5756 N N . ASN B 1 357 ? 12.203 36 -6.258 1 83.5 357 ASN B N 1
ATOM 5757 C CA . ASN B 1 357 ? 10.891 36.156 -5.625 1 83.5 357 ASN B CA 1
ATOM 5758 C C . ASN B 1 357 ? 10.508 34.875 -4.855 1 83.5 357 ASN B C 1
ATOM 5760 O O . ASN B 1 357 ? 9.891 34.969 -3.795 1 83.5 357 ASN B O 1
ATOM 5764 N N . VAL B 1 358 ? 10.875 33.781 -5.398 1 85.69 358 VAL B N 1
ATOM 5765 C CA . VAL B 1 358 ? 10.617 32.5 -4.73 1 85.69 358 VAL B CA 1
ATOM 5766 C C . VAL B 1 358 ? 11.398 32.438 -3.422 1 85.69 358 VAL B C 1
ATOM 5768 O O . VAL B 1 358 ? 10.859 32.062 -2.381 1 85.69 358 VAL B O 1
ATOM 5771 N N . LEU B 1 359 ? 12.578 32.844 -3.52 1 86 359 LEU B N 1
ATOM 5772 C CA . LEU B 1 359 ? 13.445 32.812 -2.348 1 86 359 LEU B CA 1
ATOM 5773 C C . LEU B 1 359 ? 12.977 33.781 -1.283 1 86 359 LEU B C 1
ATOM 5775 O O . LEU B 1 359 ? 13.102 33.531 -0.086 1 86 359 LEU B O 1
ATOM 5779 N N . VAL B 1 360 ? 12.539 34.938 -1.691 1 86 360 VAL B N 1
ATOM 5780 C CA . VAL B 1 360 ? 12.023 35.906 -0.753 1 86 360 VAL B CA 1
ATOM 5781 C C . VAL B 1 360 ? 10.82 35.344 -0.009 1 86 360 VAL B C 1
ATOM 5783 O O . VAL B 1 360 ? 10.703 35.5 1.21 1 86 360 VAL B O 1
ATOM 5786 N N . GLY B 1 361 ? 9.984 34.719 -0.717 1 85.06 361 GLY B N 1
ATOM 5787 C CA . GLY B 1 361 ? 8.82 34.094 -0.1 1 85.06 361 GLY B CA 1
ATOM 5788 C C . GLY B 1 361 ? 9.172 33.031 0.904 1 85.06 361 GLY B C 1
ATOM 5789 O O . GLY B 1 361 ? 8.625 32.969 2.008 1 85.06 361 GLY B O 1
ATOM 5790 N N . ILE B 1 362 ? 10.086 32.219 0.527 1 87.06 362 ILE B N 1
ATOM 5791 C CA . ILE B 1 362 ? 10.508 31.125 1.39 1 87.06 362 ILE B CA 1
ATOM 5792 C C . ILE B 1 362 ? 11.211 31.688 2.625 1 87.06 362 ILE B C 1
ATOM 5794 O O . ILE B 1 362 ? 10.984 31.219 3.742 1 87.06 362 ILE B O 1
ATOM 5798 N N . ALA B 1 363 ? 12.016 32.656 2.412 1 87.81 363 ALA B N 1
ATOM 5799 C CA . ALA B 1 363 ? 12.766 33.281 3.514 1 87.81 363 ALA B CA 1
ATOM 5800 C C . ALA B 1 363 ? 11.836 33.969 4.5 1 87.81 363 ALA B C 1
ATOM 5802 O O . ALA B 1 363 ? 12 33.844 5.715 1 87.81 363 ALA B O 1
ATOM 5803 N N . ARG B 1 364 ? 10.961 34.719 3.982 1 87.56 364 ARG B N 1
ATOM 5804 C CA . ARG B 1 364 ? 10.008 35.438 4.828 1 87.56 364 ARG B CA 1
ATOM 5805 C C . ARG B 1 364 ? 9.164 34.469 5.637 1 87.56 364 ARG B C 1
ATOM 5807 O O . ARG B 1 364 ? 8.938 34.656 6.832 1 87.56 364 ARG B O 1
ATOM 5814 N N . SER B 1 365 ? 8.719 33.469 5.008 1 88.75 365 SER B N 1
ATOM 5815 C CA . SER B 1 365 ? 7.914 32.438 5.68 1 88.75 365 SER B CA 1
ATOM 5816 C C . SER B 1 365 ? 8.734 31.688 6.719 1 88.75 365 SER B C 1
ATOM 5818 O O . SER B 1 365 ? 8.227 31.328 7.785 1 88.75 365 SER B O 1
ATOM 5820 N N . SER B 1 366 ? 9.969 31.406 6.375 1 89.69 366 SER B N 1
ATOM 5821 C CA . SER B 1 366 ? 10.844 30.703 7.316 1 89.69 366 SER B CA 1
ATOM 5822 C C . SER B 1 366 ? 11.109 31.562 8.555 1 89.69 366 SER B C 1
ATOM 5824 O O . SER B 1 366 ? 11.188 31.031 9.664 1 89.69 366 SER B O 1
ATOM 5826 N N . LEU B 1 367 ? 11.234 32.812 8.312 1 89.12 367 LEU B N 1
ATOM 5827 C CA . LEU B 1 367 ? 11.43 33.719 9.438 1 89.12 367 LEU B CA 1
ATOM 5828 C C . LEU B 1 367 ? 10.211 33.75 10.344 1 89.12 367 LEU B C 1
ATOM 5830 O O . LEU B 1 367 ? 10.344 33.781 11.57 1 89.12 367 LEU B O 1
ATOM 5834 N N . LEU B 1 368 ? 9.102 33.781 9.734 1 90.25 368 LEU B N 1
ATOM 5835 C CA . LEU B 1 368 ? 7.871 33.688 10.516 1 90.25 368 LEU B CA 1
ATOM 5836 C C . LEU B 1 368 ? 7.82 32.406 11.312 1 90.25 368 LEU B C 1
ATOM 5838 O O . LEU B 1 368 ? 7.461 32.406 12.492 1 90.25 368 LEU B O 1
ATOM 5842 N N . GLY B 1 369 ? 8.18 31.297 10.703 1 89.94 369 GLY B N 1
ATOM 5843 C CA . GLY B 1 369 ? 8.195 30.016 11.383 1 89.94 369 GLY B CA 1
ATOM 5844 C C . GLY B 1 369 ? 9.148 29.984 12.562 1 89.94 369 GLY B C 1
ATOM 5845 O O . GLY B 1 369 ? 8.789 29.484 13.641 1 89.94 369 GLY B O 1
ATOM 5846 N N . ILE B 1 370 ? 10.281 30.531 12.359 1 89.81 370 ILE B N 1
ATOM 5847 C CA . ILE B 1 370 ? 11.297 30.547 13.406 1 89.81 370 ILE B CA 1
ATOM 5848 C C . ILE B 1 370 ? 10.867 31.469 14.531 1 89.81 370 ILE B C 1
ATOM 5850 O O . ILE B 1 370 ? 11.117 31.188 15.711 1 89.81 370 ILE B O 1
ATOM 5854 N N . SER B 1 371 ? 10.227 32.531 14.195 1 90.88 371 SER B N 1
ATOM 5855 C CA . SER B 1 371 ? 9.758 33.469 15.195 1 90.88 371 SER B CA 1
ATOM 5856 C C . SER B 1 371 ? 8.688 32.875 16.094 1 90.88 371 SER B C 1
ATOM 5858 O O . SER B 1 371 ? 8.398 33.375 17.172 1 90.88 371 SER B O 1
ATOM 5860 N N . MET B 1 372 ? 8.094 31.781 15.617 1 92.06 372 MET B N 1
ATOM 5861 C C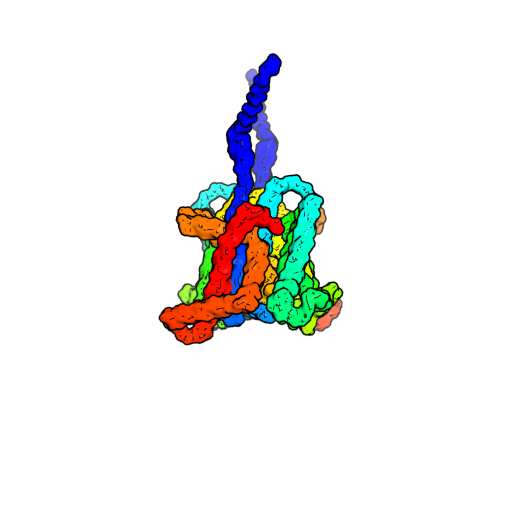A . MET B 1 372 ? 7.047 31.125 16.391 1 92.06 372 MET B CA 1
ATOM 5862 C C . MET B 1 372 ? 7.641 30.328 17.547 1 92.06 372 MET B C 1
ATOM 5864 O O . MET B 1 372 ? 6.93 29.969 18.484 1 92.06 372 MET B O 1
ATOM 5868 N N . ILE B 1 373 ? 8.938 30.062 17.547 1 91.75 373 ILE B N 1
ATOM 5869 C CA . ILE B 1 373 ? 9.586 29.266 18.578 1 91.75 373 ILE B CA 1
ATOM 5870 C C . ILE B 1 373 ? 9.555 30 19.922 1 91.75 373 ILE B C 1
ATOM 5872 O O . ILE B 1 373 ? 9.102 29.469 20.922 1 91.75 373 ILE B O 1
ATOM 5876 N N . PRO B 1 374 ? 10.023 31.281 19.969 1 90.69 374 PRO B N 1
ATOM 5877 C CA . PRO B 1 374 ? 9.906 32 21.234 1 90.69 374 PRO B CA 1
ATOM 5878 C C . PRO B 1 374 ? 8.461 32.156 21.688 1 90.69 374 PRO B C 1
ATOM 5880 O O . PRO B 1 374 ? 8.18 32.188 22.891 1 90.69 374 PRO B O 1
ATOM 5883 N N . PHE B 1 375 ? 7.527 32.312 20.797 1 89.81 375 PHE B N 1
ATOM 5884 C CA . PHE B 1 375 ? 6.113 32.406 21.141 1 89.81 375 PHE B CA 1
ATOM 5885 C C . PHE B 1 375 ? 5.621 31.125 21.797 1 89.81 375 PHE B C 1
ATOM 5887 O O . PHE B 1 375 ? 4.836 31.172 22.75 1 89.81 375 PHE B O 1
ATOM 5894 N N . ALA B 1 376 ? 6.027 30.047 21.203 1 90.94 376 ALA B N 1
ATOM 5895 C CA . ALA B 1 376 ? 5.656 28.75 21.781 1 90.94 376 ALA B CA 1
ATOM 5896 C C . ALA B 1 376 ? 6.191 28.609 23.203 1 90.94 376 ALA B C 1
ATOM 5898 O O . ALA B 1 376 ? 5.496 28.094 24.094 1 90.94 376 ALA B O 1
ATOM 5899 N N . LYS B 1 377 ? 7.402 29.062 23.422 1 90.12 377 LYS B N 1
ATOM 5900 C CA . LYS B 1 377 ? 8 29.016 24.75 1 90.12 377 LYS B CA 1
ATOM 5901 C C . LYS B 1 377 ? 7.195 29.859 25.734 1 90.12 377 LYS B C 1
ATOM 5903 O O . LYS B 1 377 ? 7.008 29.469 26.891 1 90.12 377 LYS B O 1
ATOM 5908 N N . LEU B 1 378 ? 6.711 30.953 25.281 1 89.56 378 LEU B N 1
ATOM 5909 C CA . LEU B 1 378 ? 5.91 31.844 26.109 1 89.56 378 LEU B CA 1
ATOM 5910 C C . LEU B 1 378 ? 4.57 31.203 26.469 1 89.56 378 LEU B C 1
ATOM 5912 O O . LEU B 1 378 ? 4.109 31.312 27.594 1 89.56 378 LEU B O 1
ATOM 5916 N N . LEU B 1 379 ? 3.959 30.578 25.516 1 88.62 379 LEU B N 1
ATOM 5917 C CA . LEU B 1 379 ? 2.674 29.922 25.734 1 88.62 379 LEU B CA 1
ATOM 5918 C C . LEU B 1 379 ? 2.809 28.781 26.734 1 88.62 379 LEU B C 1
ATOM 5920 O O . LEU B 1 379 ? 1.931 28.578 27.578 1 88.62 379 LEU B O 1
ATOM 5924 N N . ILE B 1 380 ? 3.852 28.047 26.656 1 86.5 380 ILE B N 1
ATOM 5925 C CA . ILE B 1 380 ? 4.094 26.938 27.578 1 86.5 380 ILE B CA 1
ATOM 5926 C C . ILE B 1 380 ? 4.328 27.484 28.984 1 86.5 380 ILE B C 1
ATOM 5928 O O . ILE B 1 380 ? 3.822 26.922 29.969 1 86.5 380 ILE B O 1
ATOM 5932 N N . HIS B 1 381 ? 5.07 28.531 29.062 1 86.62 381 HIS B N 1
ATOM 5933 C CA . HIS B 1 381 ? 5.375 29.156 30.359 1 86.62 381 HIS B CA 1
ATOM 5934 C C . HIS B 1 381 ? 4.109 29.641 31.047 1 86.62 381 HIS B C 1
ATOM 5936 O O . HIS B 1 381 ? 3.967 29.5 32.25 1 86.62 381 HIS B O 1
ATOM 5942 N N . PHE B 1 382 ? 3.174 30.109 30.281 1 86 382 PHE B N 1
ATOM 5943 C CA . PHE B 1 382 ? 1.941 30.641 30.859 1 86 382 PHE B CA 1
ATOM 5944 C C . PHE B 1 382 ? 0.885 29.547 30.969 1 86 382 PHE B C 1
ATOM 5946 O O . PHE B 1 382 ? -0.208 29.797 31.5 1 86 382 PHE B O 1
ATOM 5953 N N . GLY B 1 383 ? 1.148 28.375 30.516 1 77.38 383 GLY B N 1
ATOM 5954 C CA . GLY B 1 383 ? 0.253 27.234 30.625 1 77.38 383 GLY B CA 1
ATOM 5955 C C . GLY B 1 383 ? -0.961 27.344 29.719 1 77.38 383 GLY B C 1
ATOM 5956 O O . GLY B 1 383 ? -2.008 26.75 30 1 77.38 383 GLY B O 1
ATOM 5957 N N . TRP B 1 384 ? -0.923 28.078 28.781 1 68.06 384 TRP B N 1
ATOM 5958 C CA . TRP B 1 384 ? -2.059 28.281 27.891 1 68.06 384 TRP B CA 1
ATOM 5959 C C . TRP B 1 384 ? -2.176 27.141 26.891 1 68.06 384 TRP B C 1
ATOM 5961 O O . TRP B 1 384 ? -1.201 26.781 26.219 1 68.06 384 TRP B O 1
ATOM 5971 N N . LYS B 1 385 ? -3.32 26.453 27.031 1 71.12 385 LYS B N 1
ATOM 5972 C CA . LYS B 1 385 ? -3.588 25.375 26.094 1 71.12 385 LYS B CA 1
ATOM 5973 C C . LYS B 1 385 ? -5.055 25.359 25.672 1 71.12 385 LYS B C 1
ATOM 5975 O O . LYS B 1 385 ? -5.949 25.484 26.5 1 71.12 385 LYS B O 1
ATOM 5980 N N . VAL B 1 386 ? -5.164 25.406 24.312 1 66 386 VAL B N 1
ATOM 5981 C CA . VAL B 1 386 ? -6.52 25.281 23.797 1 66 386 VAL B CA 1
ATOM 5982 C C . VAL B 1 386 ? -6.898 23.812 23.688 1 66 386 VAL B C 1
ATOM 5984 O O . VAL B 1 386 ? -6.102 23 23.219 1 66 386 VAL B O 1
#

Nearest PDB structures (foldseek):
  8vli-assembly1_B  TM=7.041E-01  e=2.281E-11  Homo sapiens
  8dwg-assembly1_R  TM=1.587E-01  e=3.562E+00  Homo sapiens
  4qin-assembly1_A-2  TM=1.115E-01  e=2.550E+00  Homo sapiens
  8vli-assembly1_B  TM=6.987E-01  e=1.517E-11  Homo sapiens
  8dwg-assembly1_R  TM=1.587E-01  e=3.263E+00  Homo sapiens

Radius of gyration: 31.87 Å; Cα contacts (8 Å, |Δi|>4): 1157; chains: 2; bounding box: 54×122×118 Å

Solvent-accessible surface area (backbone atoms only — not comparable to full-atom values): 39116 Å² total; per-residue (Å²): 135,84,85,80,79,79,79,74,74,79,72,73,54,63,62,61,56,57,60,62,58,62,54,81,73,72,64,62,33,56,31,23,34,41,13,50,41,46,42,50,47,43,31,48,76,49,19,58,91,53,58,58,68,53,50,35,74,69,91,48,61,86,42,72,79,34,61,47,59,38,40,63,52,28,51,42,19,49,52,15,33,52,49,36,59,46,53,75,71,46,85,67,56,61,66,61,53,50,53,53,37,48,52,50,18,51,51,29,30,54,49,20,28,43,55,67,42,47,51,45,30,73,60,59,72,44,84,62,60,92,75,57,72,74,55,42,36,55,65,20,71,45,22,32,51,16,46,14,51,40,54,51,49,47,42,67,62,69,63,57,61,77,49,32,59,49,20,50,30,42,50,49,45,54,58,52,42,64,73,27,48,75,71,60,56,51,59,11,38,52,17,51,51,38,37,71,74,68,30,35,50,22,32,76,34,43,87,61,23,31,43,60,48,29,61,59,32,21,67,25,40,52,24,37,38,18,50,53,25,21,59,70,57,39,65,44,42,72,41,59,82,82,46,58,64,33,32,40,14,46,12,50,36,33,20,32,21,26,36,62,53,76,51,59,41,22,69,62,67,39,26,52,18,27,47,30,26,31,49,12,49,35,34,38,47,44,26,50,26,41,50,44,64,68,40,87,44,71,66,40,47,53,51,41,50,46,26,27,42,34,23,76,40,36,69,59,49,52,54,47,63,64,46,46,57,48,54,28,46,76,72,44,50,46,58,49,51,44,49,51,47,44,51,52,41,49,71,75,60,57,76,53,62,68,62,42,48,30,48,34,17,46,49,54,16,46,50,53,42,57,58,43,42,65,53,30,54,50,34,59,73,71,64,64,75,134,142,83,82,76,76,78,76,76,71,80,70,74,59,67,62,60,60,57,58,64,60,61,54,82,73,71,64,63,34,56,32,23,34,41,12,51,40,46,43,50,47,43,31,47,75,50,20,60,89,54,59,58,69,51,51,34,74,68,90,48,61,84,41,73,77,34,62,48,59,39,42,63,50,29,52,42,18,48,53,14,32,53,49,36,58,46,53,76,70,46,84,68,58,62,65,61,53,50,53,53,38,46,52,50,19,53,51,30,29,53,51,22,28,42,54,67,43,49,50,45,31,72,60,59,73,42,82,60,61,91,76,57,72,74,53,42,38,55,65,20,71,45,23,31,51,17,47,14,51,40,52,50,48,47,40,67,62,68,64,55,61,77,48,33,58,48,20,51,28,44,50,50,46,53,59,52,43,64,75,26,47,75,71,60,56,53,57,11,38,51,17,52,50,37,38,72,73,68,30,36,49,23,32,77,34,45,88,62,23,32,44,60,49,30,62,59,32,20,67,24,39,51,25,37,40,16,49,52,25,20,58,69,58,39,65,44,44,72,41,59,82,82,47,57,66,33,33,39,14,46,12,51,36,32,20,32,22,26,35,61,52,76,50,59,41,22,71,60,65,41,26,52,18,29,46,30,26,31,49,13,49,35,33,36,48,46,25,49,26,42,51,43,63,68,40,88,46,71,65,40,45,52,50,40,50,47,24,26,42,32,22,76,40,37,69,60,47,52,55,47,62,63,48,46,56,47,55,28,46,76,72,46,50,44,56,49,51,43,49,50,47,44,52,51,42,50,70,75,60,57,75,53,64,70,62,43,49,29,48,34,19,46,49,54,17,47,49,53,42,57,58,44,42,66,53,31,52,50,35,59,75,69,63,64,77,134

Sequence (772 aa):
MAHKTKKTDKDVDPVKVAESDILAKRDRSIDVLRGLTCLAMVLVNTAGPVRPSWLSHPTSIHQPITFADTLFPCFVFTSGLASAQSKKNEQSGRNTSLKRTLIRAIKLNLIGIAYNNLIPRLAGLHGDGLLNLKTYRIPSVLGTIGISSLVCTLESYWIIKPPIFPAILGLSWYMISRLRPFDPLHLSSQAWLDRRIFGPSHLYDPVRGFDPEGILAALLTVPISSLLGSYLARPIQNLATIETPQLIGLGILGSLLTGLLPSPASKLLWTTTYVGQTTATSLLYWSFSRALVSLPTRLTLNISSALEMLGQRSLEIYLISASVPLALTRIGTWDLISRFINNLLTLIGFKDDHNRNVLVGIARSSLLGISMIPFAKLLIHFGWKVMAHKTKKTDKDVDPVKVAESDILAKRDRSIDVLRGLTCLAMVLVNTAGPVRPSWLSHPTSIHQPITFADTLFPCFVFTSGLASAQSKKNEQSGRNTSLKRTLIRAIKLNLIGIAYNNLIPRLAGLHGDGLLNLKTYRIPSVLGTIGISSLVCTLESYWIIKPPIFPAILGLSWYMISRLRPFDPLHLSSQAWLDRRIFGPSHLYDPVRGFDPEGILAALLTVPISSLLGSYLARPIQNLATIETPQLIGLGILGSLLTGLLPSPASKLLWTTTYVGQTTATSLLYWSFSRALVSLPTRLTLNISSALEMLGQRSLEIYLISASVPLALTRIGTWDLISRFINNLLTLIGFKDDHNRNVLVGIARSSLLGISMIPFAKLLIHFGWKV

Secondary structure (DSSP, 8-state):
-------------HHHHHHHT------HHHHHHHHHHHHHHHHHHHS-SS--GGGS--SSTTSPP-SHHHHHHHHHHHHHHHHHHHHHH----HHHHHHHHHHHHHHHHHHHHHHHHHHHHHTT-S-S-TT-GGG-----HHHHHHHHHHHHHHHHHTTPPTTHHHHHHHHHHHHHHTTS-SSSGGGSHHHHHHHHHT-GGGSSBTTTTB-TT-HHHHHHTHHHHHHHHHHHHS------S--HHHHHHHHHHHHHHHTSS-----TTTT-HHHHHHHHHHHHHHHHHHHHHHH---HHHHHHHHHHHHHHHTHHHHHHHHHHHHHHHHHHTHHHHHHHHHHHHHHHHT---HHHHHHHHHHHHHHHHHHHHHHHHHHHHHHT---/-------------HHHHHHHT------HHHHHHHHHHHHHHHHHHHS-SS--GGGS--SSTTSPP-SHHHHHHHHHHHHHHHHHHHHHH----HHHHHHHHHHHHHHHHHHHHHHHHHHHHHTT-S-S-TT-GGG-----HHHHHHHHHHHHHHHHHTTPPTTHHHHHHHHHHHHHHTTS-SSSGGGSHHHHHHHHHT-GGGSSBTTTTB-TT-HHHHHTTHHHHHHHHHHHHS------S--HHHHHHHHHHHHHHHTSS-----TTTT-HHHHHHHHHHHHHHHHHHHHHHH---HHHHHHHHHHHHHHHTHHHHHHHHHHHHHHHHHHTHHHHHHHHHHHHHHHHT---HHHHHHHHHHHHHHHHHHHHHHHHHHHHHHT---